Protein AF-A0A958KSX2-F1 (afdb_monomer)

Solvent-accessible surface area (backbone atoms only — not comparable to full-atom values): 27398 Å² total; per-residue (Å²): 114,68,71,55,50,57,51,48,58,58,48,71,73,70,65,85,85,73,87,81,80,70,49,74,67,56,55,52,52,51,51,52,51,49,57,51,48,59,61,68,69,36,89,88,52,84,81,83,78,77,59,66,65,56,51,52,52,54,47,52,68,61,68,64,75,39,77,63,56,55,52,52,49,53,49,49,56,55,38,72,76,62,80,49,87,79,49,77,65,56,57,46,53,53,52,53,49,53,53,49,55,50,51,51,58,49,58,69,61,65,79,75,74,74,98,64,83,74,94,63,55,74,68,55,48,48,53,51,49,54,54,46,50,56,50,56,50,60,38,59,78,67,74,56,57,86,73,60,83,80,71,70,91,67,61,70,68,54,51,59,55,45,52,56,47,47,56,50,49,49,46,47,52,21,60,77,69,74,48,81,67,60,67,65,58,57,50,49,51,51,50,51,54,52,51,52,37,71,78,32,82,80,62,71,59,49,51,102,81,69,53,63,58,95,49,64,63,59,54,52,49,53,51,47,54,44,52,52,50,49,48,48,49,46,48,50,49,48,41,66,76,31,72,88,70,74,71,80,69,62,54,43,75,35,92,40,70,70,53,48,53,56,57,53,66,77,28,79,28,27,34,39,49,45,28,20,41,88,91,40,19,44,55,48,57,68,67,42,49,57,55,47,51,53,51,50,54,53,49,28,70,79,46,34,75,69,26,35,35,41,30,36,61,78,66,73,74,43,94,92,54,41,22,47,37,53,56,53,50,52,40,32,77,74,53,36,47,31,36,42,32,36,43,43,66,42,54,81,74,75,48,74,56,67,74,34,48,29,34,34,64,35,74,66,34,68,44,76,33,60,45,99,84,69,44,74,37,66,54,98,90,37,78,38,65,40,78,41,77,46,24,67,56,96,88,36,61,30,31,28,35,38,54,71,72,16,57,88,19,58,64,51,103,74,40,48,51,58,33,36,44,34,39,25,9,38,67,50,41,34,53,45,51,53,50,38,49,77,69,69,44,48,64,38,39,37,66,27,44,27,59,47,34,91,81,38,40,60,30,22,56,24,43,72,54,44,70,74,73,47,61,69,93,33,54,49,65,84,91,121

Foldseek 3Di:
DVVVVVVVVVVVVPPPDDDDPQDPVNVVVVVVVVVVVVVQPPPVDPDPPDDVVVVVVVVVVVVVPPPPVVLVVVLVVVCVPPVDDDDPVVSVVVVVVVVVVVVVVVVVVVPPDDPDDDDDDPVRVVVVVVVVVVVVVLCVVVVDDPVVVPDDDPPPVVVVSVVVVVVVVVQVCCVVVVNDPDLVVLVVVLVVLVVVCVVPVPDFDAPPVRHTDPDVVVVNVVSVCCNVVVVVVCCVVVCVVCVVQPDPLDAAEDADLVSVLVVLVQAPAEEEEAEFAQVWAFQDVPVLLVVLVVVVVVCCVVGNQQRYEYEYFGDADDPVGHIVNVNLLSCLVSRHAYEYEWAPVVVVVVHHDSSHNYYYHDHWDKDFDADPVRDFDDDPNDGDIDTDRWADDPNATDGSLCNCVPCQQQPDPDHSHQEYEYQQHEPRSQRSVVSCVVSVRHYAYEQTATSCCVPAHGRGVNVVVCVVRPDPVRYHDDPD

Radius of gyration: 31.44 Å; Cα contacts (8 Å, |Δi|>4): 515; chains: 1; bounding box: 78×58×82 Å

Secondary structure (DSSP, 8-state):
-HHHHHHHHHHHTT--S------HHHHHHHHHHHHHHHHHSSTTS----SHHHHHHHHHHHHHT--HHHHHHHHHHHHHHHH-SPPPHHHHHHHHHHHHHHHHHHHHHHHS---S------HHHHHHHHHHHHHHHHHHHHTT--TTGGGS---HHHHHHHHHHHHHHHHHHHHHHTT----HHHHHHHHHHHHHHHHH-TT---B-TTSPBPS-HHHHHHHHHHHHHHHHHHHHHHHHHHHTTTS-----EE--SHHHHHHHHTTSSEEEEEEE--TTT-BS-HHHHHHHHHHHHHHHHHHH-TTSEEEEE--PPP-TTS-SHHHHHHHHHHTT--EEEEEEGGGGGGT-S-TT-SEEEEEPPEEEEPB-TTSSBPEETTEE-EEEE-SSEETTEE-TTHHHHTSHHHHSSSS-SEEEEEEES--HHHHHHHHHHHHTT--EEEE---BS-HHHH-TT-TTHHHHHHHS-GGGEE----

Nearest PDB structures (foldseek):
  3h2f-assembly2_B-3  TM=3.497E-01  e=3.474E-02  Bacillus anthracis str. A2012
  2v5j-assembly1_B  TM=4.797E-01  e=3.788E+00  Escherichia coli C
  4b5w-assembly1_C  TM=4.788E-01  e=4.029E+00  Escherichia coli ATCC 8739
  3vpl-assembly1_A  TM=2.085E-01  e=8.452E+00  Vibrio sp.

pLDDT: mean 70.2, std 25.64, range [28.31, 98.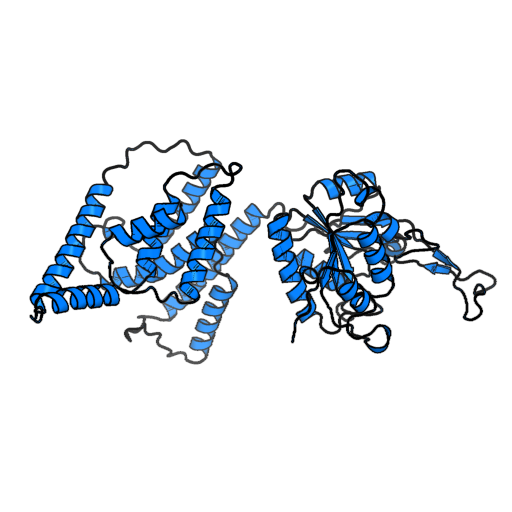75]

Mean predicted aligned error: 18.92 Å

Structure (mmCIF, N/CA/C/O backbone):
data_AF-A0A958KSX2-F1
#
_entry.id   AF-A0A958KSX2-F1
#
loop_
_atom_site.group_PDB
_atom_site.id
_atom_site.type_symbol
_atom_site.label_atom_id
_atom_site.label_alt_id
_atom_site.label_comp_id
_atom_site.label_asym_id
_atom_site.label_entity_id
_atom_site.label_seq_id
_atom_site.pdbx_PDB_ins_code
_atom_site.Cartn_x
_atom_site.Cartn_y
_atom_site.Cartn_z
_atom_site.occupancy
_atom_site.B_iso_or_equiv
_atom_site.auth_seq_id
_atom_site.auth_comp_id
_atom_site.auth_asym_id
_atom_site.auth_atom_id
_atom_site.pdbx_PDB_model_num
ATOM 1 N N . MET A 1 1 ? -8.494 -20.426 44.537 1.00 33.00 1 MET A N 1
ATOM 2 C CA . MET A 1 1 ? -9.118 -19.925 45.788 1.00 33.00 1 MET A CA 1
ATOM 3 C C . MET A 1 1 ? -10.339 -19.026 45.555 1.00 33.00 1 MET A C 1
ATOM 5 O O . MET A 1 1 ? -11.316 -19.191 46.263 1.00 33.00 1 MET A O 1
ATOM 9 N N . ARG A 1 2 ? -10.346 -18.115 44.566 1.00 33.50 2 ARG A N 1
ATOM 10 C CA . ARG A 1 2 ? -11.498 -17.214 44.317 1.00 33.50 2 ARG A CA 1
ATOM 11 C C . ARG A 1 2 ? -12.635 -17.828 43.478 1.00 33.50 2 ARG A C 1
ATOM 13 O O . ARG A 1 2 ? -13.792 -17.590 43.786 1.00 33.50 2 ARG A O 1
ATOM 20 N N . VAL A 1 3 ? -12.324 -18.733 42.545 1.00 36.81 3 VAL A N 1
A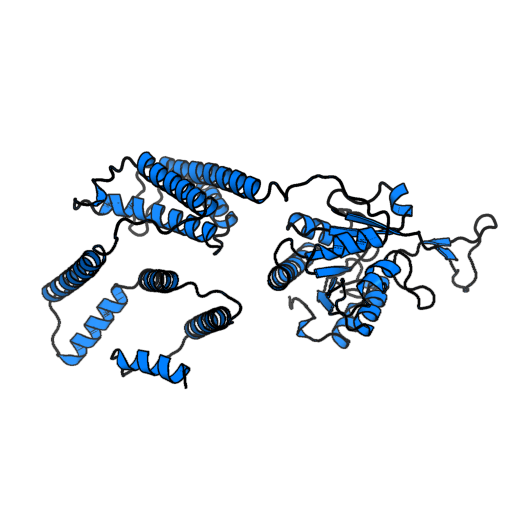TOM 21 C CA . VAL A 1 3 ? -13.323 -19.603 41.877 1.00 36.81 3 VAL A CA 1
ATOM 22 C C . VAL A 1 3 ? -14.044 -20.509 42.889 1.00 36.81 3 VAL A C 1
ATOM 24 O O . VAL A 1 3 ? -15.247 -20.716 42.801 1.00 36.81 3 VAL A O 1
ATOM 27 N N . LEU A 1 4 ? -13.332 -20.953 43.931 1.00 35.56 4 LEU A N 1
ATOM 28 C CA . LEU A 1 4 ? -13.916 -21.693 45.055 1.00 35.56 4 LEU A CA 1
ATOM 29 C C . LEU A 1 4 ? -14.889 -20.839 45.883 1.00 35.56 4 LEU A C 1
ATOM 31 O O . LEU A 1 4 ? -15.863 -21.384 46.373 1.00 35.56 4 LEU A O 1
ATOM 35 N N . LEU A 1 5 ? -14.683 -19.521 45.991 1.00 35.00 5 LEU A N 1
ATOM 36 C CA . LEU A 1 5 ? -15.590 -18.592 46.686 1.00 35.00 5 LEU A CA 1
ATOM 37 C C . LEU A 1 5 ? -16.877 -18.316 45.893 1.00 35.00 5 LEU A C 1
ATOM 39 O O . LEU A 1 5 ? -17.943 -18.200 46.492 1.00 35.00 5 LEU A O 1
ATOM 43 N N . ALA A 1 6 ? -16.795 -18.268 44.560 1.00 38.12 6 ALA A N 1
ATOM 44 C CA . ALA A 1 6 ? -17.971 -18.173 43.693 1.00 38.12 6 ALA A CA 1
ATOM 45 C C . ALA A 1 6 ? -18.813 -19.460 43.747 1.00 38.12 6 ALA A C 1
ATOM 47 O O . ALA A 1 6 ? -20.031 -19.396 43.887 1.00 38.12 6 ALA A O 1
ATOM 48 N N . ILE A 1 7 ? -18.157 -20.627 43.748 1.00 40.25 7 ILE A N 1
ATOM 49 C CA . ILE A 1 7 ? -18.816 -21.922 43.971 1.00 40.25 7 ILE A CA 1
ATOM 50 C C . ILE A 1 7 ? -19.418 -21.982 45.388 1.00 40.25 7 ILE A C 1
ATOM 52 O O . ILE A 1 7 ? -20.549 -22.427 45.550 1.00 40.25 7 ILE A O 1
ATOM 56 N N . PHE A 1 8 ? -18.731 -21.459 46.409 1.00 33.53 8 PHE A N 1
ATOM 57 C CA . PHE A 1 8 ? -19.230 -21.434 47.791 1.00 33.53 8 PHE A CA 1
ATOM 58 C C . PHE A 1 8 ? -20.494 -20.570 47.961 1.00 33.53 8 PHE A C 1
ATOM 60 O O . PHE A 1 8 ? -21.403 -20.958 48.692 1.00 33.53 8 PHE A O 1
ATOM 67 N N . PHE A 1 9 ? -20.599 -19.439 47.253 1.00 36.25 9 PHE A N 1
ATOM 68 C CA . PHE A 1 9 ? -21.800 -18.590 47.265 1.00 36.25 9 PHE A CA 1
ATOM 69 C C . PHE A 1 9 ? -22.995 -19.224 46.538 1.00 36.25 9 PHE A C 1
ATOM 71 O O . PHE A 1 9 ? -24.134 -19.038 46.961 1.00 36.25 9 PHE A O 1
ATOM 78 N N . VAL A 1 10 ? -22.740 -20.002 45.481 1.00 38.66 10 VAL A N 1
ATOM 79 C CA . VAL A 1 10 ? -23.771 -20.775 44.763 1.00 38.66 10 VAL A CA 1
ATOM 80 C C . VAL A 1 10 ? -24.239 -21.988 45.578 1.00 38.66 10 VAL A C 1
ATOM 82 O O . VAL A 1 10 ? -25.388 -22.399 45.468 1.00 38.66 10 VAL A O 1
ATOM 85 N N . VAL A 1 11 ? -23.384 -22.537 46.445 1.00 35.38 11 VAL A N 1
ATOM 86 C CA . VAL A 1 11 ? -23.732 -23.660 47.332 1.00 35.38 11 VAL A CA 1
ATOM 87 C C . VAL A 1 11 ? -24.450 -23.191 48.611 1.00 35.38 11 VAL A C 1
ATOM 89 O O . VAL A 1 11 ? -25.345 -23.883 49.092 1.00 35.38 11 VAL A O 1
ATOM 92 N N . GLN A 1 12 ? -24.147 -21.999 49.145 1.00 31.95 12 GLN A N 1
ATOM 93 C CA . GLN A 1 12 ? -24.846 -21.452 50.324 1.00 31.95 12 GLN A CA 1
ATOM 94 C C . GLN A 1 12 ? -26.280 -20.961 50.059 1.00 31.95 12 GLN A C 1
ATOM 96 O O . GLN A 1 12 ? -27.035 -20.785 51.013 1.00 31.95 12 GLN A O 1
ATOM 101 N N . SER A 1 13 ? -26.699 -20.793 48.802 1.00 36.03 13 SER A N 1
ATOM 102 C CA . SER A 1 13 ? -28.086 -20.453 48.446 1.00 36.03 13 SER A CA 1
ATOM 103 C C . SER A 1 13 ? -29.049 -21.654 48.432 1.00 36.03 13 SER A C 1
ATOM 105 O O . SER A 1 13 ? -30.186 -21.524 47.983 1.00 36.03 13 SER A O 1
ATOM 107 N N . GLY A 1 14 ? -28.638 -22.810 48.970 1.00 29.00 14 GLY A N 1
ATOM 108 C CA . GLY A 1 14 ? -29.528 -23.946 49.242 1.00 29.00 14 GLY A CA 1
ATOM 109 C C . GLY A 1 14 ? -29.750 -24.910 48.073 1.00 29.00 14 GLY A C 1
ATOM 110 O O . GLY A 1 14 ? -30.603 -25.787 48.168 1.00 29.00 14 GLY A O 1
ATOM 111 N N . ALA A 1 15 ? -28.977 -24.809 46.991 1.00 39.81 15 ALA A N 1
ATOM 112 C CA . ALA A 1 15 ? -29.022 -25.755 45.877 1.00 39.81 15 ALA A CA 1
ATOM 113 C C . ALA A 1 15 ? -27.969 -26.864 46.056 1.00 39.81 15 ALA A C 1
ATOM 115 O O . ALA A 1 15 ? -26.952 -26.904 45.369 1.00 39.81 15 ALA A O 1
ATOM 116 N N . ALA A 1 16 ? -28.207 -27.777 46.997 1.00 33.91 16 ALA A N 1
ATOM 117 C CA . ALA A 1 16 ? -27.406 -28.988 47.162 1.00 33.91 16 ALA A CA 1
ATOM 118 C C . ALA A 1 16 ? -28.189 -30.213 46.667 1.00 33.91 16 ALA A C 1
ATOM 120 O O . ALA A 1 16 ? -28.692 -30.999 47.460 1.00 33.91 16 ALA A O 1
ATOM 121 N N . SER A 1 17 ? -28.332 -30.347 45.346 1.00 32.03 17 SER A N 1
ATOM 122 C CA . SER A 1 17 ? -28.334 -31.638 44.629 1.00 32.03 17 SER A CA 1
ATOM 123 C C . SER A 1 17 ? -28.711 -31.447 43.158 1.00 32.03 17 SER A C 1
ATOM 125 O O . SER A 1 17 ? -29.870 -31.513 42.775 1.00 32.03 17 SER A O 1
ATOM 127 N N . ALA A 1 18 ? -27.709 -31.232 42.313 1.00 30.08 18 ALA A N 1
ATOM 128 C CA . ALA A 1 18 ? -27.670 -31.768 40.954 1.00 30.08 18 ALA A CA 1
ATOM 129 C C . ALA A 1 18 ? -26.306 -31.428 40.359 1.00 30.08 18 ALA A C 1
ATOM 131 O O . ALA A 1 18 ? -25.869 -30.278 40.395 1.00 30.08 18 ALA A O 1
ATOM 132 N N . ALA A 1 19 ? -25.628 -32.449 39.841 1.00 32.81 19 ALA A N 1
ATOM 133 C CA . ALA A 1 19 ? -24.447 -32.290 39.013 1.00 32.81 19 ALA A CA 1
ATOM 134 C C . ALA A 1 19 ? -24.755 -31.292 37.889 1.00 32.81 19 ALA A C 1
ATOM 136 O O . ALA A 1 19 ? -25.755 -31.428 37.185 1.00 32.81 19 ALA A O 1
ATOM 137 N N . VAL A 1 20 ? -23.922 -30.260 37.775 1.00 34.00 20 VAL A N 1
ATOM 138 C CA . VAL A 1 20 ? -24.106 -29.202 36.788 1.00 34.00 20 VAL A CA 1
ATOM 139 C C . VAL A 1 20 ? -23.748 -29.767 35.420 1.00 34.00 20 VAL A C 1
ATOM 141 O O . VAL A 1 20 ? -22.572 -29.933 35.099 1.00 34.00 20 VAL A O 1
ATOM 144 N N . ASP A 1 21 ? -24.768 -30.054 34.620 1.00 38.56 21 ASP A N 1
ATOM 145 C CA . ASP A 1 21 ? -24.613 -30.226 33.183 1.00 38.56 21 ASP A CA 1
ATOM 146 C C . ASP A 1 21 ? -24.446 -28.823 32.578 1.00 38.56 21 ASP A C 1
ATOM 148 O O . ASP A 1 21 ? -25.409 -28.103 32.297 1.00 38.56 21 ASP A O 1
ATOM 152 N N . LEU A 1 22 ? -23.195 -28.358 32.521 1.00 39.88 22 LEU A N 1
ATOM 153 C CA . LEU A 1 22 ? -22.850 -27.091 31.885 1.00 39.88 22 LEU A CA 1
ATOM 154 C C . LEU A 1 22 ? -22.945 -27.284 30.372 1.00 39.88 22 LEU A C 1
ATOM 156 O O . LEU A 1 22 ? -22.015 -27.780 29.736 1.00 39.88 22 LEU A O 1
ATOM 160 N N . SER A 1 23 ? -24.058 -26.847 29.784 1.00 49.97 23 SER A N 1
ATOM 161 C CA . SER A 1 23 ? -24.133 -26.655 28.338 1.00 49.97 23 SER A CA 1
ATOM 162 C C . SER A 1 23 ? -23.018 -25.707 27.869 1.00 49.97 23 SER A C 1
ATOM 164 O O . SER A 1 23 ? -22.536 -24.852 28.624 1.00 49.97 23 SER A O 1
ATOM 166 N N . LYS A 1 24 ? -22.602 -25.840 26.602 1.00 38.66 24 LYS A N 1
ATOM 167 C CA . LYS A 1 24 ? -21.601 -24.963 25.960 1.00 38.66 24 LYS A CA 1
ATOM 168 C C . LYS A 1 24 ? -21.903 -23.477 26.175 1.00 38.66 24 LYS A C 1
ATOM 170 O O . LYS A 1 24 ? -20.989 -22.674 26.340 1.00 38.66 24 LYS A O 1
ATOM 175 N N . GLU A 1 25 ? -23.178 -23.118 26.213 1.00 42.16 25 GLU A N 1
ATOM 176 C CA . GLU A 1 25 ? -23.664 -21.765 26.450 1.00 42.16 25 GLU A CA 1
ATOM 177 C C . GLU A 1 25 ? -23.379 -21.277 27.880 1.00 42.16 25 GLU A C 1
ATOM 179 O O . GLU A 1 25 ? -23.001 -20.121 28.054 1.00 42.16 25 GLU A O 1
ATOM 184 N N . GLY A 1 26 ? -23.473 -22.144 28.896 1.00 42.81 26 GLY A N 1
ATOM 185 C CA . GLY A 1 26 ? -23.134 -21.805 30.283 1.00 42.81 26 GLY A CA 1
ATOM 186 C C . GLY A 1 26 ? -21.643 -21.516 30.474 1.00 42.81 26 GLY A C 1
ATOM 187 O O . GLY A 1 26 ? -21.277 -20.537 31.125 1.00 42.81 26 GLY A O 1
ATOM 188 N N . LEU A 1 27 ? -20.778 -22.307 29.832 1.00 46.28 27 LEU A N 1
ATOM 189 C CA . LEU A 1 27 ? -19.330 -22.064 29.815 1.00 46.28 27 LEU A CA 1
ATOM 190 C C . LEU A 1 27 ? -18.982 -20.752 29.103 1.00 46.28 27 LEU A C 1
ATOM 192 O O . LEU A 1 27 ? -18.169 -19.978 29.599 1.00 46.28 27 LEU A O 1
ATOM 196 N N . ARG A 1 28 ? -19.671 -20.446 28.001 1.00 44.47 28 ARG A N 1
ATOM 197 C CA . ARG A 1 28 ? -19.453 -19.216 27.233 1.00 44.47 28 ARG A CA 1
ATOM 198 C C . ARG A 1 28 ? -19.874 -17.954 27.989 1.00 44.47 28 ARG A C 1
ATOM 200 O O . ARG A 1 28 ? -19.233 -16.916 27.858 1.00 44.47 28 ARG A O 1
ATOM 207 N N . VAL A 1 29 ? -20.924 -18.032 28.809 1.00 43.28 29 VAL A N 1
ATOM 208 C CA . VAL A 1 29 ? -21.321 -16.929 29.702 1.00 43.28 29 VAL A CA 1
ATOM 209 C C . VAL A 1 29 ? -20.278 -16.715 30.801 1.00 43.28 29 VAL A C 1
ATOM 211 O O . VAL A 1 29 ? -19.936 -15.571 31.092 1.00 43.28 29 VAL A O 1
ATOM 214 N N . LEU A 1 30 ? -19.726 -17.788 31.371 1.00 47.16 30 LEU A N 1
ATOM 215 C CA . LEU A 1 30 ? -18.666 -17.691 32.378 1.00 47.16 30 LEU A CA 1
ATOM 216 C C . LEU A 1 30 ? -17.360 -17.121 31.798 1.00 47.16 30 LEU A C 1
ATOM 218 O O . LEU A 1 30 ? -16.738 -16.283 32.444 1.00 47.16 30 LEU A O 1
ATOM 222 N N . GLU A 1 31 ? -16.989 -17.487 30.567 1.00 49.72 31 GLU A N 1
ATOM 223 C CA . GLU A 1 31 ? -15.840 -16.905 29.852 1.00 49.72 31 GLU A CA 1
ATOM 224 C C . GLU A 1 31 ? -16.018 -15.405 29.579 1.00 49.72 31 GLU A C 1
ATOM 226 O O . GLU A 1 31 ? -15.090 -14.618 29.770 1.00 49.72 31 GLU A O 1
ATOM 231 N N . LEU A 1 32 ? -17.219 -14.979 29.174 1.00 46.16 32 LEU A N 1
ATOM 232 C CA . LEU A 1 32 ? -17.518 -13.563 28.938 1.00 46.16 32 LEU A CA 1
ATOM 233 C C . LEU A 1 32 ? -17.494 -12.741 30.233 1.00 46.16 32 LEU A C 1
ATOM 235 O O . LEU A 1 32 ? -17.051 -11.591 30.217 1.00 46.16 32 LEU A O 1
ATOM 239 N N . LEU A 1 33 ? -17.936 -13.327 31.349 1.00 47.12 33 LEU A N 1
ATOM 240 C CA . LEU A 1 33 ? -17.871 -12.697 32.668 1.00 47.12 33 LEU A CA 1
ATOM 241 C C . LEU A 1 33 ? -16.428 -12.591 33.180 1.00 47.12 33 LEU A C 1
ATOM 243 O O . LEU A 1 33 ? -16.073 -11.555 33.742 1.00 47.12 33 LEU A O 1
ATOM 247 N N . ASP A 1 34 ? -15.585 -13.600 32.943 1.00 50.44 34 ASP A N 1
ATOM 248 C CA . ASP A 1 34 ? -14.167 -13.560 33.321 1.00 50.44 34 ASP A CA 1
ATOM 249 C C . ASP A 1 34 ? -13.385 -12.527 32.490 1.00 50.44 34 ASP A C 1
ATOM 251 O O . ASP A 1 34 ? -12.647 -11.713 33.043 1.00 50.44 34 ASP A O 1
ATOM 255 N N . LEU A 1 35 ? -13.629 -12.459 31.175 1.00 48.72 35 LEU A N 1
ATOM 256 C CA . LEU A 1 35 ? -13.024 -11.457 30.284 1.00 48.72 35 LEU A CA 1
ATOM 257 C C . LEU A 1 35 ? -13.429 -10.023 30.644 1.00 48.72 35 LEU A C 1
ATOM 259 O O . LEU A 1 35 ? -12.601 -9.111 30.609 1.00 48.72 35 LEU A O 1
ATOM 263 N N . GLN A 1 36 ? -14.696 -9.810 31.003 1.00 47.34 36 GLN A N 1
ATOM 264 C CA . GLN A 1 36 ? -15.169 -8.522 31.508 1.00 47.34 36 GLN A CA 1
ATOM 265 C C . GLN A 1 36 ? -14.491 -8.186 32.841 1.00 47.34 36 GLN A C 1
ATOM 267 O O . GLN A 1 36 ? -13.945 -7.094 32.990 1.00 47.34 36 GLN A O 1
ATOM 272 N N . TRP A 1 37 ? -14.437 -9.129 33.783 1.00 47.22 37 TRP A N 1
ATOM 273 C CA . TRP A 1 37 ? -13.828 -8.905 35.094 1.00 47.22 37 TRP A CA 1
ATOM 274 C C . TRP A 1 37 ? -12.328 -8.591 35.016 1.00 47.22 37 TRP A C 1
ATOM 276 O O . TRP A 1 37 ? -11.871 -7.658 35.680 1.00 47.22 37 TRP A O 1
ATOM 286 N N . GLN A 1 38 ? -11.563 -9.291 34.171 1.00 50.75 38 GLN A N 1
ATOM 287 C CA . GLN A 1 38 ? -10.138 -9.009 33.932 1.00 50.75 38 GLN A CA 1
ATOM 288 C C . GLN A 1 38 ? -9.908 -7.587 33.400 1.00 50.75 38 GLN A C 1
ATOM 290 O O . GLN A 1 38 ? -8.917 -6.944 33.741 1.00 50.75 38 GLN A O 1
ATOM 295 N N . ARG A 1 39 ? -10.859 -7.060 32.621 1.00 49.09 39 ARG A N 1
ATOM 296 C CA . ARG A 1 39 ? -10.820 -5.694 32.087 1.00 49.09 39 ARG A CA 1
ATOM 297 C C . ARG A 1 39 ? -11.062 -4.629 33.161 1.00 49.09 39 ARG A C 1
ATOM 299 O O . ARG A 1 39 ? -10.447 -3.572 33.107 1.00 49.09 39 ARG A O 1
ATOM 306 N N . TYR A 1 40 ? -11.917 -4.918 34.143 1.00 45.50 40 TYR A N 1
ATOM 307 C CA . TYR A 1 40 ? -12.258 -3.997 35.240 1.00 45.50 40 TYR A CA 1
ATOM 308 C C . TYR A 1 40 ? -11.333 -4.089 36.458 1.00 45.50 40 TYR A C 1
ATOM 310 O O . TYR A 1 40 ? -11.352 -3.206 37.309 1.00 45.50 40 TYR A O 1
ATOM 318 N N . SER A 1 41 ? -10.529 -5.147 36.557 1.00 42.56 41 SER A N 1
ATOM 319 C CA . SER A 1 41 ? -9.523 -5.307 37.615 1.00 42.56 41 SER A CA 1
ATOM 320 C C . SER A 1 41 ? -8.134 -4.788 37.216 1.00 42.56 41 SER A C 1
ATOM 322 O O . SER A 1 41 ? -7.199 -4.856 38.015 1.00 42.56 41 SER A O 1
ATOM 324 N N . ASP A 1 42 ? -8.009 -4.210 36.017 1.00 44.06 42 ASP A N 1
ATOM 325 C CA . ASP A 1 42 ? -6.838 -3.448 35.594 1.00 44.06 42 ASP A CA 1
ATOM 326 C C . ASP A 1 42 ? -6.833 -2.071 36.299 1.00 44.06 42 ASP A C 1
ATOM 328 O O . ASP A 1 42 ? -7.733 -1.259 36.067 1.00 44.06 42 ASP A O 1
ATOM 332 N N . PRO A 1 43 ? -5.822 -1.771 37.141 1.00 40.47 43 PRO A N 1
ATOM 333 C CA . PRO A 1 43 ? -5.756 -0.542 37.940 1.00 40.47 43 PRO A CA 1
ATOM 334 C C . PRO A 1 43 ? -5.663 0.750 37.110 1.00 40.47 43 PRO A C 1
ATOM 336 O O . PRO A 1 43 ? -5.656 1.842 37.675 1.00 40.47 43 PRO A O 1
ATOM 339 N N . ARG A 1 44 ? -5.580 0.652 35.777 1.00 46.22 44 ARG A N 1
ATOM 340 C CA . ARG A 1 44 ? -5.604 1.792 34.851 1.00 46.22 44 ARG A CA 1
ATOM 341 C C . ARG A 1 44 ? -7.013 2.310 34.544 1.00 46.22 44 ARG A C 1
ATOM 343 O O . ARG A 1 44 ? -7.119 3.375 33.938 1.00 46.22 44 ARG A O 1
ATOM 350 N N . TYR A 1 45 ? -8.071 1.604 34.947 1.00 42.38 45 TYR A N 1
ATOM 351 C CA . TYR A 1 45 ? -9.453 2.057 34.776 1.00 42.38 45 TYR A CA 1
ATOM 352 C C . TYR A 1 45 ? -10.030 2.569 36.107 1.00 42.38 45 TYR A C 1
ATOM 354 O O . TYR A 1 45 ? -9.983 1.848 37.104 1.00 42.38 45 TYR A O 1
ATOM 362 N N . PRO A 1 46 ? -10.572 3.802 36.165 1.00 39.09 46 PRO A N 1
ATOM 363 C CA . PRO A 1 46 ? -11.227 4.299 37.369 1.00 39.09 46 PRO A CA 1
ATOM 364 C C . PRO A 1 46 ? -12.481 3.470 37.673 1.00 39.09 46 PRO A C 1
ATOM 366 O O . PRO A 1 46 ? -13.279 3.167 36.786 1.00 39.09 46 PRO A O 1
ATOM 369 N N . VAL A 1 47 ? -12.629 3.093 38.943 1.00 38.75 47 VAL A N 1
ATOM 370 C CA . VAL A 1 47 ? -13.729 2.280 39.471 1.00 38.75 47 VAL A CA 1
ATOM 371 C C . VAL A 1 47 ? -15.061 3.003 39.243 1.00 38.75 47 VAL A C 1
ATOM 373 O O . VAL A 1 47 ? -15.346 4.006 39.892 1.00 38.75 47 VAL A O 1
ATOM 376 N N . LEU A 1 48 ? -15.896 2.484 38.340 1.00 36.44 48 LEU A N 1
ATOM 377 C CA . LEU A 1 48 ? -17.317 2.829 38.282 1.00 36.44 48 LEU A CA 1
ATOM 378 C C . LEU A 1 48 ? -18.019 2.099 39.435 1.00 36.44 48 LEU A C 1
ATOM 380 O O . LEU A 1 48 ? -18.307 0.904 39.366 1.00 36.44 48 LEU A O 1
ATOM 384 N N . GLU A 1 49 ? -18.232 2.799 40.548 1.00 39.53 49 GLU A N 1
ATOM 385 C CA . GLU A 1 49 ? -18.888 2.228 41.721 1.00 39.53 49 GLU A CA 1
ATOM 386 C C . GLU A 1 49 ? -20.388 1.952 41.475 1.00 39.53 49 GLU A C 1
ATOM 388 O O . GLU A 1 49 ? -21.206 2.838 41.233 1.00 39.53 49 GLU A O 1
ATOM 393 N N . GLY A 1 50 ? -20.771 0.682 41.626 1.00 36.41 50 GLY A N 1
ATOM 394 C CA . GLY A 1 50 ? -22.009 0.267 42.299 1.00 36.41 50 GLY A CA 1
ATOM 395 C C . GLY A 1 50 ? -23.342 0.296 41.537 1.00 36.41 50 GLY A C 1
ATOM 396 O O . GLY A 1 50 ? -24.233 -0.479 41.904 1.00 36.41 50 GLY A O 1
ATOM 397 N N . TYR A 1 51 ? -23.516 1.119 40.499 1.00 33.97 51 TYR A N 1
ATOM 398 C CA . TYR A 1 51 ? -24.809 1.238 39.795 1.00 33.97 51 TYR A CA 1
ATOM 399 C C . TYR A 1 51 ? -24.980 0.253 38.630 1.00 33.97 51 TYR A C 1
ATOM 401 O O . TYR A 1 51 ? -26.048 -0.347 38.477 1.00 33.97 51 TYR A O 1
ATOM 409 N N . GLU A 1 52 ? -23.923 0.009 37.857 1.00 41.88 52 GLU A N 1
ATOM 410 C CA . GLU A 1 52 ? -23.983 -0.813 36.637 1.00 41.88 52 GLU A CA 1
ATOM 411 C C . GLU A 1 52 ? -24.201 -2.302 36.945 1.00 41.88 52 GLU A C 1
ATOM 413 O O . GLU A 1 52 ? -24.976 -2.981 36.269 1.00 41.88 52 GLU A O 1
ATOM 418 N N . TYR A 1 53 ? -23.629 -2.788 38.053 1.00 37.47 53 TYR A N 1
ATOM 419 C CA . TYR A 1 53 ? -23.791 -4.174 38.501 1.00 37.47 53 TYR A CA 1
ATOM 420 C C . TYR A 1 53 ? -25.236 -4.521 38.873 1.00 37.47 53 TYR A C 1
ATOM 422 O O . TYR A 1 53 ? -25.707 -5.611 38.560 1.00 37.47 53 TYR A O 1
ATOM 430 N N . LYS A 1 54 ? -25.972 -3.605 39.515 1.00 38.56 54 LYS A N 1
ATOM 431 C CA . LYS A 1 54 ? -27.357 -3.864 39.947 1.00 38.56 54 LYS A CA 1
ATOM 432 C C . LYS A 1 54 ? -28.340 -3.805 38.780 1.00 38.56 54 LYS A C 1
ATOM 434 O O . LYS A 1 54 ? -29.318 -4.553 38.774 1.00 38.56 54 LYS A O 1
ATOM 439 N N . LEU A 1 55 ? -28.062 -2.962 37.784 1.00 38.22 55 LEU A N 1
ATOM 440 C CA . LEU A 1 55 ? -28.884 -2.841 36.583 1.00 38.22 55 LEU A CA 1
ATOM 441 C C . LEU A 1 55 ? -28.708 -4.060 35.667 1.00 38.22 55 LEU A C 1
ATOM 443 O O . LEU A 1 55 ? -29.700 -4.636 35.229 1.00 38.22 55 LEU A O 1
ATOM 447 N N . LEU A 1 56 ? -27.466 -4.513 35.455 1.00 37.34 56 LEU A N 1
ATOM 448 C CA . LEU A 1 56 ? -27.172 -5.696 34.643 1.00 37.34 56 LEU A CA 1
ATOM 449 C C . LEU A 1 56 ? -27.744 -6.974 35.278 1.00 37.34 56 LEU A C 1
ATOM 451 O O . LEU A 1 56 ? -28.350 -7.791 34.586 1.00 37.34 56 LEU A O 1
ATOM 455 N N . PHE A 1 57 ? -27.646 -7.110 36.606 1.00 39.78 57 PHE A N 1
ATOM 456 C CA . PHE A 1 57 ? -28.232 -8.238 37.337 1.00 39.78 57 PHE A CA 1
ATOM 457 C C . PHE A 1 57 ? -29.771 -8.210 37.310 1.00 39.78 57 PHE A C 1
ATOM 459 O O . PHE A 1 57 ? -30.412 -9.246 37.139 1.00 39.78 57 PHE A O 1
ATOM 466 N N . GLY A 1 58 ? -30.376 -7.020 37.406 1.00 39.16 58 GLY A N 1
ATOM 467 C CA . GLY A 1 58 ? -31.824 -6.835 37.276 1.00 39.16 58 GLY A CA 1
ATOM 468 C C . GLY A 1 58 ? -32.352 -7.137 35.870 1.00 39.16 58 GLY A C 1
ATOM 469 O O . GLY A 1 58 ? -33.431 -7.710 35.734 1.00 39.16 58 GLY A O 1
ATOM 470 N N . VAL A 1 59 ? -31.584 -6.811 34.825 1.00 36.53 59 VAL A N 1
ATOM 471 C CA . VAL A 1 59 ? -31.913 -7.131 33.426 1.00 36.53 59 VAL A CA 1
ATOM 472 C C . VAL A 1 59 ? -31.751 -8.628 33.157 1.00 36.53 59 VAL A C 1
ATOM 474 O O . VAL A 1 59 ? -32.643 -9.228 32.566 1.00 36.53 59 VAL A O 1
ATOM 477 N N . LEU A 1 60 ? -30.696 -9.272 33.663 1.00 36.94 60 LEU A N 1
ATOM 478 C CA . LEU A 1 60 ? -30.487 -10.719 33.512 1.00 36.94 60 LEU A CA 1
ATOM 479 C C . LEU A 1 60 ? -31.564 -11.554 34.226 1.00 36.94 60 LEU A C 1
ATOM 481 O O . LEU A 1 60 ? -32.016 -12.563 33.684 1.00 36.94 60 LEU A O 1
ATOM 485 N N . LEU A 1 61 ? -32.059 -11.096 35.380 1.00 40.00 61 LEU A N 1
ATOM 486 C CA . LEU A 1 61 ? -33.209 -11.708 36.060 1.00 40.00 61 LEU A CA 1
ATOM 487 C C . LEU A 1 61 ? -34.533 -11.526 35.300 1.00 40.00 61 LEU A C 1
ATOM 489 O O . LEU A 1 61 ? -35.462 -12.306 35.494 1.00 40.00 61 LEU A O 1
ATOM 493 N N . LYS A 1 62 ? -34.629 -10.517 34.426 1.00 37.50 62 LYS A N 1
ATOM 494 C CA . LYS A 1 62 ? -35.823 -10.234 33.615 1.00 37.50 62 LYS A CA 1
ATOM 495 C C . LYS A 1 62 ? -35.788 -10.943 32.255 1.00 37.50 62 LYS A C 1
ATOM 497 O O . LYS A 1 62 ? -36.829 -11.376 31.769 1.00 37.50 62 LYS A O 1
ATOM 502 N N . VAL A 1 63 ? -34.595 -11.099 31.675 1.00 34.41 63 VAL A N 1
ATOM 503 C CA . VAL A 1 63 ? -34.344 -11.774 30.388 1.00 34.41 63 VAL A CA 1
ATOM 504 C C . VAL A 1 63 ? -34.375 -13.302 30.522 1.00 34.41 63 VAL A C 1
ATOM 506 O O . VAL A 1 63 ? -34.700 -13.988 29.558 1.00 34.41 63 VAL A O 1
ATOM 509 N N . SER A 1 64 ? -34.152 -13.860 31.718 1.00 38.06 64 SER A N 1
ATOM 510 C CA . SER A 1 64 ? -34.248 -15.311 31.956 1.00 38.06 64 SER A CA 1
ATOM 511 C C . SER A 1 64 ? -35.674 -15.880 31.943 1.00 38.06 64 SER A C 1
ATOM 513 O O . SER A 1 64 ? -35.834 -17.090 32.094 1.00 38.06 64 SER A O 1
ATOM 515 N N . GLY A 1 65 ? -36.702 -15.046 31.727 1.00 35.38 65 GLY A N 1
ATOM 516 C CA . GLY A 1 65 ? -37.897 -15.418 30.963 1.00 35.38 65 GLY A CA 1
ATOM 517 C C . GLY A 1 65 ? -38.526 -16.789 31.239 1.00 35.38 65 GLY A C 1
ATOM 518 O O . GLY A 1 65 ? -39.006 -17.424 30.310 1.00 35.38 65 GLY A O 1
ATOM 519 N N . SER A 1 66 ? -38.555 -17.268 32.484 1.00 39.19 66 SER A N 1
ATOM 520 C CA . SER A 1 66 ? -39.345 -18.442 32.859 1.00 39.19 66 SER A CA 1
ATOM 521 C C . SER A 1 66 ? -39.785 -18.361 34.321 1.00 39.19 66 SER A C 1
ATOM 523 O O . SER A 1 66 ? -39.462 -19.184 35.171 1.00 39.19 66 SER A O 1
ATOM 525 N N . THR A 1 67 ? -40.661 -17.398 34.617 1.00 42.53 67 THR A N 1
ATOM 526 C CA . THR A 1 67 ? -41.525 -17.487 35.812 1.00 42.53 67 THR A CA 1
ATOM 527 C C . THR A 1 67 ? -42.271 -18.825 35.856 1.00 42.53 67 THR A C 1
ATOM 529 O O . THR A 1 67 ? -42.601 -19.310 36.929 1.00 42.53 67 THR A O 1
ATOM 532 N N . ARG A 1 68 ? -42.491 -19.457 34.696 1.00 41.94 68 ARG A N 1
ATOM 533 C CA . ARG A 1 68 ? -43.031 -20.810 34.570 1.00 41.94 68 ARG A CA 1
ATOM 534 C C . ARG A 1 68 ? -42.063 -21.897 35.056 1.00 41.94 68 ARG A C 1
ATOM 536 O O . ARG A 1 68 ? -42.490 -22.730 35.840 1.00 41.94 68 ARG A O 1
ATOM 543 N N . GLY A 1 69 ? -40.783 -21.833 34.682 1.00 47.38 69 GLY A N 1
ATOM 544 C CA . GLY A 1 69 ? -39.765 -22.801 35.110 1.00 47.38 69 GLY A CA 1
ATOM 545 C C . GLY A 1 69 ? -39.497 -22.731 36.612 1.00 47.38 69 GLY A C 1
ATOM 546 O O . GLY A 1 69 ? -39.443 -23.754 37.276 1.00 47.38 69 GLY A O 1
ATOM 547 N N . TRP A 1 70 ? -39.458 -21.523 37.179 1.00 40.34 70 TRP A N 1
ATOM 548 C CA . TRP A 1 70 ? -39.320 -21.336 38.627 1.00 40.34 70 TRP A CA 1
ATOM 549 C C . TRP A 1 70 ? -40.543 -21.806 39.418 1.00 40.34 70 TRP A C 1
ATOM 551 O O . TRP A 1 70 ? -40.395 -22.396 40.483 1.00 40.34 70 TRP A O 1
ATOM 561 N N . VAL A 1 71 ? -41.757 -21.577 38.909 1.00 47.34 71 VAL A N 1
ATOM 562 C CA . VAL A 1 71 ? -42.987 -22.066 39.551 1.00 47.34 71 VAL A CA 1
ATOM 563 C C . VAL A 1 71 ? -43.105 -23.586 39.424 1.00 47.34 71 VAL A C 1
ATOM 565 O O . VAL A 1 71 ? -43.512 -24.236 40.379 1.00 47.34 71 VAL A O 1
ATOM 568 N N . GLU A 1 72 ? -42.736 -24.169 38.284 1.00 49.47 72 GLU A N 1
ATOM 569 C CA . GLU A 1 72 ? -42.706 -25.624 38.084 1.00 49.47 72 GLU A CA 1
ATOM 570 C C . GLU A 1 72 ? -41.641 -26.289 38.970 1.00 49.47 72 GLU A C 1
ATOM 572 O O . GLU A 1 72 ? -41.925 -27.319 39.575 1.00 49.47 72 GLU A O 1
ATOM 577 N N . GLU A 1 73 ? -40.483 -25.655 39.161 1.00 47.84 73 GLU A N 1
ATOM 578 C CA . GLU A 1 73 ? -39.396 -26.157 40.006 1.00 47.84 73 GLU A CA 1
ATOM 579 C C . GLU A 1 73 ? -39.694 -26.026 41.507 1.00 47.84 73 GLU A C 1
ATOM 581 O O . GLU A 1 73 ? -39.504 -26.976 42.265 1.00 47.84 73 GLU A O 1
ATOM 586 N N . ILE A 1 74 ? -40.268 -24.900 41.946 1.00 46.78 74 ILE A N 1
ATOM 587 C CA . ILE A 1 74 ? -40.763 -24.742 43.322 1.00 46.78 74 ILE A CA 1
ATOM 588 C C . ILE A 1 74 ? -41.893 -25.746 43.594 1.00 46.78 74 ILE A C 1
ATOM 590 O O . ILE A 1 74 ? -41.915 -26.373 44.651 1.00 46.78 74 ILE A O 1
ATOM 594 N N . ASN A 1 75 ? -42.799 -25.967 42.635 1.00 49.19 75 ASN A N 1
ATOM 595 C CA . ASN A 1 75 ? -43.846 -26.981 42.766 1.00 49.19 75 ASN A CA 1
ATOM 596 C C . ASN A 1 75 ? -43.269 -28.405 42.793 1.00 49.19 75 ASN A C 1
A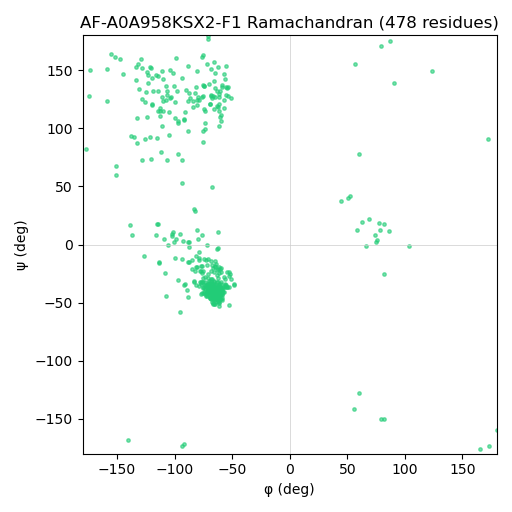TOM 598 O O . ASN A 1 75 ? -43.777 -29.233 43.545 1.00 49.19 75 ASN A O 1
ATOM 602 N N . ARG A 1 76 ? -42.208 -28.697 42.029 1.00 58.56 76 ARG A N 1
ATOM 603 C CA . ARG A 1 76 ? -41.494 -29.983 42.058 1.00 58.56 76 ARG A CA 1
ATOM 604 C C . ARG A 1 76 ? -40.877 -30.241 43.432 1.00 58.56 76 ARG A C 1
ATOM 606 O O . ARG A 1 76 ? -41.089 -31.314 43.989 1.00 58.56 76 ARG A O 1
ATOM 613 N N . ILE A 1 77 ? -40.200 -29.242 43.999 1.00 47.09 77 ILE A N 1
ATOM 614 C CA . ILE A 1 77 ? -39.560 -29.316 45.320 1.00 47.09 77 ILE A CA 1
ATOM 615 C C . ILE A 1 77 ? -40.610 -29.503 46.431 1.00 47.09 77 ILE A C 1
ATOM 617 O O . ILE A 1 77 ? -40.480 -30.407 47.249 1.00 47.09 77 ILE A O 1
ATOM 621 N N . TYR A 1 78 ? -41.710 -28.741 46.417 1.00 44.22 78 TYR A N 1
ATOM 622 C CA . TYR A 1 78 ? -42.775 -28.873 47.426 1.00 44.22 78 TYR A CA 1
ATOM 623 C C . TYR A 1 78 ? -43.606 -30.164 47.302 1.00 44.22 78 TYR A C 1
ATOM 625 O O . TYR A 1 78 ? -44.116 -30.672 48.306 1.00 44.22 78 TYR A O 1
ATOM 633 N N . SER A 1 79 ? -43.745 -30.715 46.092 1.00 49.28 79 SER A N 1
ATOM 634 C CA . SER A 1 79 ? -44.450 -31.988 45.863 1.00 49.28 79 SER A CA 1
ATOM 635 C C . SER A 1 79 ? -43.599 -33.200 46.255 1.00 49.28 79 SER A C 1
ATOM 637 O O . SER A 1 79 ? -44.149 -34.201 46.711 1.00 49.28 79 SER A O 1
ATOM 639 N N . ALA A 1 80 ? -42.272 -33.104 46.107 1.00 45.69 80 ALA A N 1
ATOM 640 C CA . ALA A 1 80 ? -41.330 -34.162 46.467 1.00 45.69 80 ALA A CA 1
ATOM 641 C C . ALA A 1 80 ? -41.210 -34.365 47.989 1.00 45.69 80 ALA A C 1
ATOM 643 O O . ALA A 1 80 ? -41.027 -35.496 48.426 1.00 45.69 80 ALA A O 1
ATOM 644 N N . ASP A 1 81 ? -41.382 -33.303 48.783 1.00 40.56 81 ASP A N 1
ATOM 645 C CA . ASP A 1 81 ? -41.179 -33.348 50.241 1.00 40.56 81 ASP A CA 1
ATOM 646 C C . ASP A 1 81 ? -42.453 -33.632 51.063 1.00 40.56 81 ASP A C 1
ATOM 648 O O . ASP A 1 81 ? -42.372 -33.919 52.255 1.00 40.56 81 ASP A O 1
ATOM 652 N N . SER A 1 82 ? -43.653 -33.558 50.468 1.00 46.91 82 SER A N 1
ATOM 653 C CA . SER A 1 82 ? -44.913 -33.604 51.239 1.00 46.91 82 SER A CA 1
ATOM 654 C C . SER A 1 82 ? -45.937 -34.655 50.803 1.00 46.91 82 SER A C 1
ATOM 656 O O . SER A 1 82 ? -46.935 -34.853 51.500 1.00 46.91 82 SER A O 1
ATOM 658 N N . GLY A 1 83 ? -45.737 -35.326 49.661 1.00 42.06 83 GLY A N 1
ATOM 659 C CA . GLY A 1 83 ? -46.665 -36.343 49.144 1.00 42.06 83 GLY A CA 1
ATOM 660 C C . GLY A 1 83 ? -48.098 -35.844 48.892 1.00 42.06 83 GLY A C 1
ATOM 661 O O . GLY A 1 83 ? -49.003 -36.655 48.697 1.00 42.06 83 GLY A O 1
ATOM 662 N N . ARG A 1 84 ? -48.340 -34.526 48.910 1.00 49.78 84 ARG A N 1
ATOM 663 C CA . ARG A 1 84 ? -49.662 -33.918 48.722 1.00 49.78 84 ARG A CA 1
ATOM 664 C C . ARG A 1 84 ? -49.670 -33.017 47.496 1.00 49.78 84 ARG A C 1
ATOM 666 O O . ARG A 1 84 ? -48.823 -32.146 47.332 1.00 49.78 84 ARG A O 1
ATOM 673 N N . THR A 1 85 ? -50.686 -33.188 46.659 1.00 49.12 85 THR A N 1
ATOM 674 C CA . THR A 1 85 ? -50.995 -32.269 45.562 1.00 49.12 85 THR A CA 1
ATOM 675 C C . THR A 1 85 ? -51.416 -30.910 46.121 1.00 49.12 85 THR A C 1
ATOM 677 O O . THR A 1 85 ? -52.440 -30.808 46.797 1.00 49.12 85 THR A O 1
ATOM 680 N N . VAL A 1 86 ? -50.636 -29.867 45.831 1.00 54.56 86 VAL A N 1
ATOM 681 C CA . VAL A 1 86 ? -50.932 -28.478 46.218 1.00 54.56 86 VAL A CA 1
ATOM 682 C C . VAL A 1 86 ? -52.155 -27.976 45.447 1.00 54.56 86 VAL A C 1
ATOM 684 O O . VAL A 1 86 ? -52.199 -28.065 44.215 1.00 54.56 86 VAL A O 1
ATOM 687 N N . SER A 1 87 ? -53.150 -27.440 46.160 1.00 71.38 87 SER A N 1
ATOM 688 C CA . SER A 1 87 ? -54.386 -26.951 45.545 1.00 71.38 87 SER A CA 1
ATOM 689 C C . SER A 1 87 ? -54.135 -25.696 44.697 1.00 71.38 87 SER A C 1
ATOM 691 O O . SER A 1 87 ? -53.256 -24.885 44.991 1.00 71.38 87 SER A O 1
ATOM 693 N N . ASP A 1 88 ? -54.935 -25.477 43.651 1.00 59.94 88 ASP A N 1
ATOM 694 C CA . ASP A 1 88 ? -54.816 -24.273 42.808 1.00 59.94 88 ASP A CA 1
ATOM 695 C C . ASP A 1 88 ? -55.107 -22.966 43.564 1.00 59.94 88 ASP A C 1
ATOM 697 O O . ASP A 1 88 ? -54.742 -21.881 43.103 1.00 59.94 88 ASP A O 1
ATOM 701 N N . ARG A 1 89 ? -55.746 -23.062 44.735 1.00 64.94 89 ARG A N 1
ATOM 702 C CA . ARG A 1 89 ? -55.947 -21.942 45.657 1.00 64.94 89 ARG A CA 1
ATOM 703 C C . ARG A 1 89 ? -54.636 -21.553 46.341 1.00 64.94 89 ARG A C 1
ATOM 705 O O . ARG A 1 89 ? -54.302 -20.372 46.366 1.00 64.94 89 ARG A O 1
ATOM 712 N N . ASP A 1 90 ? -53.871 -22.534 46.808 1.00 58.09 90 ASP A N 1
ATOM 713 C CA . ASP A 1 90 ? -52.589 -22.304 47.484 1.00 58.09 90 ASP A CA 1
ATOM 714 C C . ASP A 1 90 ? -51.519 -21.810 46.500 1.00 58.09 90 ASP A C 1
ATOM 716 O O . ASP A 1 90 ? -50.734 -20.918 46.825 1.00 58.09 90 ASP A O 1
ATOM 720 N N . LYS A 1 91 ? -51.561 -22.285 45.245 1.00 55.75 91 LYS A N 1
ATOM 721 C CA . LYS A 1 91 ? -50.714 -21.763 44.155 1.00 55.75 91 LYS A CA 1
ATOM 722 C C . LYS A 1 91 ? -50.962 -20.276 43.885 1.00 55.75 91 LYS A C 1
ATOM 724 O O . LYS A 1 91 ? -50.012 -19.529 43.648 1.00 55.75 91 LYS A O 1
ATOM 729 N N . ARG A 1 92 ? -52.225 -19.830 43.918 1.00 58.53 92 ARG A N 1
ATOM 730 C CA . ARG A 1 92 ? -52.574 -18.405 43.759 1.00 58.53 92 ARG A CA 1
ATOM 731 C C . ARG A 1 92 ? -52.123 -17.582 44.959 1.00 58.53 92 ARG A C 1
ATOM 733 O O . ARG A 1 92 ? -51.446 -16.581 44.762 1.00 58.53 92 ARG A O 1
ATOM 740 N N . ALA A 1 93 ? -52.387 -18.058 46.175 1.00 58.22 93 ALA A N 1
ATOM 741 C CA . ALA A 1 93 ? -51.963 -17.379 47.398 1.00 58.22 93 ALA A CA 1
ATOM 742 C C . ALA A 1 93 ? -50.434 -17.192 47.472 1.00 58.22 93 ALA A C 1
ATOM 744 O O . ALA A 1 93 ? -49.960 -16.120 47.847 1.00 58.22 93 ALA A O 1
ATOM 745 N N . GLY A 1 94 ? -49.652 -18.193 47.051 1.00 58.94 94 GLY A N 1
ATOM 746 C CA . GLY A 1 94 ? -48.192 -18.082 46.965 1.00 58.94 94 GLY A CA 1
ATOM 747 C C . GLY A 1 94 ? -47.730 -17.041 45.940 1.00 58.94 94 GLY A C 1
ATOM 748 O O . GLY A 1 94 ? -46.830 -16.250 46.222 1.00 58.94 94 GLY A O 1
ATOM 749 N N . ARG A 1 95 ? -48.380 -16.987 44.772 1.00 51.41 95 ARG A N 1
ATOM 750 C CA . ARG A 1 95 ? -48.084 -15.996 43.726 1.00 51.41 95 ARG A CA 1
ATOM 751 C C . ARG A 1 95 ? -48.389 -14.569 44.183 1.00 51.41 95 ARG A C 1
ATOM 753 O O . ARG A 1 95 ? -47.580 -13.671 43.959 1.00 51.41 95 ARG A O 1
ATOM 760 N N . ASP A 1 96 ? -49.526 -14.378 44.843 1.00 56.34 96 ASP A N 1
ATOM 761 C CA . ASP A 1 96 ? -49.959 -13.073 45.343 1.00 56.34 96 ASP A CA 1
ATOM 762 C C . ASP A 1 96 ? -49.047 -12.583 46.473 1.00 56.34 96 ASP A C 1
ATOM 764 O O . ASP A 1 96 ? -48.672 -11.411 46.498 1.00 56.34 96 ASP A O 1
ATOM 768 N N . LYS A 1 97 ? -48.586 -13.494 47.340 1.00 54.69 97 LYS A N 1
ATOM 769 C CA . LYS A 1 97 ? -47.607 -13.184 48.387 1.00 54.69 97 LYS A CA 1
ATOM 770 C C . LYS A 1 97 ? -46.249 -12.770 47.814 1.00 54.69 97 LYS A C 1
ATOM 772 O O . LYS A 1 97 ? -45.715 -11.752 48.229 1.00 54.69 97 LYS A O 1
ATOM 777 N N . ILE A 1 98 ? -45.724 -13.488 46.816 1.00 49.16 98 ILE A N 1
ATOM 778 C CA . ILE A 1 98 ? -44.457 -13.123 46.153 1.00 49.16 98 ILE A CA 1
ATOM 779 C C . ILE A 1 98 ? -44.561 -11.740 45.500 1.00 49.16 98 ILE A C 1
ATOM 781 O O . ILE A 1 98 ? -43.652 -10.924 45.634 1.00 49.16 98 ILE A O 1
ATOM 785 N N . ASN A 1 99 ? -45.672 -11.452 44.819 1.00 47.72 99 ASN A N 1
ATOM 786 C CA . ASN A 1 99 ? -45.890 -10.148 44.192 1.00 47.72 99 ASN A CA 1
ATOM 787 C C . ASN A 1 99 ? -46.028 -9.021 45.229 1.00 47.72 99 ASN A C 1
ATOM 789 O O . ASN A 1 99 ? -45.505 -7.929 45.007 1.00 47.72 99 ASN A O 1
ATOM 793 N N . SER A 1 100 ? -46.688 -9.288 46.360 1.00 54.78 100 SER A N 1
ATOM 794 C CA . SER A 1 100 ? -46.796 -8.358 47.490 1.00 54.78 100 SER A CA 1
ATOM 795 C C . SER A 1 100 ? -45.432 -8.075 48.121 1.00 54.78 100 SER A C 1
ATOM 797 O O . SER A 1 100 ? -45.054 -6.915 48.268 1.00 54.78 100 SER A O 1
ATOM 799 N N . ASP A 1 101 ? -44.659 -9.119 48.427 1.00 46.62 101 ASP A N 1
ATOM 800 C CA . ASP A 1 101 ? -43.337 -9.008 49.052 1.00 46.62 101 ASP A CA 1
ATOM 801 C C . ASP A 1 101 ? -42.349 -8.277 48.123 1.00 46.62 101 ASP A C 1
ATOM 803 O O . ASP A 1 101 ? -41.565 -7.436 48.569 1.00 46.62 101 ASP A O 1
ATOM 807 N N . LEU A 1 102 ? -42.430 -8.524 46.809 1.00 42.66 102 LEU A N 1
ATOM 808 C CA . LEU A 1 102 ? -41.638 -7.816 45.801 1.00 42.66 102 LEU A CA 1
ATOM 809 C C . LEU A 1 102 ? -42.059 -6.343 45.678 1.00 42.66 102 LEU A C 1
ATOM 811 O O . LEU A 1 102 ? -41.201 -5.462 45.609 1.00 42.66 102 LEU A O 1
ATOM 815 N N . GLY A 1 103 ? -43.365 -6.062 45.691 1.00 46.03 103 GLY A N 1
ATOM 816 C CA . GLY A 1 103 ? -43.903 -4.702 45.691 1.00 46.03 103 GLY A CA 1
ATOM 817 C C . GLY A 1 103 ? -43.461 -3.904 46.919 1.00 46.03 103 GLY A C 1
ATOM 818 O O . GLY A 1 103 ? -43.026 -2.761 46.787 1.00 46.03 103 GLY A O 1
ATOM 819 N N . GLN A 1 104 ? -43.477 -4.531 48.096 1.00 41.97 104 GLN A N 1
ATOM 820 C CA . GLN A 1 104 ? -43.080 -3.914 49.360 1.00 41.97 104 GLN A CA 1
ATOM 821 C C . GLN A 1 104 ? -41.556 -3.733 49.476 1.00 41.97 104 GLN A C 1
ATOM 823 O O . GLN A 1 104 ? -41.077 -2.717 49.981 1.00 41.97 104 GLN A O 1
ATOM 828 N N . ALA A 1 105 ? -40.762 -4.667 48.942 1.00 39.72 105 ALA A N 1
ATOM 829 C CA . ALA A 1 105 ? -39.308 -4.525 48.853 1.00 39.72 105 ALA A CA 1
ATOM 830 C C . ALA A 1 105 ? -38.882 -3.393 47.900 1.00 39.72 105 ALA A C 1
ATOM 832 O O . ALA A 1 105 ? -37.864 -2.736 48.134 1.00 39.72 105 ALA A O 1
ATOM 833 N N . LEU A 1 106 ? -39.659 -3.151 46.840 1.00 39.44 106 LEU A N 1
ATOM 834 C CA . LEU A 1 106 ? -39.443 -2.042 45.913 1.00 39.44 106 LEU A CA 1
ATOM 835 C C . LEU A 1 106 ? -39.916 -0.710 46.510 1.00 39.44 106 LEU A C 1
ATOM 837 O O . LEU A 1 106 ? -39.169 0.263 46.441 1.00 39.44 106 LEU A O 1
ATOM 841 N N . SER A 1 107 ? -41.076 -0.659 47.176 1.00 38.75 107 SER A N 1
ATOM 842 C CA . SER A 1 107 ? -41.560 0.567 47.832 1.00 38.75 107 SER A CA 1
ATOM 843 C C . SER A 1 107 ? -40.632 1.029 48.957 1.00 38.75 107 SER A C 1
ATOM 845 O O . SER A 1 107 ? -40.349 2.218 49.074 1.00 38.75 107 SER A O 1
ATOM 847 N N . ASN A 1 108 ? -40.080 0.091 49.733 1.00 36.66 108 ASN A N 1
ATOM 848 C CA . ASN A 1 108 ? -39.175 0.396 50.844 1.00 36.66 108 ASN A CA 1
ATOM 849 C C . ASN A 1 108 ? -37.768 0.822 50.390 1.00 36.66 108 ASN A C 1
ATOM 851 O O . ASN A 1 108 ? -37.004 1.348 51.194 1.00 36.66 108 ASN A O 1
ATOM 855 N N . LYS A 1 109 ? -37.415 0.631 49.110 1.00 34.09 109 LYS A N 1
ATOM 856 C CA . LYS A 1 109 ? -36.146 1.103 48.527 1.00 34.09 109 LYS A CA 1
ATOM 857 C C . LYS A 1 109 ? -36.269 2.401 47.730 1.00 34.09 109 LYS A C 1
ATOM 859 O O . LYS A 1 109 ? -35.247 3.000 47.416 1.00 34.09 109 LYS A O 1
ATOM 864 N N . VAL A 1 110 ? -37.487 2.858 47.433 1.00 30.83 110 VAL A N 1
ATOM 865 C CA . VAL A 1 110 ? -37.734 4.132 46.732 1.00 30.83 110 VAL A CA 1
ATOM 866 C C . VAL A 1 110 ? -37.616 5.344 47.675 1.00 30.83 110 VAL A C 1
ATOM 868 O O . VAL A 1 110 ? -37.436 6.466 47.213 1.00 30.83 110 VAL A O 1
ATOM 871 N N . VAL A 1 111 ? -37.585 5.139 48.996 1.00 28.73 111 VAL A N 1
ATOM 872 C CA . VAL A 1 111 ? -37.406 6.209 49.998 1.00 28.73 111 VAL A CA 1
ATOM 873 C C . VAL A 1 111 ? -35.927 6.378 50.385 1.00 28.73 111 VAL A C 1
ATOM 875 O O . VAL A 1 111 ? -35.573 6.328 51.553 1.00 28.73 111 VAL A O 1
ATOM 878 N N . LEU A 1 112 ? -35.036 6.546 49.406 1.00 28.31 112 LEU A N 1
ATOM 879 C CA . LEU A 1 112 ? -33.669 7.062 49.603 1.00 28.31 112 LEU A CA 1
ATOM 880 C C . LEU A 1 112 ? -33.212 7.797 48.331 1.00 28.31 112 LEU A C 1
ATOM 882 O O . LEU A 1 112 ? -32.230 7.430 47.694 1.00 28.31 112 LEU A O 1
ATOM 886 N N . PHE A 1 113 ? -33.934 8.846 47.946 1.00 30.12 113 PHE A N 1
ATOM 887 C CA . PHE A 1 113 ? -33.435 9.840 46.995 1.00 30.12 113 PHE A CA 1
ATOM 888 C C . PHE A 1 113 ? -33.559 11.214 47.649 1.00 30.12 113 PHE A C 1
ATOM 890 O O . PHE A 1 113 ? -34.605 11.850 47.599 1.00 30.12 113 PHE A O 1
ATOM 897 N N . SER A 1 114 ? -32.502 11.636 48.346 1.00 31.86 114 SER A N 1
ATOM 898 C CA . SER A 1 114 ? -32.395 12.997 48.871 1.00 31.86 114 SER A CA 1
ATOM 899 C C . SER A 1 114 ? -32.082 13.974 47.736 1.00 31.86 114 SER A C 1
ATOM 901 O O . SER A 1 114 ? -31.207 13.709 46.912 1.00 31.86 114 SER A O 1
ATOM 903 N N . GLU A 1 115 ? -32.764 15.115 47.750 1.00 34.84 115 GLU A N 1
ATOM 904 C CA . GLU A 1 115 ? -32.823 16.192 46.752 1.00 34.84 115 GLU A CA 1
ATOM 905 C C . GLU A 1 115 ? -31.524 17.002 46.551 1.00 34.84 115 GLU A C 1
ATOM 907 O O . GLU A 1 115 ? -31.543 18.233 46.540 1.00 34.84 115 GLU A O 1
ATOM 912 N N . LYS A 1 116 ? -30.368 16.360 46.364 1.00 31.97 116 LYS A N 1
ATOM 913 C CA . LYS A 1 116 ? -29.176 17.080 45.888 1.00 31.97 116 LYS A CA 1
ATOM 914 C C . LYS A 1 116 ? -28.630 16.432 44.622 1.00 31.97 116 LYS A C 1
ATOM 916 O O . LYS A 1 116 ? -28.095 15.328 44.712 1.00 31.97 116 LYS A O 1
ATOM 921 N N . PRO A 1 117 ? -28.755 17.083 43.448 1.00 40.22 117 PRO A N 1
ATOM 922 C CA . PRO A 1 117 ? -28.071 16.603 42.260 1.00 40.22 117 PRO A CA 1
ATOM 923 C C . PRO A 1 117 ? -26.564 16.617 42.534 1.00 40.22 117 PRO A C 1
ATOM 925 O O . PRO A 1 117 ? -26.030 17.593 43.065 1.00 40.22 117 PRO A O 1
ATOM 928 N N . MET A 1 118 ? -25.887 15.512 42.209 1.00 43.81 118 MET A N 1
ATOM 929 C CA . MET A 1 118 ? -24.426 15.499 42.157 1.00 43.81 118 MET A CA 1
ATO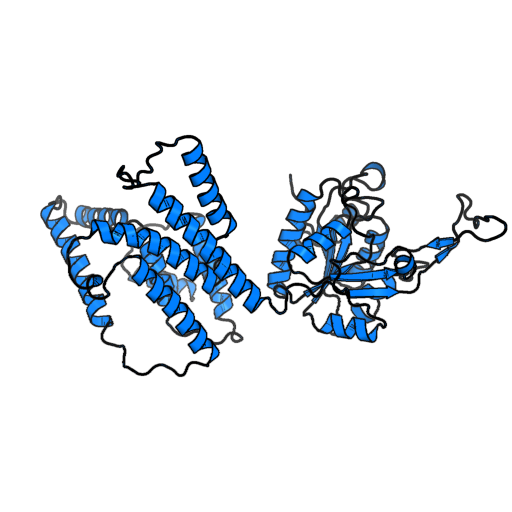M 930 C C . MET A 1 118 ? -23.950 16.580 41.175 1.00 43.81 118 MET A C 1
ATOM 932 O O . MET A 1 118 ? -24.655 16.845 40.197 1.00 43.81 118 MET A O 1
ATOM 936 N N . PRO A 1 119 ? -22.788 17.212 41.418 1.00 51.66 119 PRO A N 1
ATOM 937 C CA . PRO A 1 119 ? -22.230 18.165 40.471 1.00 51.66 119 PRO A CA 1
ATOM 938 C C . PRO A 1 119 ? -21.986 17.446 39.140 1.00 51.66 119 PRO A C 1
ATOM 940 O O . PRO A 1 119 ? -21.152 16.549 39.061 1.00 51.66 119 PRO A O 1
ATOM 943 N N . MET A 1 120 ? -22.759 17.817 38.122 1.00 69.31 120 MET A N 1
ATOM 944 C CA . MET A 1 120 ? -22.557 17.390 36.741 1.00 69.31 120 MET A CA 1
ATOM 945 C C . MET A 1 120 ? -21.705 18.442 36.042 1.00 69.31 120 MET A C 1
ATOM 947 O O . MET A 1 120 ? -21.863 19.638 36.297 1.00 69.31 120 MET A O 1
ATOM 951 N N . THR A 1 121 ? -20.820 18.014 35.150 1.00 71.38 121 THR A N 1
ATOM 952 C CA . THR A 1 121 ? -20.210 18.933 34.183 1.00 71.38 121 THR A CA 1
ATOM 953 C C . THR A 1 121 ? -21.278 19.461 33.220 1.00 71.38 121 THR A C 1
ATOM 955 O O . THR A 1 121 ? -22.298 18.804 32.998 1.00 71.38 121 THR A O 1
ATOM 958 N N . ASP A 1 122 ? -21.047 20.618 32.597 1.00 61.09 122 ASP A N 1
ATOM 959 C CA . ASP A 1 122 ? -22.007 21.211 31.651 1.00 61.09 122 ASP A CA 1
ATOM 960 C C . ASP A 1 122 ? -22.363 20.252 30.498 1.00 61.09 122 ASP A C 1
ATOM 962 O O . ASP A 1 122 ? -23.511 20.187 30.063 1.00 61.09 122 ASP A O 1
ATOM 966 N N . ALA A 1 123 ? -21.405 19.426 30.063 1.00 52.03 123 ALA A N 1
ATOM 967 C CA . ALA A 1 123 ? -21.615 18.411 29.030 1.00 52.03 123 ALA A CA 1
ATOM 968 C C . ALA A 1 123 ? -22.502 17.240 29.498 1.00 52.03 123 ALA A C 1
ATOM 970 O O . ALA A 1 123 ? -23.277 16.691 28.715 1.00 52.03 123 ALA A O 1
ATOM 971 N N . GLU A 1 124 ? -22.398 16.833 30.764 1.00 49.19 124 GLU A N 1
ATOM 972 C CA . GLU A 1 124 ? -23.253 15.792 31.350 1.00 49.19 124 GLU A CA 1
ATOM 973 C C . GLU A 1 124 ? -24.666 16.318 31.608 1.00 49.19 124 GLU A C 1
ATOM 975 O O . GLU A 1 124 ? -25.642 15.613 31.347 1.00 49.19 124 GLU A O 1
ATOM 980 N N . LEU A 1 125 ? -24.779 17.574 32.049 1.00 56.81 125 LEU A N 1
ATOM 981 C CA . LEU A 1 125 ? -26.056 18.254 32.233 1.00 56.81 125 LEU A CA 1
ATOM 982 C C . LEU A 1 125 ? -26.798 18.413 30.900 1.00 56.81 125 LEU A C 1
ATOM 984 O O . LEU A 1 125 ? -27.999 18.150 30.841 1.00 56.81 125 LEU A O 1
ATOM 988 N N . GLN A 1 126 ? -26.082 18.762 29.829 1.00 59.41 126 GLN A N 1
ATOM 989 C CA . GLN A 1 126 ? -26.646 18.853 28.485 1.00 59.41 126 GLN A CA 1
ATOM 990 C C . GLN A 1 126 ? -27.170 17.491 27.998 1.00 59.41 126 GLN A C 1
ATOM 992 O O . GLN A 1 126 ? -28.327 17.388 27.599 1.00 59.41 126 GLN A O 1
ATOM 997 N N . LYS A 1 127 ? -26.382 16.414 28.125 1.00 48.28 127 LYS A N 1
ATOM 998 C CA . LYS A 1 127 ? -26.829 15.055 27.758 1.00 48.28 127 LYS A CA 1
ATOM 999 C C . LYS A 1 127 ? -28.032 14.584 28.577 1.00 48.28 127 LYS A C 1
ATOM 1001 O O . LYS A 1 127 ? -28.911 13.897 28.058 1.00 48.28 127 LYS A O 1
ATOM 1006 N N . TYR A 1 128 ? -28.080 14.939 29.860 1.00 52.44 128 TYR A N 1
ATOM 1007 C CA . TYR A 1 128 ? -29.220 14.644 30.723 1.00 52.44 128 TYR A CA 1
ATOM 1008 C C . TYR A 1 128 ? -30.485 15.394 30.275 1.00 52.44 128 TYR A C 1
ATOM 1010 O O . TYR A 1 128 ? -31.569 14.810 30.259 1.00 52.44 128 TYR A O 1
ATOM 1018 N N . GLN A 1 129 ? -30.355 16.665 29.887 1.00 55.12 129 GLN A N 1
ATOM 1019 C CA . GLN A 1 129 ? -31.459 17.473 29.363 1.00 55.12 129 GLN A CA 1
ATOM 1020 C C . GLN A 1 129 ? -31.972 16.929 28.023 1.00 55.12 129 GLN A C 1
ATOM 1022 O O . GLN A 1 129 ? -33.174 16.715 27.892 1.00 55.12 129 GLN A O 1
ATOM 1027 N N . GLU A 1 130 ? -31.078 16.580 27.095 1.00 51.44 130 GLU A N 1
ATOM 1028 C CA . GLU A 1 130 ? -31.428 15.958 25.808 1.00 51.44 130 GLU A CA 1
ATOM 1029 C C . GLU A 1 130 ? -32.177 14.626 26.007 1.00 51.44 130 GLU A C 1
ATOM 1031 O O . GLU A 1 130 ? -33.239 14.395 25.425 1.00 51.44 130 GLU A O 1
ATOM 1036 N N . ALA A 1 131 ? -31.688 13.762 26.905 1.00 46.78 131 ALA A N 1
ATOM 1037 C CA . ALA A 1 131 ? -32.360 12.506 27.235 1.00 46.78 131 ALA A CA 1
ATOM 1038 C C . ALA A 1 131 ? -33.742 12.732 27.872 1.00 46.78 131 ALA A C 1
ATOM 1040 O O . ALA A 1 131 ? -34.689 11.994 27.590 1.00 46.78 131 ALA A O 1
ATOM 1041 N N . ARG A 1 132 ? -33.876 13.760 28.719 1.00 50.91 132 ARG A N 1
ATOM 1042 C CA . ARG A 1 132 ? -35.139 14.131 29.364 1.00 50.91 132 ARG A CA 1
ATOM 1043 C C . ARG A 1 132 ? -36.160 14.664 28.362 1.00 50.91 132 ARG A C 1
ATOM 1045 O O . ARG A 1 132 ? -37.328 14.304 28.471 1.00 50.91 132 ARG A O 1
ATOM 1052 N N . GLU A 1 133 ? -35.742 15.452 27.378 1.00 51.44 133 GLU A N 1
ATOM 1053 C CA . GLU A 1 133 ? -36.618 15.962 26.316 1.00 51.44 133 GLU A CA 1
ATOM 1054 C C . GLU A 1 133 ? -37.159 14.838 25.427 1.00 51.44 133 GLU A C 1
ATOM 1056 O O . GLU A 1 133 ? -38.358 14.799 25.142 1.00 51.44 133 GLU A O 1
ATOM 1061 N N . VAL A 1 134 ? -36.315 13.866 25.063 1.00 46.50 134 VAL A N 1
ATOM 1062 C CA . VAL A 1 134 ? -36.747 12.650 24.350 1.00 46.50 134 VAL A CA 1
ATOM 1063 C C . VAL A 1 134 ? -37.767 11.868 25.184 1.00 46.50 134 VAL A C 1
ATOM 1065 O O . VAL A 1 134 ? -38.773 11.382 24.657 1.00 46.50 134 VAL A O 1
ATOM 1068 N N . PHE A 1 135 ? -37.542 11.782 26.496 1.00 46.00 135 PHE A N 1
ATOM 1069 C CA . PHE A 1 135 ? -38.435 11.096 27.423 1.00 46.00 135 PHE A CA 1
ATOM 1070 C C . PHE A 1 135 ? -39.789 11.811 27.558 1.00 46.00 135 PHE A C 1
ATOM 1072 O O . PHE A 1 135 ? -40.835 11.180 27.407 1.00 46.00 135 PHE A O 1
ATOM 1079 N N . ASP A 1 136 ? -39.794 13.126 27.782 1.00 50.53 136 ASP A N 1
ATOM 1080 C CA . ASP A 1 136 ? -41.012 13.933 27.915 1.00 50.53 136 ASP A CA 1
ATOM 1081 C C . ASP A 1 136 ? -41.806 13.983 26.586 1.00 50.53 136 ASP A C 1
ATOM 1083 O O . ASP A 1 136 ? -43.039 13.916 26.601 1.00 50.53 136 ASP A O 1
ATOM 1087 N N . PHE A 1 137 ? -41.128 13.983 25.430 1.00 49.22 137 PHE A N 1
ATOM 1088 C CA . PHE A 1 137 ? -41.753 13.866 24.106 1.00 49.22 137 PHE A CA 1
ATOM 1089 C C . PHE A 1 137 ? -42.421 12.498 23.882 1.00 49.22 137 PHE A C 1
ATOM 1091 O O . PHE A 1 137 ? -43.545 12.415 23.384 1.00 49.22 137 PHE A O 1
ATOM 1098 N N . ALA A 1 138 ? -41.776 11.405 24.298 1.00 45.31 138 ALA A N 1
ATOM 1099 C CA . ALA A 1 138 ? -42.361 10.067 24.196 1.00 45.31 138 ALA A CA 1
ATOM 1100 C C . ALA A 1 138 ? -43.634 9.915 25.054 1.00 45.31 138 ALA A C 1
ATOM 1102 O O . ALA A 1 138 ? -44.566 9.199 24.672 1.00 45.31 138 ALA A O 1
ATOM 1103 N N . PHE A 1 139 ? -43.704 10.609 26.193 1.00 47.44 139 PHE A N 1
ATOM 1104 C CA . PHE A 1 139 ? -44.907 10.657 27.026 1.00 47.44 139 PHE A CA 1
ATOM 1105 C C . PHE A 1 139 ? -46.021 11.518 26.412 1.00 47.44 139 PHE A C 1
ATOM 1107 O O . PHE A 1 139 ? -47.191 11.132 26.496 1.00 47.44 139 PHE A O 1
ATOM 1114 N N . SER A 1 140 ? -45.685 12.635 25.753 1.00 46.84 140 SER A N 1
ATOM 1115 C CA . SER A 1 140 ? -46.677 13.545 25.164 1.00 46.84 140 SER A CA 1
ATOM 1116 C C . SER A 1 140 ? -47.401 12.953 23.947 1.00 46.84 140 SER A C 1
ATOM 1118 O O . SER A 1 140 ? -48.621 13.080 23.860 1.00 46.84 140 SER A O 1
ATOM 1120 N N . ILE A 1 141 ? -46.705 12.215 23.069 1.00 41.94 141 ILE A N 1
ATOM 1121 C CA . ILE A 1 141 ? -47.321 11.545 21.901 1.00 41.94 141 ILE A CA 1
ATOM 1122 C C . ILE A 1 141 ? -48.364 10.501 22.321 1.00 41.94 141 ILE A C 1
ATOM 1124 O O . ILE A 1 141 ? -49.350 10.263 21.627 1.00 41.94 141 ILE A O 1
ATOM 1128 N N . ASN A 1 142 ? -48.167 9.857 23.470 1.00 40.72 142 ASN A N 1
ATOM 1129 C CA . ASN A 1 142 ? -48.989 8.722 23.877 1.00 40.72 142 ASN A CA 1
ATOM 1130 C C . ASN A 1 142 ? -50.265 9.105 24.643 1.00 40.72 142 ASN A C 1
ATOM 1132 O O . ASN A 1 142 ? -51.038 8.203 24.991 1.00 40.72 142 ASN A O 1
ATOM 1136 N N . GLY A 1 143 ? -50.487 10.402 24.903 1.00 38.19 143 GLY A N 1
ATOM 1137 C CA . GLY A 1 143 ? -51.635 10.910 25.663 1.00 38.19 143 GLY A CA 1
ATOM 1138 C C . GLY A 1 143 ? -51.671 10.431 27.119 1.00 38.19 143 GLY A C 1
ATOM 1139 O O . GLY A 1 143 ? -52.732 10.423 27.741 1.00 38.19 143 GLY A O 1
ATOM 1140 N N . ILE A 1 144 ? -50.533 9.981 27.662 1.00 41.31 144 ILE A N 1
ATOM 1141 C CA . ILE A 1 144 ? -50.441 9.431 29.017 1.00 41.31 144 ILE A CA 1
ATOM 1142 C C . ILE A 1 144 ? -50.096 10.574 29.968 1.00 41.31 144 ILE A C 1
ATOM 1144 O O . ILE A 1 144 ? -48.966 11.057 30.009 1.00 41.31 144 ILE A O 1
ATOM 1148 N N . SER A 1 145 ? -51.078 11.000 30.759 1.00 42.84 145 SER A N 1
ATOM 1149 C CA . SER A 1 145 ? -50.846 11.875 31.908 1.00 42.84 145 SER A CA 1
ATOM 1150 C C . SER A 1 145 ? -49.871 11.198 32.883 1.00 42.84 145 SER A C 1
ATOM 1152 O O . SER A 1 145 ? -50.035 10.019 33.209 1.00 42.84 145 SER A O 1
ATOM 1154 N N . LYS A 1 146 ? -48.878 11.946 33.396 1.00 40.47 146 LYS A N 1
ATOM 1155 C CA . LYS A 1 146 ? -47.912 11.458 34.407 1.00 40.47 146 LYS A CA 1
ATOM 1156 C C . LYS A 1 146 ? -48.604 10.844 35.641 1.00 40.47 146 LYS A C 1
ATOM 1158 O O . LYS A 1 146 ? -48.033 9.969 36.283 1.00 40.47 146 LYS A O 1
ATOM 1163 N N . ASN A 1 147 ? -49.855 11.225 35.917 1.00 39.62 147 ASN A N 1
ATOM 1164 C CA . ASN A 1 147 ? -50.630 10.739 37.060 1.00 39.62 147 ASN A CA 1
ATOM 1165 C C . ASN A 1 147 ? -51.355 9.400 36.811 1.00 39.62 147 ASN A C 1
ATOM 1167 O O . ASN A 1 147 ? -51.802 8.771 37.764 1.00 39.62 147 ASN A O 1
ATOM 1171 N N . THR A 1 148 ? -51.464 8.926 35.566 1.00 41.06 148 THR A N 1
ATOM 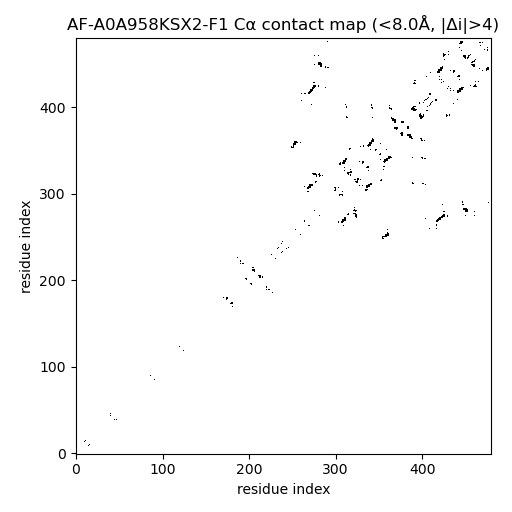1172 C CA . THR A 1 148 ? -52.207 7.692 35.231 1.00 41.06 148 THR A CA 1
ATOM 1173 C C . THR A 1 148 ? -51.403 6.414 35.511 1.00 41.06 148 THR A C 1
ATOM 1175 O O . THR A 1 148 ? -51.979 5.344 35.678 1.00 41.06 148 THR A O 1
ATOM 1178 N N . VAL A 1 149 ? -50.074 6.507 35.623 1.00 39.00 149 VAL A N 1
ATOM 1179 C CA . VAL A 1 149 ? -49.185 5.347 35.846 1.00 39.00 149 VAL A CA 1
ATOM 1180 C C . VAL A 1 149 ? -49.208 4.855 37.304 1.00 39.00 149 VAL A C 1
ATOM 1182 O O . VAL A 1 149 ? -48.863 3.706 37.565 1.00 39.00 149 VAL A O 1
ATOM 1185 N N . TYR A 1 150 ? -49.677 5.675 38.250 1.00 34.16 150 TYR A N 1
ATOM 1186 C CA . TYR A 1 150 ? -49.630 5.359 39.684 1.00 34.16 150 TYR A CA 1
ATOM 1187 C C . TYR A 1 150 ? -50.942 4.841 40.292 1.00 34.16 150 TYR A C 1
ATOM 1189 O O . TYR A 1 150 ? -50.976 4.539 41.482 1.00 34.16 150 TYR A O 1
ATOM 1197 N N . GLY A 1 151 ? -52.007 4.659 39.507 1.00 33.28 151 GLY A N 1
ATOM 1198 C CA . GLY A 1 151 ? -53.241 4.098 40.053 1.00 33.28 151 GLY A CA 1
ATOM 1199 C C . GLY A 1 151 ? -54.346 3.877 39.033 1.00 33.28 151 GLY A C 1
ATOM 1200 O O . GLY A 1 151 ? -55.242 4.704 38.933 1.00 33.28 151 GLY A O 1
ATOM 1201 N N . ASN A 1 152 ? -54.307 2.763 38.294 1.00 30.94 152 ASN A N 1
ATOM 1202 C CA . ASN A 1 152 ? -55.518 2.008 37.942 1.00 30.94 152 ASN A CA 1
ATOM 1203 C C . ASN A 1 152 ? -55.217 0.677 37.233 1.00 30.94 152 ASN A C 1
ATOM 1205 O O . ASN A 1 152 ? -54.236 0.527 36.508 1.00 30.94 152 ASN A O 1
ATOM 1209 N N . THR A 1 153 ? -56.110 -0.287 37.446 1.00 35.16 153 THR A N 1
ATOM 1210 C CA . THR A 1 153 ? -56.042 -1.718 37.104 1.00 35.16 153 THR A CA 1
ATOM 1211 C C . THR A 1 153 ? -56.438 -2.072 35.660 1.00 35.16 153 THR A C 1
ATOM 1213 O O . THR A 1 153 ? -56.874 -3.191 35.402 1.00 35.16 153 THR A O 1
ATOM 1216 N N . GLU A 1 154 ? -56.230 -1.194 34.674 1.00 39.38 154 GLU A N 1
ATOM 1217 C CA . GLU A 1 154 ? -56.370 -1.560 33.249 1.00 39.38 154 GLU A CA 1
ATOM 1218 C C . GLU A 1 154 ? -55.014 -1.907 32.622 1.00 39.38 154 GLU A C 1
ATOM 1220 O O . GLU A 1 154 ? -54.365 -1.146 31.906 1.00 39.38 154 GLU A O 1
ATOM 1225 N N . ILE A 1 155 ? -54.574 -3.123 32.934 1.00 39.41 155 ILE A N 1
ATOM 1226 C CA . ILE A 1 155 ? -53.208 -3.603 32.708 1.00 39.41 155 ILE A CA 1
ATOM 1227 C C . ILE A 1 155 ? -52.941 -3.965 31.229 1.00 39.41 155 ILE A C 1
ATOM 1229 O O . ILE A 1 155 ? -51.804 -3.893 30.771 1.00 39.41 155 ILE A O 1
ATOM 1233 N N . ALA A 1 156 ? -53.955 -4.276 30.418 1.00 33.66 156 ALA A N 1
ATOM 1234 C CA . ALA A 1 156 ? -53.729 -4.786 29.059 1.00 33.66 156 ALA A CA 1
ATOM 1235 C C . ALA A 1 156 ? -53.294 -3.713 28.036 1.00 33.66 156 ALA A C 1
ATOM 1237 O O . ALA A 1 156 ? -52.442 -3.982 27.188 1.00 33.66 156 ALA A O 1
ATOM 1238 N N . GLY A 1 157 ? -53.834 -2.491 28.112 1.00 36.34 157 GLY A N 1
ATOM 1239 C CA . GLY A 1 157 ? -53.487 -1.404 27.182 1.00 36.34 157 GLY A CA 1
ATOM 1240 C C . GLY A 1 157 ? -52.114 -0.788 27.465 1.00 36.34 157 GLY A C 1
ATOM 1241 O O . GLY A 1 157 ? -51.358 -0.475 26.542 1.00 36.34 157 GLY A O 1
ATOM 1242 N N . VAL A 1 158 ? -51.763 -0.689 28.749 1.00 38.50 158 VAL A N 1
ATOM 1243 C CA . VAL A 1 158 ? -50.479 -0.159 29.223 1.00 38.50 158 VAL A CA 1
ATOM 1244 C C . VAL A 1 158 ? -49.340 -1.135 28.906 1.00 38.50 158 VAL A C 1
ATOM 1246 O O . VAL A 1 158 ? -48.297 -0.705 28.422 1.00 38.50 158 VAL A O 1
ATOM 1249 N N . TYR A 1 159 ? -49.555 -2.451 29.039 1.00 35.84 159 TYR A N 1
ATOM 1250 C CA . TYR A 1 159 ? -48.552 -3.462 28.668 1.00 35.84 159 TYR A CA 1
ATOM 1251 C C . TYR A 1 159 ? -48.237 -3.497 27.160 1.00 35.84 159 TYR A C 1
ATOM 1253 O O . TYR A 1 159 ? -47.081 -3.698 26.786 1.00 35.84 159 TYR A O 1
ATOM 1261 N N . ARG A 1 160 ? -49.222 -3.251 26.278 1.00 42.19 160 ARG A N 1
ATOM 1262 C CA . ARG A 1 160 ? -49.003 -3.203 24.814 1.00 42.19 160 ARG A CA 1
ATOM 1263 C C . ARG A 1 160 ? -48.116 -2.031 24.398 1.00 42.19 160 ARG A C 1
ATOM 1265 O O . ARG A 1 160 ? -47.217 -2.206 23.581 1.00 42.19 160 ARG A O 1
ATOM 1272 N N . LYS A 1 161 ? -48.338 -0.856 24.993 1.00 41.91 161 LYS A N 1
ATOM 1273 C CA . LYS A 1 161 ? -47.503 0.333 24.764 1.00 41.91 161 LYS A CA 1
ATOM 1274 C C . LYS A 1 161 ? -46.130 0.193 25.428 1.00 41.91 161 LYS A C 1
ATOM 1276 O O . LYS A 1 161 ? -45.134 0.595 24.837 1.00 41.91 161 LYS A O 1
ATOM 1281 N N . LEU A 1 162 ? -46.057 -0.461 26.592 1.00 40.72 162 LEU A N 1
ATOM 1282 C CA . LEU A 1 162 ? -44.802 -0.730 27.296 1.00 40.72 162 LEU A CA 1
ATOM 1283 C C . LEU A 1 162 ? -43.882 -1.716 26.569 1.00 40.72 162 LEU A C 1
ATOM 1285 O O . LEU A 1 162 ? -42.680 -1.566 26.710 1.00 40.72 162 LEU A O 1
ATOM 1289 N N . ASN A 1 163 ? -44.380 -2.680 25.787 1.00 45.50 163 ASN A N 1
ATOM 1290 C CA . ASN A 1 163 ? -43.512 -3.600 25.031 1.00 45.50 163 ASN A CA 1
ATOM 1291 C C . ASN A 1 163 ? -42.808 -2.917 23.850 1.00 45.50 163 ASN A C 1
ATOM 1293 O O . ASN A 1 163 ? -41.617 -3.135 23.639 1.00 45.50 163 ASN A O 1
ATOM 1297 N N . LEU A 1 164 ? -43.518 -2.055 23.112 1.00 47.12 164 LEU A N 1
ATOM 1298 C CA . LEU A 1 164 ? -42.895 -1.227 22.077 1.00 47.12 164 LEU A CA 1
ATOM 1299 C C . LEU A 1 164 ? -41.934 -0.219 22.721 1.00 47.12 164 LEU A C 1
ATOM 1301 O O . LEU A 1 164 ? -40.805 -0.071 22.276 1.00 47.12 164 LEU A O 1
ATOM 1305 N N . TYR A 1 165 ? -42.341 0.392 23.835 1.00 44.31 165 TYR A N 1
ATOM 1306 C CA . TYR A 1 165 ? -41.480 1.260 24.635 1.00 44.31 165 TYR A CA 1
ATOM 1307 C C . TYR A 1 165 ? -40.242 0.523 25.165 1.00 44.31 165 TYR A C 1
ATOM 1309 O O . TYR A 1 165 ? -39.161 1.090 25.161 1.00 44.31 165 TYR A O 1
ATOM 1317 N N . HIS A 1 166 ? -40.359 -0.748 25.560 1.00 46.66 166 HIS A N 1
ATOM 1318 C CA . HIS A 1 166 ? -39.234 -1.559 26.019 1.00 46.66 166 HIS A CA 1
ATOM 1319 C C . HIS A 1 166 ? -38.250 -1.811 24.883 1.00 46.66 166 HIS A C 1
ATOM 1321 O O . HIS A 1 166 ? -37.071 -1.576 25.077 1.00 46.66 166 HIS A O 1
ATOM 1327 N N . LEU A 1 167 ? -38.727 -2.180 23.691 1.00 50.25 167 LEU A N 1
ATOM 1328 C CA . LEU A 1 167 ? -37.881 -2.368 22.509 1.00 50.25 167 LEU A CA 1
ATOM 1329 C C . LEU A 1 167 ? -37.200 -1.067 22.061 1.00 50.25 167 LEU A C 1
ATOM 1331 O O . LEU A 1 167 ? -36.038 -1.087 21.664 1.00 50.25 167 LEU A O 1
ATOM 1335 N N . LEU A 1 168 ? -37.898 0.067 22.153 1.00 50.22 168 LEU A N 1
ATOM 1336 C CA . LEU A 1 168 ? -37.382 1.379 21.753 1.00 50.22 168 LEU A CA 1
ATOM 1337 C C . LEU A 1 168 ? -36.404 1.961 22.783 1.00 50.22 168 LEU A C 1
ATOM 1339 O O . LEU A 1 168 ? -35.357 2.477 22.405 1.00 50.22 168 LEU A O 1
ATOM 1343 N N . VAL A 1 169 ? -36.700 1.829 24.080 1.00 47.53 169 VAL A N 1
ATOM 1344 C CA . VAL A 1 169 ? -35.790 2.200 25.174 1.00 47.53 169 VAL A CA 1
ATOM 1345 C C . VAL A 1 169 ? -34.597 1.257 25.213 1.00 47.53 169 VAL A C 1
ATOM 1347 O O . VAL A 1 169 ? -33.483 1.712 25.419 1.00 47.53 169 VAL A O 1
ATOM 1350 N N . GLU A 1 170 ? -34.781 -0.037 24.968 1.00 47.22 170 GLU A N 1
ATOM 1351 C CA . GLU A 1 170 ? -33.682 -0.992 24.867 1.00 47.22 170 GLU A CA 1
ATOM 1352 C C . GLU A 1 170 ? -32.792 -0.669 23.667 1.00 47.22 170 GLU A C 1
ATOM 1354 O O . GLU A 1 170 ? -31.581 -0.640 23.838 1.00 47.22 170 GLU A O 1
ATOM 1359 N N . ALA A 1 171 ? -33.352 -0.349 22.494 1.00 48.22 171 ALA A N 1
ATOM 1360 C CA . ALA A 1 171 ? -32.587 0.086 21.324 1.00 48.22 171 ALA A CA 1
ATOM 1361 C C . ALA A 1 171 ? -31.849 1.416 21.558 1.00 48.22 171 ALA A C 1
ATOM 1363 O O . ALA A 1 171 ? -30.680 1.531 21.193 1.00 48.22 171 ALA A O 1
ATOM 1364 N N . TYR A 1 172 ? -32.493 2.388 22.212 1.00 45.84 172 TYR A N 1
ATOM 1365 C CA . TYR A 1 172 ? -31.889 3.673 22.572 1.00 45.84 172 TYR A CA 1
ATOM 1366 C C . TYR A 1 172 ? -30.774 3.506 23.611 1.00 45.84 172 TYR A C 1
ATOM 1368 O O . TYR A 1 172 ? -29.654 3.935 23.373 1.00 45.84 172 TYR A O 1
ATOM 1376 N N . MET A 1 173 ? -31.023 2.794 24.714 1.00 42.03 173 MET A N 1
ATOM 1377 C CA . MET A 1 173 ? -30.009 2.495 25.733 1.00 42.03 173 MET A CA 1
ATOM 1378 C C . MET A 1 173 ? -28.842 1.699 25.130 1.00 42.03 173 MET A C 1
ATOM 1380 O O . MET A 1 173 ? -27.682 1.960 25.419 1.00 42.03 173 MET A O 1
ATOM 1384 N N . ARG A 1 174 ? -29.112 0.760 24.224 1.00 44.03 174 ARG A N 1
ATOM 1385 C CA . ARG A 1 174 ? -28.077 0.013 23.500 1.00 44.03 174 ARG A CA 1
ATOM 1386 C C . ARG A 1 174 ? -27.237 0.904 22.576 1.00 44.03 174 ARG A C 1
ATOM 1388 O O . ARG A 1 174 ? -26.017 0.753 22.544 1.00 44.03 174 ARG A O 1
ATOM 1395 N N . ALA A 1 175 ? -27.852 1.879 21.908 1.00 40.78 175 ALA A N 1
ATOM 1396 C CA . ALA A 1 175 ? -27.158 2.875 21.091 1.00 40.78 175 ALA A CA 1
ATOM 1397 C C . ALA A 1 175 ? -26.352 3.890 21.929 1.00 40.78 175 ALA A C 1
ATOM 1399 O O . ALA A 1 175 ? -25.210 4.188 21.589 1.00 40.78 175 ALA A O 1
ATOM 1400 N N . SER A 1 176 ? -26.901 4.378 23.045 1.00 39.97 176 SER A N 1
ATOM 1401 C CA . SER A 1 176 ? -26.262 5.373 23.920 1.00 39.97 176 SER A CA 1
ATOM 1402 C C . SER A 1 176 ? -25.156 4.795 24.811 1.00 39.97 176 SER A C 1
ATOM 1404 O O . SER A 1 176 ? -24.256 5.531 25.206 1.00 39.97 176 SER A O 1
ATOM 1406 N N . TYR A 1 177 ? -25.195 3.489 25.106 1.00 37.84 177 TYR A N 1
ATOM 1407 C CA . TYR A 1 177 ? -24.229 2.801 25.977 1.00 37.84 177 TYR A CA 1
ATOM 1408 C C . TYR A 1 177 ? -23.359 1.757 25.243 1.00 37.84 177 TYR A C 1
ATOM 1410 O O . TYR A 1 177 ? -22.726 0.916 25.877 1.00 37.84 177 TYR A O 1
ATOM 1418 N N . GLY A 1 178 ? -23.280 1.815 23.907 1.00 32.53 178 GLY A N 1
ATOM 1419 C CA . GLY A 1 178 ? -22.259 1.097 23.127 1.00 32.53 178 GLY A CA 1
ATOM 1420 C C . GLY A 1 178 ? -22.479 -0.409 22.918 1.00 32.53 178 GLY A C 1
ATOM 1421 O O . GLY A 1 178 ? -21.539 -1.115 22.551 1.00 32.53 178 GLY A O 1
ATOM 1422 N N . VAL A 1 179 ? -23.699 -0.922 23.101 1.00 34.50 179 VAL A N 1
ATOM 1423 C CA . VAL A 1 179 ? -24.064 -2.305 22.746 1.00 34.50 179 VAL A CA 1
ATOM 1424 C C . VAL A 1 179 ? -24.907 -2.260 21.475 1.00 34.50 179 VAL A C 1
ATOM 1426 O O . VAL A 1 179 ? -26.107 -2.062 21.536 1.00 34.50 179 VAL A O 1
ATOM 1429 N N . PHE A 1 180 ? -24.300 -2.416 20.300 1.00 39.41 180 PHE A N 1
ATOM 1430 C CA . PHE A 1 180 ? -24.972 -2.195 19.012 1.00 39.41 180 PHE A CA 1
ATOM 1431 C C . PHE A 1 180 ? -26.234 -3.059 18.803 1.00 39.41 180 PHE A C 1
ATOM 1433 O O . PHE A 1 180 ? -26.154 -4.280 18.667 1.00 39.41 180 PHE A O 1
ATOM 1440 N N . VAL A 1 181 ? -27.400 -2.419 18.656 1.00 41.16 181 VAL A N 1
ATOM 1441 C CA . VAL A 1 181 ? -28.461 -2.939 17.779 1.00 41.16 181 VAL A CA 1
ATOM 1442 C C . VAL A 1 181 ? -28.123 -2.444 16.381 1.00 41.16 181 VAL A C 1
ATOM 1444 O O . VAL A 1 181 ? -28.039 -1.239 16.166 1.00 41.16 181 VAL A O 1
ATOM 1447 N N . ASN A 1 182 ? -27.885 -3.362 15.445 1.00 47.47 182 ASN A N 1
ATOM 1448 C CA . ASN A 1 182 ? -27.562 -3.013 14.066 1.00 47.47 182 ASN A CA 1
ATOM 1449 C C . ASN A 1 182 ? -28.744 -2.234 13.439 1.00 47.47 182 ASN A C 1
ATOM 1451 O O . ASN A 1 182 ? -29.812 -2.831 13.265 1.00 47.47 182 ASN A O 1
ATOM 1455 N N . PRO A 1 183 ? -28.586 -0.946 13.073 1.00 49.22 183 PRO A N 1
ATOM 1456 C CA . PRO A 1 183 ? -29.645 -0.148 12.448 1.00 49.22 183 PRO A CA 1
ATOM 1457 C C . PRO A 1 183 ? -30.183 -0.782 11.159 1.00 49.22 183 PRO A C 1
ATOM 1459 O O . PRO A 1 183 ? -31.363 -0.642 10.840 1.00 49.22 183 PRO A O 1
ATOM 1462 N N . ILE A 1 184 ? -29.347 -1.567 10.468 1.00 47.56 184 ILE A N 1
ATOM 1463 C CA . ILE A 1 184 ? -29.716 -2.340 9.278 1.00 47.56 184 ILE A CA 1
ATOM 1464 C C . ILE A 1 184 ? -30.791 -3.379 9.615 1.00 47.56 184 ILE A C 1
ATOM 1466 O O . ILE A 1 184 ? -31.702 -3.588 8.823 1.00 47.56 184 ILE A O 1
ATOM 1470 N N . ASN A 1 185 ? -30.760 -3.992 10.801 1.00 51.06 185 ASN A N 1
ATOM 1471 C CA . ASN A 1 185 ? -31.765 -4.984 11.195 1.00 51.06 185 ASN A CA 1
ATOM 1472 C C . ASN A 1 185 ? -33.130 -4.340 11.456 1.00 51.06 185 ASN A C 1
ATOM 1474 O O . ASN A 1 185 ? -34.153 -4.914 11.089 1.00 51.06 185 ASN A O 1
ATOM 1478 N N . LEU A 1 186 ? -33.151 -3.140 12.043 1.00 52.69 186 LEU A N 1
ATOM 1479 C CA . LEU A 1 186 ? -34.388 -2.394 12.273 1.00 52.69 186 LEU A CA 1
ATOM 1480 C C . LEU A 1 186 ? -34.975 -1.873 10.951 1.00 52.69 186 LEU A C 1
ATOM 1482 O O . LEU A 1 186 ? -36.179 -1.977 10.718 1.00 52.69 186 LEU A O 1
ATOM 1486 N N . PHE A 1 187 ? -34.114 -1.389 10.052 1.00 55.56 187 PHE A N 1
ATOM 1487 C CA . PHE A 1 187 ? -34.502 -0.966 8.708 1.00 55.56 187 PHE A CA 1
ATOM 1488 C C . PHE A 1 187 ? -35.021 -2.139 7.864 1.00 55.56 187 PHE A C 1
ATOM 1490 O O . PHE A 1 187 ? -36.069 -2.029 7.232 1.00 55.56 187 PHE A O 1
ATOM 1497 N N . ASN A 1 188 ? -34.347 -3.292 7.908 1.00 55.53 188 ASN A N 1
ATOM 1498 C CA . ASN A 1 188 ? -34.777 -4.509 7.218 1.00 55.53 188 ASN A CA 1
ATOM 1499 C C . ASN A 1 188 ? -36.092 -5.053 7.785 1.00 55.53 188 ASN A C 1
ATOM 1501 O O . ASN A 1 188 ? -36.944 -5.499 7.023 1.00 55.53 188 ASN A O 1
ATOM 1505 N N . PHE A 1 189 ? -36.298 -4.975 9.102 1.00 64.56 189 PHE A N 1
ATOM 1506 C CA . PHE A 1 189 ? -37.571 -5.327 9.727 1.00 64.56 189 PHE A CA 1
ATOM 1507 C C . PHE A 1 189 ? -38.715 -4.431 9.227 1.00 64.56 189 PHE A C 1
ATOM 1509 O O . PHE A 1 189 ? -39.755 -4.943 8.814 1.00 64.56 189 PHE A O 1
ATOM 1516 N N . TYR A 1 190 ? -38.505 -3.110 9.180 1.00 68.00 190 TYR A N 1
ATOM 1517 C CA . TYR A 1 190 ? -39.480 -2.162 8.630 1.00 68.00 190 TYR A CA 1
ATOM 1518 C C . TYR A 1 190 ? -39.752 -2.403 7.136 1.00 68.00 190 TYR A C 1
ATOM 1520 O O . TYR A 1 190 ? -40.910 -2.446 6.716 1.00 68.00 190 TYR A O 1
ATOM 1528 N N . LYS A 1 191 ? -38.700 -2.615 6.337 1.00 64.44 191 LYS A N 1
ATOM 1529 C CA . LYS A 1 191 ? -38.802 -2.924 4.906 1.00 64.44 191 LYS A CA 1
ATOM 1530 C C . LYS A 1 191 ? -39.621 -4.196 4.667 1.00 64.44 191 LYS A C 1
ATOM 1532 O O . LYS A 1 191 ? -40.573 -4.156 3.893 1.00 64.44 191 LYS A O 1
ATOM 1537 N N . ASN A 1 192 ? -39.326 -5.270 5.400 1.00 65.00 192 ASN A N 1
ATOM 1538 C CA . ASN A 1 192 ? -40.061 -6.533 5.309 1.00 65.00 192 ASN A CA 1
ATOM 1539 C C . ASN A 1 192 ? -41.539 -6.367 5.692 1.00 65.00 192 ASN A C 1
ATOM 1541 O O . ASN A 1 192 ? -42.412 -6.899 5.014 1.00 65.00 192 ASN A O 1
ATOM 1545 N N . LEU A 1 193 ? -41.842 -5.594 6.738 1.00 65.69 193 LEU A N 1
ATOM 1546 C CA . LEU A 1 193 ? -43.220 -5.283 7.135 1.00 65.69 193 LEU A CA 1
ATOM 1547 C C . LEU A 1 193 ? -43.983 -4.511 6.049 1.00 65.69 193 LEU A C 1
ATOM 1549 O O . LEU A 1 193 ? -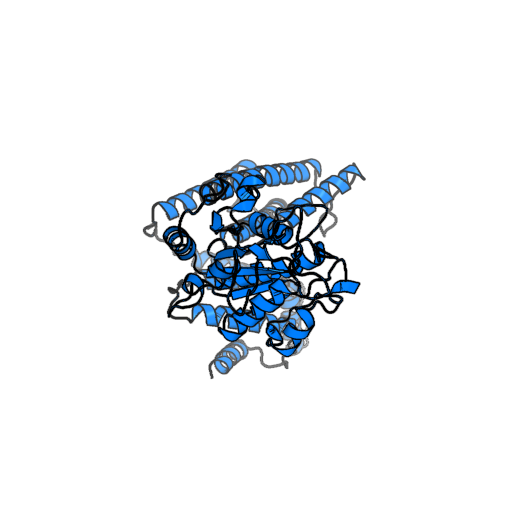45.149 -4.807 5.775 1.00 65.69 193 LEU A O 1
ATOM 1553 N N . LYS A 1 194 ? -43.325 -3.539 5.409 1.00 70.62 194 LYS A N 1
ATOM 1554 C CA . LYS A 1 194 ? -43.898 -2.752 4.312 1.00 70.62 194 LYS A CA 1
ATOM 1555 C C . LYS A 1 194 ? -44.160 -3.615 3.075 1.00 70.62 194 LYS A C 1
ATOM 1557 O O . LYS A 1 194 ? -45.231 -3.517 2.483 1.00 70.62 194 LYS A O 1
ATOM 1562 N N . GLU A 1 195 ? -43.218 -4.485 2.717 1.00 68.50 195 GLU A N 1
ATOM 1563 C CA . GLU A 1 195 ? -43.342 -5.414 1.587 1.00 68.50 195 GLU A CA 1
ATOM 1564 C C . GLU A 1 195 ? -44.452 -6.449 1.819 1.00 68.50 195 GLU A C 1
ATOM 1566 O O . GLU A 1 195 ? -45.291 -6.657 0.943 1.00 68.50 195 GLU A O 1
ATOM 1571 N N . GLN A 1 196 ? -44.539 -7.027 3.019 1.00 66.25 196 GLN A N 1
ATOM 1572 C CA . GLN A 1 196 ? -45.595 -7.983 3.366 1.00 66.25 196 GLN A CA 1
ATOM 1573 C C . GLN A 1 196 ? -46.997 -7.361 3.310 1.00 66.25 196 GLN A C 1
ATOM 1575 O O . GLN A 1 196 ? -47.934 -8.001 2.830 1.00 66.25 196 GLN A O 1
ATOM 1580 N N . LYS A 1 197 ? -47.154 -6.104 3.742 1.00 65.88 197 LYS A N 1
ATOM 1581 C CA . LYS A 1 197 ? -48.432 -5.385 3.641 1.00 65.88 197 LYS A CA 1
ATOM 1582 C C . LYS A 1 197 ? -48.758 -4.947 2.207 1.00 65.88 197 LYS A C 1
ATOM 1584 O O . LYS A 1 197 ? -49.922 -4.960 1.823 1.00 65.88 197 LYS A O 1
ATOM 1589 N N . ALA A 1 198 ? -47.757 -4.621 1.388 1.00 70.38 198 ALA A N 1
ATOM 1590 C CA . ALA A 1 198 ? -47.972 -4.364 -0.037 1.00 70.38 198 ALA A CA 1
ATOM 1591 C C . ALA A 1 198 ? -48.450 -5.625 -0.784 1.00 70.38 198 ALA A C 1
ATOM 1593 O O . ALA A 1 198 ? -49.316 -5.534 -1.651 1.00 70.38 198 ALA A O 1
ATOM 1594 N N . MET A 1 199 ? -47.924 -6.800 -0.421 1.00 69.44 199 MET A N 1
ATOM 1595 C CA . MET A 1 199 ? -48.330 -8.089 -0.999 1.00 69.44 199 MET A CA 1
ATOM 1596 C C . MET A 1 199 ? -49.690 -8.580 -0.488 1.00 69.44 199 MET A C 1
ATOM 1598 O O . MET A 1 199 ? -50.397 -9.286 -1.205 1.00 69.44 199 MET A O 1
ATOM 1602 N N . ASN A 1 200 ? -50.074 -8.213 0.735 1.00 74.88 200 ASN A N 1
ATOM 1603 C CA . ASN A 1 200 ? -51.378 -8.532 1.299 1.00 74.88 200 ASN A CA 1
ATOM 1604 C C . ASN A 1 200 ? -51.950 -7.310 2.043 1.00 74.88 200 ASN A C 1
ATOM 1606 O O . ASN A 1 200 ? -51.686 -7.133 3.235 1.00 74.88 200 ASN A O 1
ATOM 1610 N N . PRO A 1 201 ? -52.770 -6.479 1.371 1.00 74.06 201 PRO A N 1
ATOM 1611 C CA . PRO A 1 201 ? -53.348 -5.270 1.965 1.00 74.06 201 PRO A CA 1
ATOM 1612 C C . PRO A 1 201 ? -54.213 -5.539 3.205 1.00 74.06 201 PRO A C 1
ATOM 1614 O O . PRO A 1 201 ? -54.353 -4.668 4.061 1.00 74.06 201 PRO A O 1
ATOM 1617 N N . ASN A 1 202 ? -54.748 -6.760 3.323 1.00 73.44 202 ASN A N 1
ATOM 1618 C CA . ASN A 1 202 ? -55.571 -7.218 4.443 1.00 73.44 202 ASN A CA 1
ATOM 1619 C C . ASN A 1 202 ? -54.760 -7.963 5.517 1.00 73.44 202 ASN A C 1
ATOM 1621 O O . ASN A 1 202 ? -55.351 -8.577 6.408 1.00 73.44 202 ASN A O 1
ATOM 1625 N N . LEU A 1 203 ? -53.422 -7.963 5.432 1.00 68.25 203 LEU A N 1
ATOM 1626 C CA . LEU A 1 203 ? -52.554 -8.615 6.407 1.00 68.25 203 LEU A CA 1
ATOM 1627 C C . LEU A 1 203 ? -52.804 -8.008 7.787 1.00 68.25 203 LEU A C 1
ATOM 1629 O O . LEU A 1 203 ? -52.383 -6.885 8.067 1.00 68.25 203 LEU A O 1
ATOM 1633 N N . ASN A 1 204 ? -53.486 -8.768 8.642 1.00 63.06 204 ASN A N 1
ATOM 1634 C CA . ASN A 1 204 ? -53.675 -8.429 10.037 1.00 63.06 204 ASN A CA 1
ATOM 1635 C C . ASN A 1 204 ? -52.558 -9.052 10.861 1.00 63.06 204 ASN A C 1
ATOM 1637 O O . ASN A 1 204 ? -52.517 -10.267 11.047 1.00 63.06 204 ASN A O 1
ATOM 1641 N N . LEU A 1 205 ? -51.640 -8.214 11.342 1.00 58.97 205 LEU A N 1
ATOM 1642 C CA . LEU A 1 205 ? -50.630 -8.654 12.289 1.00 58.97 205 LEU A CA 1
ATOM 1643 C C . LEU A 1 205 ? -51.365 -9.021 13.586 1.00 58.97 205 LEU A C 1
ATOM 1645 O O . LEU A 1 205 ? -52.189 -8.252 14.090 1.00 58.97 205 LEU A O 1
ATOM 1649 N N . ALA A 1 206 ? -51.111 -10.221 14.086 1.00 52.31 206 ALA A N 1
ATOM 1650 C CA . ALA A 1 206 ? -51.583 -10.672 15.383 1.00 52.31 206 ALA A CA 1
ATOM 1651 C C . ALA A 1 206 ? -50.368 -10.880 16.283 1.00 52.31 206 ALA A C 1
ATOM 1653 O O . ALA A 1 206 ? -49.295 -11.264 15.809 1.00 52.31 206 ALA A O 1
ATOM 1654 N N . ASP A 1 207 ? -50.510 -10.597 17.572 1.00 47.91 207 ASP A N 1
ATOM 1655 C CA . ASP A 1 207 ? -49.465 -10.939 18.530 1.00 47.91 207 ASP A CA 1
ATOM 1656 C C . ASP A 1 207 ? -49.378 -12.464 18.752 1.00 47.91 207 ASP A C 1
ATOM 1658 O O . ASP A 1 207 ? -50.142 -13.254 18.192 1.00 47.91 207 ASP A O 1
ATOM 1662 N N . SER A 1 208 ? -48.449 -12.903 19.605 1.00 37.38 208 SER A N 1
ATOM 1663 C CA . SER A 1 208 ? -48.272 -14.323 19.950 1.00 37.38 208 SER A CA 1
ATOM 1664 C C . SER A 1 208 ? -49.482 -14.963 20.649 1.00 37.38 208 SER A C 1
ATOM 1666 O O . SER A 1 208 ? -49.456 -16.160 20.934 1.00 37.38 208 SER A O 1
ATOM 1668 N N . LYS A 1 209 ? -50.538 -14.189 20.927 1.00 37.81 209 LYS A N 1
ATOM 1669 C CA . LYS A 1 209 ? -51.810 -14.642 21.495 1.00 37.81 209 LYS A CA 1
ATOM 1670 C C . LYS A 1 209 ? -52.960 -14.596 20.484 1.00 37.81 209 LYS A C 1
ATOM 1672 O O . LYS A 1 209 ? -54.086 -14.911 20.857 1.00 37.81 209 LYS A O 1
ATOM 1677 N N . GLY A 1 210 ? -52.692 -14.254 19.222 1.00 41.00 210 GLY A N 1
ATOM 1678 C CA . GLY A 1 210 ? -53.701 -14.206 18.164 1.00 41.00 210 GLY A CA 1
ATOM 1679 C C . GLY A 1 210 ? -54.579 -12.952 18.196 1.00 41.00 210 GLY A C 1
ATOM 1680 O O . GLY A 1 210 ? -55.592 -12.914 17.500 1.00 41.00 210 GLY A O 1
ATOM 1681 N N . GLU A 1 211 ? -54.223 -11.924 18.975 1.00 47.91 211 GLU A N 1
ATOM 1682 C CA . GLU A 1 211 ? -54.983 -10.674 19.015 1.00 47.91 211 GLU A CA 1
ATOM 1683 C C . GLU A 1 211 ? -54.494 -9.697 17.939 1.00 47.91 211 GLU A C 1
ATOM 1685 O O . GLU A 1 211 ? -53.318 -9.334 17.885 1.00 47.91 211 GLU A O 1
ATOM 1690 N N . PHE A 1 212 ? -55.416 -9.252 17.083 1.00 49.75 212 PHE A N 1
ATOM 1691 C CA . PHE A 1 212 ? -55.121 -8.373 15.952 1.00 49.75 212 PHE A CA 1
ATOM 1692 C C . PHE A 1 212 ? -54.842 -6.923 16.384 1.00 49.75 212 PHE A C 1
ATOM 1694 O O . PHE A 1 212 ? -55.574 -6.341 17.196 1.00 49.75 212 PHE A O 1
ATOM 1701 N N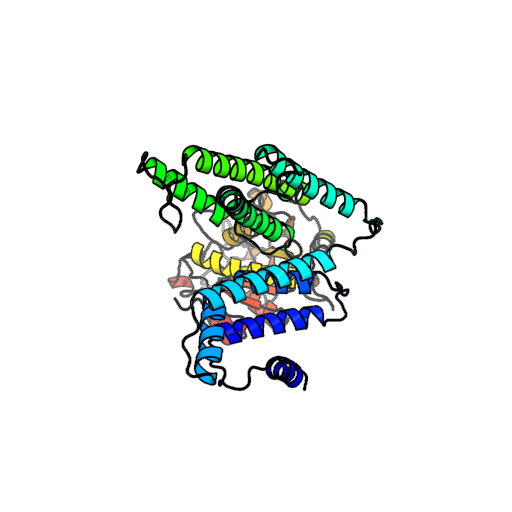 . PHE A 1 213 ? -53.809 -6.300 15.806 1.00 51.81 213 PHE A N 1
ATOM 1702 C CA . PHE A 1 213 ? -53.553 -4.866 15.977 1.00 51.81 213 PHE A CA 1
ATOM 1703 C C . PHE A 1 213 ? -54.703 -4.050 15.359 1.00 51.81 213 PHE A C 1
ATOM 1705 O O . PHE A 1 213 ? -55.057 -4.236 14.199 1.00 51.81 213 PHE A O 1
ATOM 1712 N N . ARG A 1 214 ? -55.295 -3.126 16.134 1.00 49.38 214 ARG A N 1
ATOM 1713 C CA . ARG A 1 214 ? -56.514 -2.385 15.737 1.00 49.38 214 ARG A CA 1
ATOM 1714 C C . ARG A 1 214 ? -56.344 -1.456 14.524 1.00 49.38 214 ARG A C 1
ATOM 1716 O O . ARG A 1 214 ? -57.352 -1.072 13.945 1.00 49.38 214 ARG A O 1
ATOM 1723 N N . SER A 1 215 ? -55.119 -1.142 14.100 1.00 59.94 215 SER A N 1
ATOM 1724 C CA . SER A 1 215 ? -54.834 -0.774 12.707 1.00 59.94 215 SER A CA 1
ATOM 1725 C C . SER A 1 215 ? -53.348 -0.975 12.394 1.00 59.94 215 SER A C 1
ATOM 1727 O O . SER A 1 215 ? -52.465 -0.411 13.041 1.00 59.94 215 SER A O 1
ATOM 1729 N N . ASN A 1 216 ? -53.046 -1.784 11.377 1.00 60.28 216 ASN A N 1
ATOM 1730 C CA . ASN A 1 216 ? -51.661 -1.982 10.930 1.00 60.28 216 ASN A CA 1
ATOM 1731 C C . ASN A 1 216 ? -51.077 -0.709 10.297 1.00 60.28 216 ASN A C 1
ATOM 1733 O O . ASN A 1 216 ? -49.863 -0.601 10.158 1.00 60.28 216 ASN A O 1
ATOM 1737 N N . ASP A 1 217 ? -51.926 0.246 9.906 1.00 66.44 217 ASP A N 1
ATOM 1738 C CA . ASP A 1 217 ? -51.498 1.552 9.394 1.00 66.44 217 ASP A CA 1
ATOM 1739 C C . ASP A 1 217 ? -50.898 2.422 10.495 1.00 66.44 217 ASP A C 1
ATOM 1741 O O . ASP A 1 217 ? -49.846 3.012 10.278 1.00 66.44 217 ASP A O 1
ATOM 1745 N N . ALA A 1 218 ? -51.471 2.419 11.704 1.00 62.84 218 ALA A N 1
ATOM 1746 C CA . ALA A 1 218 ? -50.884 3.145 12.828 1.00 62.84 218 ALA A CA 1
ATOM 1747 C C . ALA A 1 218 ? -49.523 2.557 13.226 1.00 62.84 218 ALA A C 1
ATOM 1749 O O . ALA A 1 218 ? -48.590 3.307 13.489 1.00 62.84 218 ALA A O 1
ATOM 1750 N N . LEU A 1 219 ? -49.376 1.225 13.211 1.00 61.81 219 LEU A N 1
ATOM 1751 C CA . LEU A 1 219 ? -48.102 0.566 13.516 1.00 61.81 219 LEU A CA 1
ATOM 1752 C C . LEU A 1 219 ? -47.020 0.902 12.474 1.00 61.81 219 LEU A C 1
ATOM 1754 O O . LEU A 1 219 ? -45.895 1.234 12.841 1.00 61.81 219 LEU A O 1
ATOM 1758 N N . LEU A 1 220 ? -47.361 0.840 11.181 1.00 66.69 220 LEU A N 1
ATOM 1759 C CA . LEU A 1 220 ? -46.446 1.200 10.095 1.00 66.69 220 LEU A CA 1
ATOM 1760 C C . LEU A 1 220 ? -46.086 2.683 10.115 1.00 66.69 220 LEU A C 1
ATOM 1762 O O . LEU A 1 220 ? -44.932 3.019 9.867 1.00 66.69 220 LEU A O 1
ATOM 1766 N N . GLN A 1 221 ? -47.044 3.552 10.432 1.00 72.12 221 GLN A N 1
ATOM 1767 C CA . GLN A 1 221 ? -46.807 4.982 10.550 1.00 72.12 221 GLN A CA 1
ATOM 1768 C C . GLN A 1 221 ? -45.911 5.304 11.749 1.00 72.12 221 GLN A C 1
ATOM 1770 O O . GLN A 1 221 ? -44.921 6.003 11.581 1.00 72.12 221 GLN A O 1
ATOM 1775 N N . THR A 1 222 ? -46.149 4.700 12.918 1.00 65.94 222 THR A N 1
ATOM 1776 C CA . THR A 1 222 ? -45.254 4.844 14.078 1.00 65.94 222 THR A CA 1
ATOM 1777 C C . THR A 1 222 ? -43.851 4.299 13.791 1.00 65.94 222 THR A C 1
ATOM 1779 O O . THR A 1 222 ? -42.865 4.918 14.179 1.00 65.94 222 THR A O 1
ATOM 1782 N N . ALA A 1 223 ? -43.729 3.166 13.092 1.00 64.62 223 ALA A N 1
ATOM 1783 C CA . ALA A 1 223 ? -42.427 2.625 12.705 1.00 64.62 223 ALA A CA 1
ATOM 1784 C C . ALA A 1 223 ? -41.710 3.522 11.681 1.00 64.62 223 ALA A C 1
ATOM 1786 O O . ALA A 1 223 ? -40.499 3.700 11.772 1.00 64.62 223 ALA A O 1
ATOM 1787 N N . HIS A 1 224 ? -42.448 4.116 10.741 1.00 73.56 224 HIS A N 1
ATOM 1788 C CA . HIS A 1 224 ? -41.917 5.058 9.759 1.00 73.56 224 HIS A CA 1
ATOM 1789 C C . HIS A 1 224 ? -41.439 6.355 10.416 1.00 73.56 224 HIS A C 1
ATOM 1791 O O . HIS A 1 224 ? -40.288 6.730 10.230 1.00 73.56 224 HIS A O 1
ATOM 1797 N N . GLU A 1 225 ? -42.277 6.979 11.246 1.00 71.00 225 GLU A N 1
ATOM 1798 C CA . GLU A 1 225 ? -41.940 8.185 12.009 1.00 71.00 225 GLU A CA 1
ATOM 1799 C C . GLU A 1 225 ? -40.757 7.935 12.950 1.00 71.00 225 GLU A C 1
ATOM 1801 O O . GLU A 1 225 ? -39.887 8.793 13.092 1.00 71.00 225 GLU A O 1
ATOM 1806 N N . PHE A 1 226 ? -40.669 6.743 13.552 1.00 69.12 226 PHE A N 1
ATOM 1807 C CA . PHE A 1 226 ? -39.503 6.352 14.336 1.00 69.12 226 PHE A CA 1
ATOM 1808 C C . PHE A 1 226 ? -38.251 6.212 13.467 1.00 69.12 226 PHE A C 1
ATOM 1810 O O . PHE A 1 226 ? -37.219 6.746 13.841 1.00 69.12 226 PHE A O 1
ATOM 1817 N N . VAL A 1 227 ? -38.309 5.536 12.315 1.00 63.25 227 VAL A N 1
ATOM 1818 C CA . VAL A 1 227 ? -37.148 5.391 11.416 1.00 63.25 227 VAL A CA 1
ATOM 1819 C C . VAL A 1 227 ? -36.704 6.741 10.851 1.00 63.25 227 VAL A C 1
ATOM 1821 O O . VAL A 1 227 ? -35.504 6.989 10.796 1.00 63.25 227 VAL A O 1
ATOM 1824 N N . GLU A 1 228 ? -37.628 7.630 10.483 1.00 67.19 228 GLU A N 1
ATOM 1825 C CA . GLU A 1 228 ? -37.293 8.974 10.005 1.00 67.19 228 GLU A CA 1
ATOM 1826 C C . GLU A 1 228 ? -36.706 9.841 11.112 1.00 67.19 228 GLU A C 1
ATOM 1828 O O . GLU A 1 228 ? -35.666 10.456 10.906 1.00 67.19 228 GLU A O 1
ATOM 1833 N N . LYS A 1 229 ? -37.315 9.860 12.303 1.00 62.53 229 LYS A N 1
ATOM 1834 C CA . LYS A 1 229 ? -36.855 10.708 13.408 1.00 62.53 229 LYS A CA 1
ATOM 1835 C C . LYS A 1 229 ? -35.614 10.150 14.103 1.00 62.53 229 LYS A C 1
ATOM 1837 O O . LYS A 1 229 ? -34.754 10.911 14.522 1.00 62.53 229 LYS A O 1
ATOM 1842 N N . PHE A 1 230 ? -35.479 8.829 14.207 1.00 62.84 230 PHE A N 1
ATOM 1843 C CA . PHE A 1 230 ? -34.245 8.176 14.651 1.00 62.84 230 PHE A CA 1
ATOM 1844 C C . PHE A 1 230 ? -33.160 8.322 13.588 1.00 62.84 230 PHE A C 1
ATOM 1846 O O . PHE A 1 230 ? -32.019 8.586 13.930 1.00 62.84 230 PHE A O 1
ATOM 1853 N N . GLY A 1 231 ? -33.508 8.225 12.303 1.00 62.06 231 GLY A N 1
ATOM 1854 C CA . GLY A 1 231 ? -32.615 8.541 11.194 1.00 62.06 231 GLY A CA 1
ATOM 1855 C C . GLY A 1 231 ? -32.149 9.994 11.228 1.00 62.06 231 GLY A C 1
ATOM 1856 O O . GLY A 1 231 ? -30.960 10.232 11.060 1.00 62.06 231 GLY A O 1
ATOM 1857 N N . SER A 1 232 ? -33.033 10.951 11.528 1.00 58.38 232 SER A N 1
ATOM 1858 C CA . SER A 1 232 ? -32.698 12.372 11.630 1.00 58.38 232 SER A CA 1
ATOM 1859 C C . SER A 1 232 ? -31.881 12.675 12.883 1.00 58.38 232 SER A C 1
ATOM 1861 O O . SER A 1 232 ? -30.870 13.346 12.761 1.00 58.38 232 SER A O 1
ATOM 1863 N N . LEU A 1 233 ? -32.234 12.123 14.050 1.00 52.78 233 LEU A N 1
ATOM 1864 C CA . LEU A 1 233 ? -31.496 12.281 15.312 1.00 52.78 233 LEU A CA 1
ATOM 1865 C C . LEU A 1 233 ? -30.144 11.577 15.285 1.00 52.78 233 LEU A C 1
ATOM 1867 O O . LEU A 1 233 ? -29.162 12.119 15.780 1.00 52.78 233 LEU A O 1
ATOM 1871 N N . MET A 1 234 ? -30.068 10.387 14.688 1.00 56.31 234 MET A N 1
ATOM 1872 C CA . MET A 1 234 ? -28.790 9.751 14.414 1.00 56.31 234 MET A CA 1
ATOM 1873 C C . MET A 1 234 ? -28.047 10.571 13.382 1.00 56.31 234 MET A C 1
ATOM 1875 O O . MET A 1 234 ? -26.887 10.807 13.615 1.00 56.31 234 MET A O 1
ATOM 1879 N N . SER A 1 235 ? -28.659 11.092 12.316 1.00 53.00 235 SER A N 1
ATOM 1880 C CA . SER A 1 235 ? -27.937 11.962 11.386 1.00 53.00 235 SER A CA 1
ATOM 1881 C C . SER A 1 235 ? -27.449 13.229 12.074 1.00 53.00 235 SER A C 1
ATOM 1883 O O . SER A 1 235 ? -26.311 13.574 11.874 1.00 53.00 235 SER A O 1
ATOM 1885 N N . GLU A 1 236 ? -28.211 13.875 12.952 1.00 44.28 236 GLU A N 1
ATOM 1886 C CA . GLU A 1 236 ? -27.828 15.124 13.611 1.00 44.28 236 GLU A CA 1
ATOM 1887 C C . GLU A 1 236 ? -26.854 14.902 14.764 1.00 44.28 236 GLU A C 1
ATOM 1889 O O . GLU A 1 236 ? -25.956 15.709 14.935 1.00 44.28 236 GLU A O 1
ATOM 1894 N N . SER A 1 237 ? -26.960 13.810 15.525 1.00 46.84 237 SER A N 1
ATOM 1895 C CA . SER A 1 237 ? -26.019 13.460 16.599 1.00 46.84 237 SER A CA 1
ATOM 1896 C C . SER A 1 237 ? -24.758 12.784 16.049 1.00 46.84 237 SER A C 1
ATOM 1898 O O . SER A 1 237 ? -23.654 13.047 16.524 1.00 46.84 237 SER A O 1
ATOM 1900 N N . TYR A 1 238 ? -24.876 11.980 14.988 1.00 43.38 238 TYR A N 1
ATOM 1901 C CA . TYR A 1 238 ? -23.754 11.467 14.196 1.00 43.38 238 TYR A CA 1
ATOM 1902 C C . TYR A 1 238 ? -23.072 12.620 13.470 1.00 43.38 238 TYR A C 1
ATOM 1904 O O . TYR A 1 238 ? -21.872 12.751 13.616 1.00 43.38 238 TYR A O 1
ATOM 1912 N N . LEU A 1 239 ? -23.793 13.530 12.810 1.00 37.81 239 LEU A N 1
ATOM 1913 C CA . LEU A 1 239 ? -23.219 14.743 12.223 1.00 37.81 239 LEU A CA 1
ATOM 1914 C C . LEU A 1 239 ? -22.675 15.668 13.312 1.00 37.81 239 LEU A C 1
ATOM 1916 O O . LEU A 1 239 ? -21.582 16.151 13.144 1.00 37.81 239 LEU A O 1
ATOM 1920 N N . ALA A 1 240 ? -23.301 15.878 14.468 1.00 41.19 240 ALA A N 1
ATOM 1921 C CA . ALA A 1 240 ? -22.747 16.751 15.514 1.00 41.19 240 ALA A CA 1
ATOM 1922 C C . ALA A 1 240 ? -21.499 16.157 16.195 1.00 41.19 240 ALA A C 1
ATOM 1924 O O . ALA A 1 240 ? -20.558 16.893 16.488 1.00 41.19 240 ALA A O 1
ATOM 1925 N N . SER A 1 241 ? -21.438 14.835 16.391 1.00 43.69 241 SER A N 1
ATOM 1926 C CA . SER A 1 241 ? -20.246 14.130 16.898 1.00 43.69 241 SER A CA 1
ATOM 1927 C C . SER A 1 241 ? -19.190 13.842 15.818 1.00 43.69 241 SER A C 1
ATOM 1929 O O . SER A 1 241 ? -18.022 13.647 16.147 1.00 43.69 241 SER A O 1
ATOM 1931 N N . HIS A 1 242 ? -19.573 13.871 14.536 1.00 43.66 242 HIS A N 1
ATOM 1932 C CA . HIS A 1 242 ? -18.715 13.677 13.358 1.00 43.66 242 HIS A CA 1
ATOM 1933 C C . HIS A 1 242 ? -18.616 14.936 12.479 1.00 43.66 242 HIS A C 1
ATOM 1935 O O . HIS A 1 242 ? -18.114 14.867 11.360 1.00 43.66 242 HIS A O 1
ATOM 1941 N N . ASN A 1 243 ? -18.967 16.117 12.992 1.00 35.88 243 ASN A N 1
ATOM 1942 C CA . ASN A 1 243 ? -18.757 17.409 12.319 1.00 35.88 243 ASN A CA 1
ATOM 1943 C C . ASN A 1 243 ? -17.282 17.844 12.412 1.00 35.88 243 ASN A C 1
ATOM 1945 O O . ASN A 1 243 ? -16.918 18.936 11.988 1.00 35.88 243 ASN A O 1
ATOM 1949 N N . GLY A 1 244 ? -16.412 16.954 12.908 1.00 38.03 244 GLY A N 1
ATOM 1950 C CA . GLY A 1 244 ? -14.973 16.950 12.639 1.00 38.03 244 GLY A CA 1
ATOM 1951 C C . GLY A 1 244 ? -14.494 15.846 11.677 1.00 38.03 244 GLY A C 1
ATOM 1952 O O . GLY A 1 244 ? -13.295 15.769 11.424 1.00 38.03 244 GLY A O 1
ATOM 1953 N N . LEU A 1 245 ? -15.378 14.980 11.163 1.00 43.62 245 LEU A N 1
ATOM 1954 C CA . LEU A 1 245 ? -15.030 13.715 10.493 1.00 43.62 245 LEU A CA 1
ATOM 1955 C C . LEU A 1 245 ? -15.811 13.388 9.202 1.00 43.62 245 LEU A C 1
ATOM 1957 O O . LEU A 1 245 ? -15.575 12.329 8.626 1.00 43.62 245 LEU A O 1
ATOM 1961 N N . VAL A 1 246 ? -16.630 14.302 8.665 1.00 39.66 246 VAL A N 1
ATOM 1962 C CA . VAL A 1 246 ? -17.135 14.213 7.278 1.00 39.66 246 VAL A CA 1
ATOM 1963 C C . VAL A 1 246 ? -16.606 15.374 6.423 1.00 39.66 246 VAL A C 1
ATOM 1965 O O . VAL A 1 246 ? -17.163 16.462 6.342 1.00 39.66 246 VAL A O 1
ATOM 1968 N N . THR A 1 247 ? -15.463 15.073 5.800 1.00 44.19 247 THR A N 1
ATOM 1969 C CA . THR A 1 247 ? -15.025 15.459 4.446 1.00 44.19 247 THR A CA 1
ATOM 1970 C C . THR A 1 247 ? -14.890 16.944 4.096 1.00 44.19 247 THR A C 1
ATOM 1972 O O . THR A 1 247 ? -15.592 17.475 3.238 1.00 44.19 247 THR A O 1
ATOM 1975 N N . SER A 1 248 ? -13.798 17.557 4.555 1.00 42.81 248 SER A N 1
ATOM 1976 C CA . SER A 1 248 ? -13.001 18.327 3.592 1.00 42.81 248 SER A CA 1
ATOM 1977 C C . SER A 1 248 ? -12.504 17.334 2.532 1.00 42.81 248 SER A C 1
ATOM 1979 O O . SER A 1 248 ? -11.563 16.585 2.785 1.00 42.81 248 SER A O 1
ATOM 1981 N N . THR A 1 249 ? -13.146 17.309 1.362 1.00 60.50 249 THR A N 1
ATOM 1982 C CA . THR A 1 249 ? -12.827 16.487 0.169 1.00 60.50 249 THR A CA 1
ATOM 1983 C C . THR A 1 249 ? -11.457 16.776 -0.455 1.00 60.50 249 THR A C 1
ATOM 1985 O O . THR A 1 249 ? -11.172 16.360 -1.576 1.00 60.50 249 THR A O 1
ATOM 1988 N N . THR A 1 250 ? -10.616 17.539 0.231 1.00 87.88 250 THR A N 1
ATOM 1989 C CA . THR A 1 250 ? -9.323 17.973 -0.273 1.00 87.88 250 THR A CA 1
ATOM 1990 C C . THR A 1 250 ? -8.243 17.076 0.305 1.00 87.88 250 THR A C 1
ATOM 1992 O O . THR A 1 250 ? -7.922 17.159 1.491 1.00 87.88 250 THR A O 1
ATOM 1995 N N . THR A 1 251 ? -7.663 16.236 -0.549 1.00 96.00 251 THR A N 1
ATOM 1996 C CA . THR A 1 251 ? -6.421 15.526 -0.248 1.00 96.00 251 THR A CA 1
ATOM 1997 C C . THR A 1 251 ? -5.335 16.526 0.141 1.00 96.00 251 THR A C 1
ATOM 1999 O O . THR A 1 251 ? -5.057 17.478 -0.590 1.00 96.00 251 THR A O 1
ATOM 2002 N N . ILE A 1 252 ? -4.684 16.302 1.281 1.00 97.44 252 ILE A N 1
ATOM 2003 C CA . ILE A 1 252 ? -3.592 17.154 1.754 1.00 97.44 252 ILE A CA 1
ATOM 2004 C C . ILE A 1 252 ? -2.265 16.606 1.222 1.00 97.44 252 ILE A C 1
ATOM 2006 O O . ILE A 1 252 ? -1.821 15.523 1.614 1.00 97.44 252 ILE A O 1
ATOM 2010 N N . GLU A 1 253 ? -1.599 17.370 0.354 1.00 97.75 253 GLU A N 1
ATOM 2011 C CA . GLU A 1 253 ? -0.246 17.042 -0.097 1.00 97.75 253 GLU A CA 1
ATOM 2012 C C . GLU A 1 253 ? 0.798 17.357 0.986 1.00 97.75 253 GLU A C 1
ATOM 2014 O O . GLU A 1 253 ? 0.893 18.469 1.505 1.00 97.75 253 GLU A O 1
ATOM 2019 N N . LEU A 1 254 ? 1.627 16.363 1.295 1.00 98.00 254 LEU A N 1
ATOM 2020 C CA . LEU A 1 254 ? 2.737 16.443 2.233 1.00 98.00 254 LEU A CA 1
ATOM 2021 C C . LEU A 1 254 ? 4.030 16.693 1.448 1.00 98.00 254 LEU A C 1
ATOM 2023 O O . LEU A 1 254 ? 4.579 15.801 0.794 1.00 98.00 254 LEU A O 1
ATOM 2027 N N . SER A 1 255 ? 4.551 17.915 1.524 1.00 96.81 255 SER A N 1
ATOM 2028 C CA . SER A 1 255 ? 5.695 18.369 0.725 1.00 96.81 255 SER A CA 1
ATOM 2029 C C . SER A 1 255 ? 7.050 17.889 1.254 1.00 96.81 255 SER A C 1
ATOM 2031 O O . SER A 1 255 ? 8.054 17.963 0.544 1.00 96.81 255 SER A O 1
ATOM 2033 N N . SER A 1 256 ? 7.103 17.338 2.472 1.00 96.00 256 SER A N 1
ATOM 2034 C CA . SER A 1 256 ? 8.350 16.876 3.091 1.00 96.00 256 SER A CA 1
ATOM 2035 C C . SER A 1 256 ? 8.171 15.667 4.007 1.00 96.00 256 SER A C 1
ATOM 2037 O O . SER A 1 256 ? 7.103 15.432 4.575 1.00 96.00 256 SER A O 1
ATOM 2039 N N . ASN A 1 257 ? 9.275 14.956 4.255 1.00 94.38 257 ASN A N 1
ATOM 2040 C CA . ASN A 1 257 ? 9.324 13.888 5.253 1.00 94.38 257 ASN A CA 1
ATOM 2041 C C . ASN A 1 257 ? 8.975 14.413 6.656 1.00 94.38 257 ASN A C 1
ATOM 2043 O O . ASN A 1 257 ? 8.313 13.720 7.423 1.00 94.38 257 ASN A O 1
ATOM 2047 N N . ARG A 1 258 ? 9.335 15.656 7.004 1.00 95.00 258 ARG A N 1
ATOM 2048 C CA . ARG A 1 258 ? 8.956 16.249 8.298 1.00 95.00 258 ARG A CA 1
ATOM 2049 C C . ARG A 1 258 ? 7.435 16.317 8.465 1.00 95.00 258 ARG A C 1
ATOM 2051 O O . ARG A 1 258 ? 6.936 15.908 9.511 1.00 95.00 258 ARG A O 1
ATOM 2058 N N . GLN A 1 259 ? 6.713 16.787 7.447 1.00 96.94 259 GLN A N 1
ATOM 2059 C CA . GLN A 1 259 ? 5.245 16.823 7.458 1.00 96.94 259 GLN A CA 1
ATOM 2060 C C . GLN A 1 259 ? 4.644 15.416 7.494 1.00 96.94 259 GLN A C 1
ATOM 2062 O O . GLN A 1 259 ? 3.757 15.166 8.304 1.00 96.94 259 GLN A O 1
ATOM 2067 N N . LEU A 1 260 ? 5.186 14.483 6.703 1.00 96.69 260 LEU A N 1
ATOM 2068 C CA . LEU A 1 260 ? 4.803 13.069 6.732 1.00 96.69 260 LEU A CA 1
ATOM 2069 C C . LEU A 1 260 ? 4.877 12.479 8.145 1.00 96.69 260 LEU A C 1
ATOM 2071 O O . LEU A 1 260 ? 3.897 11.934 8.645 1.00 96.69 260 LEU A O 1
ATOM 2075 N N . SER A 1 261 ? 6.012 12.648 8.827 1.00 95.25 261 SER A N 1
ATOM 2076 C CA . SER A 1 261 ? 6.165 12.199 10.213 1.00 95.25 261 SER A CA 1
ATOM 2077 C C . SER A 1 261 ? 5.229 12.914 11.178 1.00 95.25 261 SER A C 1
ATOM 2079 O O . SER A 1 261 ? 4.745 12.282 12.111 1.00 95.25 261 SER A O 1
ATOM 2081 N N . ALA A 1 262 ? 5.014 14.217 11.002 1.00 96.25 262 ALA A N 1
ATOM 2082 C CA . ALA A 1 262 ? 4.136 14.985 11.875 1.00 96.25 262 ALA A CA 1
ATOM 2083 C C . ALA A 1 262 ? 2.684 14.500 11.772 1.00 96.25 262 ALA A C 1
ATOM 2085 O O . ALA A 1 262 ? 2.039 14.336 12.801 1.00 96.25 262 ALA A O 1
ATOM 2086 N N . ILE A 1 263 ? 2.197 14.217 10.558 1.00 97.62 263 ILE A N 1
ATOM 2087 C CA . ILE A 1 263 ? 0.866 13.638 10.334 1.00 97.62 263 ILE A CA 1
ATOM 2088 C C . ILE A 1 263 ? 0.788 12.221 10.897 1.00 97.62 263 ILE A C 1
ATOM 2090 O O . ILE A 1 263 ? -0.093 11.951 11.705 1.00 97.62 263 ILE A O 1
ATOM 2094 N N . ALA A 1 264 ? 1.738 11.345 10.559 1.00 97.06 264 ALA A N 1
ATOM 2095 C CA . ALA A 1 264 ? 1.765 9.969 11.056 1.00 97.06 264 ALA A CA 1
ATOM 2096 C C . ALA A 1 264 ? 1.728 9.886 12.595 1.00 97.06 264 ALA A C 1
ATOM 2098 O O . ALA A 1 264 ? 1.060 9.024 13.153 1.00 97.06 264 ALA A O 1
ATOM 2099 N N . ARG A 1 265 ? 2.395 10.816 13.294 1.00 96.19 265 ARG A N 1
ATOM 2100 C CA . ARG A 1 265 ? 2.428 10.886 14.769 1.00 96.19 265 ARG A CA 1
ATOM 2101 C C . ARG A 1 265 ? 1.120 11.324 15.424 1.00 96.19 265 ARG A C 1
ATOM 2103 O O . ARG A 1 265 ? 1.015 11.198 16.639 1.00 96.19 265 ARG A O 1
ATOM 2110 N N . LYS A 1 266 ? 0.153 11.848 14.666 1.00 97.31 266 LYS A N 1
ATOM 2111 C CA . LYS A 1 266 ? -1.188 12.146 15.196 1.00 97.31 266 LYS A CA 1
ATOM 2112 C C . LYS A 1 266 ? -1.995 10.876 15.467 1.00 97.31 266 LYS A C 1
ATOM 2114 O O . LYS A 1 266 ? -2.969 10.929 16.207 1.00 97.31 266 LYS A O 1
ATOM 2119 N N . TYR A 1 267 ? -1.581 9.759 14.878 1.00 97.44 267 TYR A N 1
ATOM 2120 C CA . TYR A 1 267 ? -2.233 8.466 14.998 1.00 97.44 267 TYR A CA 1
ATOM 2121 C C . TYR A 1 267 ? -1.453 7.560 15.950 1.00 97.44 267 TYR A C 1
ATOM 2123 O O . TYR A 1 267 ? -0.228 7.649 16.057 1.00 97.44 267 TYR A O 1
ATOM 2131 N N . LYS A 1 268 ? -2.159 6.654 16.633 1.00 96.69 268 LYS A N 1
ATOM 2132 C CA . LYS A 1 268 ? -1.541 5.654 17.516 1.00 96.69 268 LYS A CA 1
ATOM 2133 C C . LYS A 1 268 ? -0.727 4.622 16.740 1.00 96.69 268 LYS A C 1
ATOM 2135 O O . LYS A 1 268 ? 0.255 4.095 17.262 1.00 96.69 268 LYS A O 1
ATOM 2140 N N . ALA A 1 269 ? -1.127 4.352 15.501 1.00 97.69 269 ALA A N 1
ATOM 2141 C CA . ALA A 1 269 ? -0.455 3.421 14.612 1.00 97.69 269 ALA A CA 1
ATOM 2142 C C . ALA A 1 269 ? -0.509 3.896 13.161 1.00 97.69 269 ALA A C 1
ATOM 2144 O O . ALA A 1 269 ? -1.506 4.471 12.723 1.00 97.69 269 ALA A O 1
ATOM 2145 N N . VAL A 1 270 ? 0.550 3.595 12.411 1.00 98.38 270 VAL A N 1
ATOM 2146 C CA . VAL A 1 270 ? 0.496 3.528 10.951 1.00 98.38 270 VAL A CA 1
ATOM 2147 C C . VAL A 1 270 ? 0.545 2.062 10.543 1.00 98.38 270 VAL A C 1
ATOM 2149 O O . VAL A 1 270 ? 1.395 1.316 11.037 1.00 98.38 270 VAL A O 1
ATOM 2152 N N . VAL A 1 271 ? -0.359 1.657 9.656 1.00 98.69 271 VAL A N 1
ATOM 2153 C CA . VAL A 1 271 ? -0.483 0.282 9.161 1.00 98.69 271 VAL A CA 1
ATOM 2154 C C . VAL A 1 271 ? -0.285 0.291 7.652 1.00 98.69 271 VAL A C 1
ATOM 2156 O O . VAL A 1 271 ? -1.017 0.974 6.936 1.00 98.69 271 VAL A O 1
ATOM 2159 N N . LEU A 1 272 ? 0.727 -0.430 7.170 1.00 98.75 272 LEU A N 1
ATOM 2160 C CA . LEU A 1 272 ? 1.026 -0.540 5.743 1.00 98.75 272 LEU A CA 1
ATOM 2161 C C . LEU A 1 272 ? 0.164 -1.631 5.117 1.00 98.75 272 LEU A C 1
ATOM 2163 O O . LEU A 1 272 ? 0.243 -2.782 5.536 1.00 98.75 272 LEU A O 1
ATOM 2167 N N . PHE A 1 273 ? -0.603 -1.276 4.094 1.00 98.69 273 PHE A N 1
ATOM 2168 C CA . PHE A 1 273 ? -1.369 -2.213 3.287 1.00 98.69 273 PHE A CA 1
ATOM 2169 C C . PHE A 1 273 ? -0.612 -2.511 1.997 1.00 98.69 273 PHE A C 1
ATOM 2171 O O . PHE A 1 273 ? -0.286 -1.603 1.232 1.00 98.69 273 PHE A O 1
ATOM 2178 N N . LEU A 1 274 ? -0.338 -3.794 1.775 1.00 98.38 274 LEU A N 1
ATOM 2179 C CA . LEU A 1 274 ? 0.243 -4.336 0.551 1.00 98.38 274 LEU A CA 1
ATOM 2180 C C . LEU A 1 274 ? -0.721 -5.367 -0.033 1.00 98.38 274 LEU A C 1
ATOM 2182 O O . LEU A 1 274 ? -1.457 -6.021 0.705 1.00 98.38 274 LEU A O 1
ATOM 2186 N N . GLY A 1 275 ? -0.694 -5.572 -1.345 1.00 96.94 275 GLY A N 1
ATOM 2187 C CA . GLY A 1 275 ? -1.505 -6.619 -1.954 1.00 96.94 275 GLY A CA 1
ATOM 2188 C C . GLY A 1 275 ? -1.353 -6.713 -3.460 1.00 96.94 275 GLY A C 1
ATOM 2189 O O . GLY A 1 275 ? -0.346 -6.283 -4.028 1.00 96.94 275 GLY A O 1
ATOM 2190 N N . HIS A 1 276 ? -2.339 -7.329 -4.111 1.00 97.00 276 HIS A N 1
ATOM 2191 C CA . HIS A 1 276 ? -2.381 -7.411 -5.570 1.00 97.00 276 HIS A CA 1
ATOM 2192 C C . HIS A 1 276 ? -2.460 -6.006 -6.179 1.00 97.00 276 HIS A C 1
ATOM 2194 O O . HIS A 1 276 ? -3.323 -5.215 -5.810 1.00 97.00 276 HIS A O 1
ATOM 2200 N N . GLY A 1 277 ? -1.551 -5.705 -7.109 1.00 95.19 277 GLY A N 1
ATOM 2201 C CA . GLY A 1 277 ? -1.595 -4.489 -7.931 1.00 95.19 277 GLY A CA 1
ATOM 2202 C C . GLY A 1 277 ? -2.302 -4.721 -9.269 1.00 95.19 277 GLY A C 1
ATOM 2203 O O . GLY A 1 277 ? -2.786 -5.827 -9.540 1.00 95.19 277 GLY A O 1
ATOM 2204 N N . SER A 1 278 ? -2.271 -3.718 -10.152 1.00 93.25 278 SER A N 1
ATOM 2205 C CA . SER A 1 278 ? -2.957 -3.724 -11.458 1.00 93.25 278 SER A CA 1
ATOM 2206 C C . SER A 1 278 ? -2.672 -4.930 -12.362 1.00 93.25 278 SER A C 1
ATOM 2208 O O . SER A 1 278 ? -3.515 -5.296 -13.185 1.00 93.25 278 SER A O 1
ATOM 2210 N N . LYS A 1 279 ? -1.504 -5.572 -12.223 1.00 92.75 279 LYS A N 1
ATOM 2211 C CA . LYS A 1 279 ? -1.126 -6.767 -13.000 1.00 92.75 279 LYS A CA 1
ATOM 2212 C C . LYS A 1 279 ? -1.687 -8.082 -12.460 1.00 92.75 2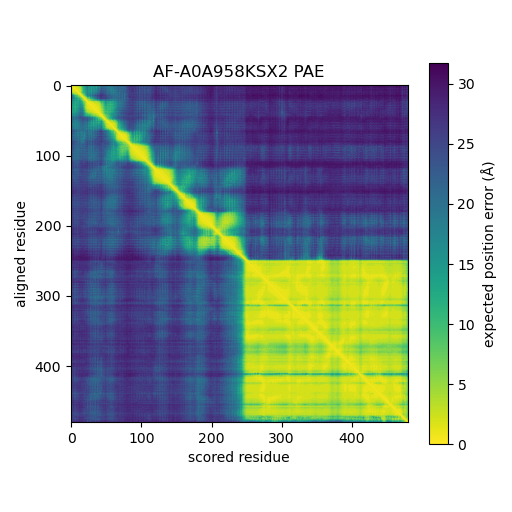79 LYS A C 1
ATOM 2214 O O . LYS A 1 279 ? -1.732 -9.045 -13.214 1.00 92.75 279 LYS A O 1
ATOM 2219 N N . SER A 1 280 ? -2.048 -8.159 -11.180 1.00 93.75 280 SER A N 1
ATOM 2220 C CA . SER A 1 280 ? -2.515 -9.409 -10.559 1.00 93.75 280 SER A CA 1
ATOM 2221 C C . SER A 1 280 ? -4.013 -9.371 -10.286 1.00 93.75 280 SER A C 1
ATOM 2223 O O . SER A 1 280 ? -4.705 -10.300 -10.687 1.00 93.75 280 SER A O 1
ATOM 2225 N N . GLN A 1 281 ? -4.512 -8.255 -9.742 1.00 96.31 281 GLN A N 1
ATOM 2226 C CA . GLN A 1 281 ? -5.923 -8.029 -9.410 1.00 96.31 281 GLN A CA 1
ATOM 2227 C C . GLN A 1 281 ? -6.524 -9.088 -8.461 1.00 96.31 281 GLN A C 1
ATOM 2229 O O . GLN A 1 281 ? -6.079 -10.230 -8.362 1.00 96.31 281 GLN A O 1
ATOM 2234 N N . PHE A 1 282 ? -7.571 -8.714 -7.741 1.00 97.44 282 PHE A N 1
ATOM 2235 C CA . PHE A 1 282 ? -8.358 -9.634 -6.932 1.00 97.44 282 PHE A CA 1
ATOM 2236 C C . PHE A 1 282 ? -9.332 -10.409 -7.828 1.00 97.44 282 PHE A C 1
ATOM 2238 O O . PHE A 1 282 ? -10.087 -9.820 -8.599 1.00 97.44 282 PHE A O 1
ATOM 2245 N N . GLY A 1 283 ? -9.311 -11.737 -7.733 1.00 97.25 283 GLY A N 1
ATOM 2246 C CA . GLY A 1 283 ? -10.265 -12.618 -8.411 1.00 97.25 283 GLY A CA 1
ATOM 2247 C C . GLY A 1 283 ? -11.641 -12.615 -7.739 1.00 97.25 283 GLY A C 1
ATOM 2248 O O . GLY A 1 283 ? -12.653 -12.705 -8.424 1.00 97.25 283 GLY A O 1
ATOM 2249 N N . ASP A 1 284 ? -11.668 -12.444 -6.415 1.00 97.12 284 ASP A N 1
ATOM 2250 C CA . ASP A 1 284 ? -12.881 -12.266 -5.612 1.00 97.12 284 ASP A CA 1
ATOM 2251 C C . ASP A 1 284 ? -12.670 -11.119 -4.615 1.00 97.12 284 ASP A C 1
ATOM 2253 O O . ASP A 1 284 ? -12.123 -11.287 -3.518 1.00 97.12 284 ASP A O 1
ATOM 2257 N N . ILE A 1 285 ? -13.053 -9.912 -5.034 1.00 97.12 285 ILE A N 1
ATOM 2258 C CA . ILE A 1 285 ? -12.923 -8.718 -4.197 1.00 97.12 285 ILE A CA 1
ATOM 2259 C C . ILE A 1 285 ? -13.888 -8.751 -3.007 1.00 97.12 285 ILE A C 1
ATOM 2261 O O . ILE A 1 285 ? -13.517 -8.287 -1.938 1.00 97.12 285 ILE A O 1
ATOM 2265 N N . ALA A 1 286 ? -15.083 -9.333 -3.144 1.00 97.06 286 ALA A N 1
ATOM 2266 C CA . ALA A 1 286 ? -16.074 -9.344 -2.070 1.00 97.06 286 ALA A CA 1
ATOM 2267 C C . ALA A 1 286 ? -15.571 -10.160 -0.873 1.00 97.06 286 ALA A C 1
ATOM 2269 O O . ALA A 1 286 ? -15.486 -9.632 0.235 1.00 97.06 286 ALA A O 1
ATOM 2270 N N . SER A 1 287 ? -15.120 -11.396 -1.119 1.00 96.56 287 SER A N 1
ATOM 2271 C CA . SER A 1 287 ? -14.523 -12.231 -0.071 1.00 96.56 287 SER A CA 1
ATOM 2272 C C . SER A 1 287 ? -13.270 -11.585 0.534 1.00 96.56 287 SER A C 1
ATOM 2274 O O . SER A 1 287 ? -13.061 -11.624 1.746 1.00 96.56 287 SER A O 1
ATOM 2276 N N . THR A 1 288 ? -12.461 -10.911 -0.292 1.00 97.38 288 THR A N 1
ATOM 2277 C CA . THR A 1 288 ? -11.286 -10.170 0.190 1.00 97.38 288 THR A CA 1
ATOM 2278 C C . THR A 1 288 ? -11.682 -9.053 1.163 1.00 97.38 288 THR A C 1
ATOM 2280 O O . THR A 1 288 ? -11.050 -8.900 2.209 1.00 97.38 288 THR A O 1
ATOM 2283 N N . LEU A 1 289 ? -12.727 -8.280 0.852 1.00 97.81 289 LEU A N 1
ATOM 2284 C CA . LEU A 1 289 ? -13.191 -7.182 1.703 1.00 97.81 289 LEU A CA 1
ATOM 2285 C C . LEU A 1 289 ? -13.789 -7.678 3.029 1.00 97.81 289 LEU A C 1
ATOM 2287 O O . LEU A 1 289 ? -13.565 -7.043 4.055 1.00 97.81 289 LEU A O 1
ATOM 2291 N N . GLU A 1 290 ? -14.451 -8.837 3.056 1.00 97.31 290 GLU A N 1
ATOM 2292 C CA . GLU A 1 290 ? -14.945 -9.439 4.307 1.00 97.31 290 GLU A CA 1
ATOM 2293 C C . GLU A 1 290 ? -13.808 -9.784 5.288 1.00 97.31 290 GLU A C 1
ATOM 2295 O O . GLU A 1 290 ? -13.913 -9.567 6.503 1.00 97.31 290 GLU A O 1
ATOM 2300 N N . GLU A 1 291 ? -12.694 -10.306 4.770 1.00 97.25 291 GLU A N 1
ATOM 2301 C CA . GLU A 1 291 ? -11.496 -10.585 5.566 1.00 97.25 291 GLU A CA 1
ATOM 2302 C C . GLU A 1 291 ? -10.808 -9.289 6.020 1.00 97.25 291 GLU A C 1
ATOM 2304 O O . GLU A 1 291 ? -10.391 -9.172 7.178 1.00 97.25 291 GLU A O 1
ATOM 2309 N N . VAL A 1 292 ? -10.759 -8.274 5.148 1.00 97.94 292 VAL A N 1
ATOM 2310 C CA . VAL A 1 292 ? -10.292 -6.929 5.515 1.00 97.94 292 VAL A CA 1
ATOM 2311 C C . VAL A 1 292 ? -11.146 -6.348 6.640 1.00 97.94 292 VAL A C 1
ATOM 2313 O O . VAL A 1 292 ? -10.586 -5.837 7.606 1.00 97.94 292 VAL A O 1
ATOM 2316 N N . ASP A 1 293 ? -12.471 -6.479 6.590 1.00 98.00 293 ASP A N 1
ATOM 2317 C CA . ASP A 1 293 ? -13.375 -5.990 7.635 1.00 98.00 293 ASP A CA 1
ATOM 2318 C C . ASP A 1 293 ? -13.110 -6.647 8.986 1.00 98.00 293 ASP A C 1
ATOM 2320 O O . ASP A 1 293 ? -13.161 -5.990 10.033 1.00 98.00 293 ASP A O 1
ATOM 2324 N N . ARG A 1 294 ? -12.803 -7.949 8.989 1.00 97.12 294 ARG A N 1
ATOM 2325 C CA . ARG A 1 294 ? -12.369 -8.635 10.210 1.00 97.12 294 ARG A CA 1
ATOM 2326 C C . ARG A 1 294 ? -11.097 -8.000 10.750 1.00 97.12 294 ARG A C 1
ATOM 2328 O O . ARG A 1 294 ? -11.058 -7.655 11.932 1.00 97.12 294 ARG A O 1
ATOM 2335 N N . LYS A 1 295 ? -10.113 -7.760 9.882 1.00 97.44 295 LYS A N 1
ATOM 2336 C CA . LYS A 1 295 ? -8.856 -7.144 10.300 1.00 97.44 295 LYS A CA 1
ATOM 2337 C C . LYS A 1 295 ? -9.036 -5.706 10.787 1.00 97.44 295 LYS A C 1
ATOM 2339 O O . LYS A 1 295 ? -8.430 -5.316 11.780 1.00 97.44 295 LYS A O 1
ATOM 2344 N N . VAL A 1 296 ? -9.902 -4.924 10.151 1.00 97.75 296 VAL A N 1
ATOM 2345 C CA . VAL A 1 296 ? -10.242 -3.558 10.575 1.00 97.75 296 VAL A CA 1
ATOM 2346 C C . VAL A 1 296 ? -10.855 -3.552 11.971 1.00 97.75 296 VAL A C 1
ATOM 2348 O O . VAL A 1 296 ? -10.492 -2.705 12.784 1.00 97.75 296 VAL A O 1
ATOM 2351 N N . ARG A 1 297 ? -11.740 -4.506 12.297 1.00 98.06 297 ARG A N 1
ATOM 2352 C CA . ARG A 1 297 ? -12.290 -4.630 13.658 1.00 98.06 297 ARG A CA 1
ATOM 2353 C C . ARG A 1 297 ? -11.201 -4.892 14.696 1.00 98.06 297 ARG A C 1
ATOM 2355 O O . ARG A 1 297 ? -11.226 -4.255 15.743 1.00 98.06 297 ARG A O 1
ATOM 2362 N N . GLU A 1 298 ? -10.240 -5.765 14.400 1.00 97.38 298 GLU A N 1
ATOM 2363 C CA . GLU A 1 298 ? -9.081 -6.010 15.274 1.00 97.38 298 GLU A CA 1
ATOM 2364 C C . GLU A 1 298 ? -8.238 -4.741 15.459 1.00 97.38 298 GLU A C 1
ATOM 2366 O O . GLU A 1 298 ? -7.997 -4.316 16.584 1.00 97.38 298 GLU A O 1
ATOM 2371 N N . LEU A 1 299 ? -7.874 -4.067 14.363 1.00 97.81 299 LEU A N 1
ATOM 2372 C CA . LEU A 1 299 ? -7.098 -2.822 14.407 1.00 97.81 299 LEU A CA 1
ATOM 2373 C C . LEU A 1 299 ? -7.828 -1.712 15.180 1.00 97.81 299 LEU A C 1
ATOM 2375 O O . LEU A 1 299 ? -7.205 -0.938 15.905 1.00 97.81 299 LEU A O 1
ATOM 2379 N N . ASN A 1 300 ? -9.155 -1.643 15.065 1.00 98.06 300 ASN A N 1
ATOM 2380 C CA . ASN A 1 300 ? -9.977 -0.708 15.828 1.00 98.06 300 ASN A CA 1
ATOM 2381 C C . ASN A 1 300 ? -10.015 -1.044 17.323 1.00 98.06 300 ASN A C 1
ATOM 2383 O O . ASN A 1 300 ? -10.110 -0.124 18.131 1.00 98.06 300 ASN A O 1
ATOM 2387 N N . ILE A 1 301 ? -9.928 -2.320 17.705 1.00 97.62 301 ILE A N 1
ATOM 2388 C CA . ILE A 1 301 ? -9.793 -2.726 19.110 1.00 97.62 301 ILE A CA 1
ATOM 2389 C C . ILE A 1 301 ? -8.410 -2.326 19.639 1.00 97.62 301 ILE A C 1
ATOM 2391 O O . ILE A 1 301 ? -8.322 -1.726 20.711 1.00 97.62 301 ILE A O 1
ATOM 2395 N N . ASP A 1 302 ? -7.354 -2.600 18.873 1.00 96.94 302 ASP A N 1
ATOM 2396 C CA . ASP A 1 302 ? -5.967 -2.388 19.298 1.00 96.94 302 ASP A CA 1
ATOM 2397 C C . ASP A 1 302 ? -5.583 -0.902 19.353 1.00 96.94 302 ASP A C 1
ATOM 2399 O O . ASP A 1 302 ? -4.906 -0.446 20.281 1.00 96.94 302 ASP A O 1
ATOM 2403 N N . TYR A 1 303 ? -6.019 -0.119 18.363 1.00 97.44 303 TYR A N 1
ATOM 2404 C CA . TYR A 1 303 ? -5.599 1.274 18.188 1.00 97.44 303 TYR A CA 1
ATOM 2405 C C . TYR A 1 303 ? -6.730 2.291 18.393 1.00 97.44 303 TYR A C 1
ATOM 2407 O O . TYR A 1 303 ? -6.458 3.465 18.658 1.00 97.44 303 TYR A O 1
ATOM 2415 N N . GLY A 1 304 ? -7.991 1.862 18.380 1.00 97.06 304 GLY A N 1
ATOM 2416 C CA . GLY A 1 304 ? -9.169 2.730 18.422 1.00 97.06 304 GLY A CA 1
ATOM 2417 C C . GLY A 1 304 ? -9.647 3.118 17.021 1.00 97.06 304 GLY A C 1
ATOM 2418 O O . GLY A 1 304 ? -8.842 3.448 16.149 1.00 97.06 304 GLY A O 1
ATOM 2419 N N . HIS A 1 305 ? -10.966 3.131 16.812 1.00 96.44 305 HIS A N 1
ATOM 2420 C CA . HIS A 1 305 ? -11.573 3.612 15.563 1.00 96.44 305 HIS A CA 1
ATOM 2421 C C . HIS A 1 305 ? -11.124 5.052 15.254 1.00 96.44 305 HIS A C 1
ATOM 2423 O O . HIS A 1 305 ? -10.990 5.867 16.170 1.00 96.44 305 HIS A O 1
ATOM 2429 N N . GLY A 1 306 ? -10.772 5.321 13.991 1.00 94.62 306 GLY A N 1
ATOM 2430 C CA . GLY A 1 306 ? -10.242 6.612 13.524 1.00 94.62 306 GLY A CA 1
ATOM 2431 C C . GLY A 1 306 ? -8.858 7.014 14.067 1.00 94.62 306 GLY A C 1
ATOM 2432 O O . GLY A 1 306 ? -8.332 8.060 13.693 1.00 94.62 306 GLY A O 1
ATOM 2433 N N . ASN A 1 307 ? -8.241 6.204 14.937 1.00 97.62 307 ASN A N 1
ATOM 2434 C CA . ASN A 1 307 ? -6.990 6.537 15.632 1.00 97.62 307 ASN A CA 1
ATOM 2435 C C . ASN A 1 307 ? -5.747 5.854 15.040 1.00 97.62 307 ASN A C 1
ATOM 2437 O O . ASN A 1 307 ? -4.652 5.970 15.596 1.00 97.62 307 ASN A O 1
ATOM 2441 N N . TRP A 1 308 ? -5.885 5.169 13.909 1.00 98.31 308 TRP A N 1
ATOM 2442 C CA . TRP A 1 308 ? -4.781 4.602 13.141 1.00 98.31 308 TRP A CA 1
ATOM 2443 C C . TRP A 1 308 ? -4.875 5.037 11.677 1.00 98.31 308 TRP A C 1
ATOM 2445 O O . TRP A 1 308 ? -5.957 5.335 11.180 1.00 98.31 308 TRP A O 1
ATOM 2455 N N . LEU A 1 309 ? -3.725 5.112 11.011 1.00 98.62 309 LEU A N 1
ATOM 2456 C CA . LEU A 1 309 ? -3.580 5.583 9.636 1.00 98.62 309 LEU A CA 1
ATOM 2457 C C . LEU A 1 309 ? -3.229 4.410 8.724 1.00 98.62 309 LEU A C 1
ATOM 2459 O O . LEU A 1 309 ? -2.207 3.753 8.939 1.00 98.62 309 LEU A O 1
ATOM 2463 N N . ALA A 1 310 ? -4.032 4.170 7.692 1.00 98.69 310 ALA A N 1
ATOM 2464 C CA . ALA A 1 310 ? -3.688 3.208 6.656 1.00 98.69 310 ALA A CA 1
ATOM 2465 C C . ALA A 1 310 ? -2.750 3.870 5.636 1.00 98.69 310 ALA A C 1
ATOM 2467 O O . ALA A 1 310 ? -3.033 4.967 5.154 1.00 98.69 310 ALA A O 1
ATOM 2468 N N . THR A 1 311 ? -1.634 3.225 5.301 1.00 98.62 311 THR A N 1
ATOM 2469 C CA . THR A 1 311 ? -0.690 3.710 4.284 1.00 98.62 311 THR A CA 1
ATOM 2470 C C . THR A 1 311 ? -0.488 2.677 3.187 1.00 98.62 311 THR A C 1
ATOM 2472 O O . THR A 1 311 ? -0.479 1.485 3.470 1.00 98.62 311 THR A O 1
ATOM 2475 N N . PHE A 1 312 ? -0.287 3.119 1.947 1.00 98.19 312 PHE A N 1
ATOM 2476 C CA . PHE A 1 312 ? 0.005 2.233 0.813 1.00 98.19 312 PHE A CA 1
ATOM 2477 C C . PHE A 1 312 ? 0.770 2.969 -0.297 1.00 98.19 312 PHE A C 1
ATOM 2479 O O . PHE A 1 312 ? 0.799 4.203 -0.330 1.00 98.19 312 PHE A O 1
ATOM 2486 N N . GLY A 1 313 ? 1.375 2.199 -1.201 1.00 95.50 313 GLY A N 1
ATOM 2487 C CA . GLY A 1 313 ? 1.746 2.639 -2.548 1.00 95.50 313 GLY A CA 1
ATOM 2488 C C . GLY A 1 313 ? 1.022 1.757 -3.565 1.00 95.50 313 GLY A C 1
ATOM 2489 O O . GLY A 1 313 ? 0.817 0.573 -3.299 1.00 95.50 313 GLY A O 1
ATOM 2490 N N . GLY A 1 314 ? 0.585 2.313 -4.694 1.00 88.38 314 GLY A N 1
ATOM 2491 C CA . GLY A 1 314 ? -0.189 1.545 -5.673 1.00 88.38 314 GLY A CA 1
ATOM 2492 C C . GLY A 1 314 ? -0.912 2.390 -6.715 1.00 88.38 314 GLY A C 1
ATOM 2493 O O . GLY A 1 314 ? -0.773 3.608 -6.747 1.00 88.38 314 GLY A O 1
ATOM 2494 N N . ASP A 1 315 ? -1.687 1.725 -7.560 1.00 88.75 315 ASP A N 1
ATOM 2495 C CA . ASP A 1 315 ? -2.446 2.358 -8.635 1.00 88.75 315 ASP A CA 1
ATOM 2496 C C . ASP A 1 315 ? -3.690 3.107 -8.111 1.00 88.75 315 ASP A C 1
ATOM 2498 O O . ASP A 1 315 ? -4.137 2.897 -6.977 1.00 88.75 315 ASP A O 1
ATOM 2502 N N . SER A 1 316 ? -4.241 3.998 -8.941 1.00 93.56 316 SER A N 1
ATOM 2503 C CA . SER A 1 316 ? -5.520 4.666 -8.669 1.00 93.56 316 SER A CA 1
ATOM 2504 C C . SER A 1 316 ? -6.693 3.696 -8.816 1.00 93.56 316 SER A C 1
ATOM 2506 O O . SER A 1 316 ? -6.623 2.717 -9.564 1.00 93.56 316 SER A O 1
ATOM 2508 N N . PHE A 1 317 ? -7.801 3.995 -8.144 1.00 96.44 317 PHE A N 1
ATOM 2509 C CA . PHE A 1 317 ? -9.009 3.177 -8.173 1.00 96.44 317 PHE A CA 1
ATOM 2510 C C . PHE A 1 317 ? -9.565 2.966 -9.586 1.00 96.44 317 PHE A C 1
ATOM 2512 O O . PHE A 1 317 ? -9.922 3.915 -10.285 1.00 96.44 317 PHE A O 1
ATOM 2519 N N . ASN A 1 318 ? -9.723 1.698 -9.980 1.00 96.31 318 ASN A N 1
ATOM 2520 C CA . ASN A 1 318 ? -10.403 1.321 -11.219 1.00 96.31 318 ASN A CA 1
ATOM 2521 C C . ASN A 1 318 ? -11.426 0.195 -10.983 1.00 96.31 318 ASN A C 1
ATOM 2523 O O . ASN A 1 318 ? -11.005 -0.950 -10.801 1.00 96.31 318 ASN A O 1
ATOM 2527 N N . PRO A 1 319 ? -12.745 0.466 -11.054 1.00 95.94 319 PRO A N 1
ATOM 2528 C CA . PRO A 1 319 ? -13.788 -0.501 -10.692 1.00 95.94 319 PRO A CA 1
ATOM 2529 C C . PRO A 1 319 ? -13.776 -1.795 -11.524 1.00 95.94 319 PRO A C 1
ATOM 2531 O O . PRO A 1 319 ? -14.297 -2.814 -11.085 1.00 95.94 319 PRO A O 1
ATOM 2534 N N . GLU A 1 320 ? -13.177 -1.785 -12.716 1.00 97.19 320 GLU A N 1
ATOM 2535 C CA . GLU A 1 320 ? -13.087 -2.959 -13.595 1.00 97.19 320 GLU A CA 1
ATOM 2536 C C . GLU A 1 320 ? -11.852 -3.833 -13.308 1.00 97.19 320 GLU A C 1
ATOM 2538 O O . GLU A 1 320 ? -11.748 -4.977 -13.770 1.00 97.19 320 GLU A O 1
ATOM 2543 N N . LYS A 1 321 ? -10.888 -3.285 -12.564 1.00 96.69 321 LYS A N 1
ATOM 2544 C CA . LYS A 1 321 ? -9.596 -3.900 -12.253 1.00 96.69 321 LYS A CA 1
ATOM 2545 C C . LYS A 1 321 ? -9.377 -3.851 -10.743 1.00 96.69 321 LYS A C 1
ATOM 2547 O O . LYS A 1 321 ? -8.566 -3.053 -10.278 1.00 96.69 321 LYS A O 1
ATOM 2552 N N . PRO A 1 322 ? -10.101 -4.681 -9.971 1.00 97.00 322 PRO A N 1
ATOM 2553 C CA . PRO A 1 322 ? -10.014 -4.645 -8.523 1.00 97.00 322 PRO A CA 1
ATOM 2554 C C . PRO A 1 322 ? -8.596 -4.991 -8.079 1.00 97.00 322 PRO A C 1
ATOM 2556 O O . PRO A 1 322 ? -8.103 -6.082 -8.341 1.00 97.00 322 PRO A O 1
ATOM 2559 N N . ASP A 1 323 ? -7.938 -4.061 -7.410 1.00 97.25 323 ASP A N 1
ATOM 2560 C CA . ASP A 1 323 ? -6.600 -4.206 -6.844 1.00 97.25 323 ASP A CA 1
ATOM 2561 C C . ASP A 1 323 ? -6.555 -3.518 -5.472 1.00 97.25 323 ASP A C 1
ATOM 2563 O O . ASP A 1 323 ? -7.602 -3.173 -4.915 1.00 97.25 323 ASP A O 1
ATOM 2567 N N . ILE A 1 324 ? -5.367 -3.335 -4.890 1.00 97.75 324 ILE A N 1
ATOM 2568 C CA . ILE A 1 324 ? -5.215 -2.742 -3.555 1.00 97.75 324 ILE A CA 1
ATOM 2569 C C . ILE A 1 324 ? -5.964 -1.405 -3.383 1.00 97.75 324 ILE A C 1
ATOM 2571 O O . ILE A 1 324 ? -6.449 -1.128 -2.288 1.00 97.75 324 ILE A O 1
ATOM 2575 N N . SER A 1 325 ? -6.153 -0.612 -4.445 1.00 97.50 325 SER A N 1
ATOM 2576 C CA . SER A 1 325 ? -6.956 0.621 -4.412 1.00 97.50 325 SER A CA 1
ATOM 2577 C C . SER A 1 325 ? -8.394 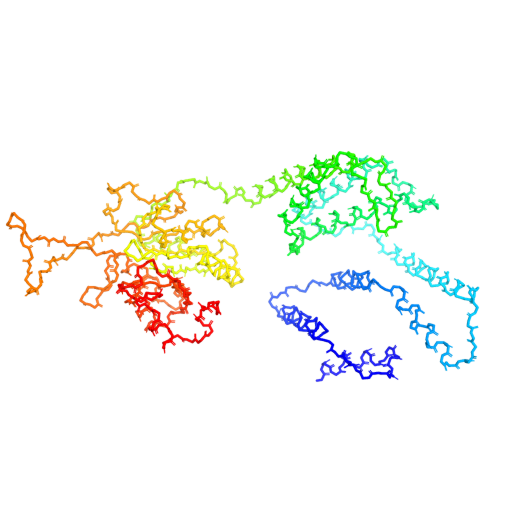0.394 -3.930 1.00 97.50 325 SER A C 1
ATOM 2579 O O . SER A 1 325 ? -8.934 1.231 -3.208 1.00 97.50 325 SER A O 1
ATOM 2581 N N . HIS A 1 326 ? -9.003 -0.753 -4.259 1.00 98.12 326 HIS A N 1
ATOM 2582 C CA . HIS A 1 326 ? -10.358 -1.106 -3.822 1.00 98.12 326 HIS A CA 1
ATOM 2583 C C . HIS A 1 326 ? -10.419 -1.276 -2.315 1.00 98.12 326 HIS A C 1
ATOM 2585 O O . HIS A 1 326 ? -11.335 -0.769 -1.671 1.00 98.12 326 HIS A O 1
ATOM 2591 N N . VAL A 1 327 ? -9.407 -1.941 -1.757 1.00 98.38 327 VAL A N 1
ATOM 2592 C CA . VAL A 1 327 ? -9.262 -2.083 -0.311 1.00 98.38 327 VAL A CA 1
ATOM 2593 C C . VAL A 1 327 ? -9.112 -0.702 0.319 1.00 98.38 327 VAL A C 1
ATOM 2595 O O . VAL A 1 327 ? -9.799 -0.397 1.284 1.00 98.38 327 VAL A O 1
ATOM 2598 N N . MET A 1 328 ? -8.279 0.172 -0.250 1.00 98.50 328 MET A N 1
ATOM 2599 C CA . MET A 1 328 ? -8.068 1.512 0.305 1.00 98.50 328 MET A CA 1
ATOM 2600 C C . MET A 1 328 ? -9.328 2.386 0.272 1.00 98.50 328 MET A C 1
ATOM 2602 O O . MET A 1 328 ? -9.590 3.103 1.238 1.00 98.50 328 MET A O 1
ATOM 2606 N N . LYS A 1 329 ? -10.122 2.310 -0.803 1.00 98.00 329 LYS A N 1
ATOM 2607 C CA . LYS A 1 329 ? -11.426 2.980 -0.892 1.00 98.00 329 LYS A CA 1
ATOM 2608 C C . LYS A 1 329 ? -12.390 2.446 0.169 1.00 98.00 329 LYS A C 1
ATOM 2610 O O . LYS A 1 329 ? -12.988 3.239 0.888 1.00 98.00 329 LYS A O 1
ATOM 2615 N N . HIS A 1 330 ? -12.471 1.123 0.315 1.00 98.19 330 HIS A N 1
ATOM 2616 C CA . HIS A 1 330 ? -13.306 0.464 1.324 1.00 98.19 330 HIS A CA 1
ATOM 2617 C C . HIS A 1 330 ? -12.918 0.866 2.756 1.00 98.19 330 HIS A C 1
ATOM 2619 O O . HIS A 1 330 ? -13.774 1.193 3.573 1.00 98.19 330 HIS A O 1
ATOM 2625 N N . LEU A 1 331 ? -11.616 0.937 3.057 1.00 98.31 331 LEU A N 1
ATOM 2626 C CA . LEU A 1 331 ? -11.119 1.427 4.346 1.00 98.31 331 LEU A CA 1
ATOM 2627 C C . LEU A 1 331 ? -11.546 2.879 4.613 1.00 98.31 331 LEU A C 1
ATOM 2629 O O . LEU A 1 331 ? -11.963 3.198 5.727 1.00 98.31 331 LEU A O 1
ATOM 2633 N N . ASN A 1 332 ? -11.469 3.753 3.605 1.00 97.81 332 ASN A N 1
ATOM 2634 C CA . ASN A 1 332 ? -11.915 5.138 3.744 1.00 97.81 332 ASN A CA 1
ATOM 2635 C C . ASN A 1 332 ? -13.420 5.232 4.027 1.00 97.81 332 ASN A C 1
ATOM 2637 O O . ASN A 1 332 ? -13.824 5.972 4.923 1.00 97.81 332 ASN A O 1
ATOM 2641 N N . GLU A 1 333 ? -14.234 4.441 3.325 1.00 96.94 333 GLU A N 1
ATOM 2642 C CA . GLU A 1 333 ? -15.684 4.350 3.544 1.00 96.94 333 GLU A CA 1
ATOM 2643 C C . GLU A 1 333 ? -16.027 3.833 4.953 1.00 96.94 333 GLU A C 1
ATOM 2645 O O . GLU A 1 333 ? -17.028 4.246 5.536 1.00 96.94 333 GLU A O 1
ATOM 2650 N N . ALA A 1 334 ? -15.156 3.015 5.552 1.00 96.31 334 ALA A N 1
ATOM 2651 C CA . ALA A 1 334 ? -15.249 2.576 6.947 1.00 96.31 334 ALA A CA 1
ATOM 2652 C C . ALA A 1 334 ? -14.739 3.615 7.980 1.00 96.31 334 ALA A C 1
ATOM 2654 O O . ALA A 1 334 ? -14.680 3.333 9.185 1.00 96.31 334 ALA A O 1
ATOM 2655 N N . GLY A 1 335 ? -14.358 4.817 7.535 1.00 96.19 335 GLY A N 1
ATOM 2656 C CA . GLY A 1 335 ? -13.869 5.905 8.386 1.00 96.19 335 GLY A CA 1
ATOM 2657 C C . GLY A 1 335 ? -12.390 5.799 8.766 1.00 96.19 335 GLY A C 1
ATOM 2658 O O . GLY A 1 335 ? -11.956 6.442 9.724 1.00 96.19 335 GLY A O 1
ATOM 2659 N N . VAL A 1 336 ? -11.600 4.991 8.052 1.00 98.12 336 VAL A N 1
ATOM 2660 C CA . VAL A 1 336 ? -10.150 4.905 8.261 1.00 98.12 336 VAL A CA 1
ATOM 2661 C C . VAL A 1 336 ? -9.445 5.986 7.431 1.00 98.12 336 VAL A C 1
ATOM 2663 O O . VAL A 1 336 ? -9.632 6.049 6.214 1.00 98.12 336 VAL A O 1
ATOM 2666 N N . PRO A 1 337 ? -8.597 6.834 8.037 1.00 98.25 337 PRO A N 1
ATOM 2667 C CA . PRO A 1 337 ? -7.825 7.815 7.291 1.00 98.25 337 PRO A CA 1
ATOM 2668 C C . PRO A 1 337 ? -6.739 7.135 6.451 1.00 98.25 337 PRO A C 1
ATOM 2670 O O . PRO A 1 337 ? -6.046 6.225 6.916 1.00 98.25 337 PRO A O 1
ATOM 2673 N N . ILE A 1 338 ? -6.569 7.613 5.219 1.00 98.44 338 ILE A N 1
ATOM 2674 C CA . ILE A 1 338 ? -5.672 7.033 4.220 1.00 98.44 338 ILE A CA 1
ATOM 2675 C C . ILE A 1 338 ? -4.528 7.991 3.876 1.00 98.44 338 ILE A C 1
ATOM 2677 O O . ILE A 1 338 ? -4.738 9.166 3.563 1.00 98.44 338 ILE A O 1
ATOM 2681 N N . LEU A 1 339 ? -3.310 7.456 3.877 1.00 98.50 339 LEU A N 1
ATOM 2682 C CA . LEU A 1 339 ? -2.091 8.088 3.389 1.00 98.50 339 LEU A CA 1
ATOM 2683 C C . LEU A 1 339 ? -1.565 7.332 2.160 1.00 98.50 339 LEU A C 1
ATOM 2685 O O . LEU A 1 339 ? -1.113 6.194 2.262 1.00 98.50 339 LEU A O 1
ATOM 2689 N N . ALA A 1 340 ? -1.561 7.976 0.999 1.00 98.31 340 ALA A N 1
ATOM 2690 C CA . ALA A 1 340 ? -0.897 7.443 -0.186 1.00 98.31 340 ALA A CA 1
ATOM 2691 C C . ALA A 1 340 ? 0.562 7.922 -0.239 1.00 98.31 340 ALA A C 1
ATOM 2693 O O . ALA A 1 340 ? 0.835 9.115 -0.087 1.00 98.31 340 ALA A O 1
ATOM 2694 N N . ILE A 1 341 ? 1.506 7.018 -0.498 1.00 98.12 341 ILE A N 1
ATOM 2695 C CA . ILE A 1 341 ? 2.884 7.373 -0.854 1.00 98.12 341 ILE A CA 1
ATOM 2696 C C . ILE A 1 341 ? 3.111 6.956 -2.301 1.00 98.12 341 ILE A C 1
ATOM 2698 O O . ILE A 1 341 ? 3.056 5.773 -2.619 1.00 98.12 341 ILE A O 1
ATOM 2702 N N . GLN A 1 342 ? 3.334 7.930 -3.178 1.00 97.75 342 GLN A N 1
ATOM 2703 C CA . GLN A 1 342 ? 3.259 7.744 -4.629 1.00 97.75 342 GLN A CA 1
ATOM 2704 C C . GLN A 1 342 ? 4.446 8.372 -5.343 1.00 97.75 342 GLN A C 1
ATOM 2706 O O . GLN A 1 342 ? 5.014 9.353 -4.872 1.00 97.75 342 GLN A O 1
ATOM 2711 N N . SER A 1 343 ? 4.817 7.840 -6.503 1.00 97.31 343 SER A N 1
ATOM 2712 C CA . SER A 1 343 ? 5.797 8.492 -7.375 1.00 97.31 343 SER A CA 1
ATOM 2713 C C . SER A 1 343 ? 5.247 9.819 -7.909 1.00 97.31 343 SER A C 1
ATOM 2715 O O . SER A 1 343 ? 4.072 9.925 -8.250 1.00 97.31 343 SER A O 1
ATOM 2717 N N . ASP A 1 344 ? 6.084 10.849 -7.991 1.00 97.31 344 ASP A N 1
ATOM 2718 C CA . ASP A 1 344 ? 5.682 12.194 -8.420 1.00 97.31 344 ASP A CA 1
ATOM 2719 C C . ASP A 1 344 ? 5.180 12.274 -9.869 1.00 97.31 344 ASP A C 1
ATOM 2721 O O . ASP A 1 344 ? 4.368 13.148 -10.169 1.00 97.31 344 ASP A O 1
ATOM 2725 N N . VAL A 1 345 ? 5.549 11.323 -10.733 1.00 96.69 345 VAL A N 1
ATOM 2726 C CA . VAL A 1 345 ? 4.989 11.188 -12.089 1.00 96.69 345 VAL A CA 1
ATOM 2727 C C . VAL A 1 345 ? 3.461 11.045 -12.079 1.00 96.69 345 VAL A C 1
ATOM 2729 O O . VAL A 1 345 ? 2.799 11.544 -12.986 1.00 96.69 345 VAL A O 1
ATOM 2732 N N . VAL A 1 346 ? 2.885 10.469 -11.014 1.00 95.50 346 VAL A N 1
ATOM 2733 C CA . VAL A 1 346 ? 1.429 10.304 -10.848 1.00 95.50 346 VAL A CA 1
ATOM 2734 C C . VAL A 1 346 ? 0.712 11.657 -10.782 1.00 95.50 346 VAL A C 1
ATOM 2736 O O . VAL A 1 346 ? -0.434 11.763 -11.216 1.00 95.50 346 VAL A O 1
ATOM 2739 N N . LYS A 1 347 ? 1.382 12.736 -10.341 1.00 94.81 347 LYS A N 1
ATOM 2740 C CA . LYS A 1 347 ? 0.812 14.095 -10.406 1.00 94.81 347 LYS A CA 1
ATOM 2741 C C . LYS A 1 347 ? 0.438 14.484 -11.833 1.00 94.81 347 LYS A C 1
ATOM 2743 O O . LYS A 1 347 ? -0.616 15.072 -12.053 1.00 94.81 347 LYS A O 1
ATOM 2748 N N . GLY A 1 348 ? 1.288 14.130 -12.798 1.00 93.62 348 GLY A N 1
ATOM 2749 C CA . GLY A 1 348 ? 1.055 14.392 -14.218 1.00 93.62 348 GLY A CA 1
ATOM 2750 C C . GLY A 1 348 ? -0.101 13.581 -14.806 1.00 93.62 348 GLY A C 1
ATOM 2751 O O . GLY A 1 348 ? -0.568 13.898 -15.894 1.00 93.62 348 GLY A O 1
ATOM 2752 N N . TRP A 1 349 ? -0.576 12.555 -14.096 1.00 92.62 349 TRP A N 1
ATOM 2753 C CA . TRP A 1 349 ? -1.668 11.672 -14.517 1.00 92.62 349 TRP A CA 1
ATOM 2754 C C . TRP A 1 349 ? -3.006 12.005 -13.847 1.00 92.62 349 TRP A C 1
ATOM 2756 O O . TRP A 1 349 ? -3.954 11.235 -13.949 1.00 92.62 349 TRP A O 1
ATOM 2766 N N . GLY A 1 350 ? -3.092 13.150 -13.164 1.00 93.44 350 GLY A N 1
ATOM 2767 C CA . GLY A 1 350 ? -4.288 13.577 -12.435 1.00 93.44 350 GLY A CA 1
ATOM 2768 C C . GLY A 1 350 ? -4.196 13.396 -10.919 1.00 93.44 350 GLY A C 1
ATOM 2769 O O . GLY A 1 350 ? -5.114 13.804 -10.212 1.00 93.44 350 GLY A O 1
ATOM 2770 N N . GLY A 1 351 ? -3.081 12.866 -10.406 1.00 94.56 351 GLY A N 1
ATOM 2771 C CA . GLY A 1 351 ? -2.842 12.706 -8.975 1.00 94.56 351 GLY A CA 1
ATOM 2772 C C . GLY A 1 351 ? -3.507 11.465 -8.381 1.00 94.56 351 GLY A C 1
ATOM 2773 O O . GLY A 1 351 ? -3.644 10.440 -9.043 1.00 94.56 351 GLY A O 1
ATOM 2774 N N . VAL A 1 352 ? -3.865 11.548 -7.099 1.00 96.56 352 VAL A N 1
ATOM 2775 C CA . VAL A 1 352 ? -4.496 10.454 -6.344 1.00 96.56 352 VAL A CA 1
ATOM 2776 C C . VAL A 1 352 ? -6.010 10.625 -6.257 1.00 96.56 352 VAL A C 1
ATOM 2778 O O . VAL A 1 352 ? -6.534 11.727 -6.416 1.00 96.56 352 VAL A O 1
ATOM 2781 N N . ASP A 1 353 ? -6.712 9.534 -5.963 1.00 96.56 353 ASP A N 1
ATOM 2782 C CA . ASP A 1 353 ? -8.164 9.536 -5.806 1.00 96.56 353 ASP A CA 1
ATOM 2783 C C . ASP A 1 353 ? -8.655 10.428 -4.656 1.00 96.56 353 ASP A C 1
ATOM 2785 O O . ASP A 1 353 ? -7.993 10.610 -3.633 1.00 96.56 353 ASP A O 1
ATOM 2789 N N . LYS A 1 354 ? -9.887 10.933 -4.786 1.00 95.56 354 LYS A N 1
ATOM 2790 C CA . LYS A 1 354 ? -10.496 11.883 -3.833 1.00 95.56 354 LYS A CA 1
ATOM 2791 C C . LYS A 1 354 ? -10.731 11.317 -2.428 1.00 95.56 354 LYS A C 1
ATOM 2793 O O . LYS A 1 354 ? -10.901 12.090 -1.492 1.00 95.56 354 LYS A O 1
ATOM 2798 N N . TYR A 1 355 ? -10.761 9.992 -2.277 1.00 95.38 355 TYR A N 1
ATOM 2799 C CA . TYR A 1 355 ? -10.904 9.339 -0.970 1.00 95.38 355 TYR A CA 1
ATOM 2800 C C . TYR A 1 355 ? -9.587 9.317 -0.173 1.00 95.38 355 TYR A C 1
ATOM 2802 O O . TYR A 1 355 ? -9.561 8.911 0.986 1.00 95.38 355 TYR A O 1
ATOM 2810 N N . ILE A 1 356 ? -8.472 9.754 -0.766 1.00 97.69 356 ILE A N 1
ATOM 2811 C CA . ILE A 1 356 ? -7.179 9.832 -0.089 1.00 97.69 356 ILE A CA 1
ATOM 2812 C C . ILE A 1 356 ? -7.116 11.095 0.775 1.00 97.69 356 ILE A C 1
ATOM 2814 O O . ILE A 1 356 ? -7.181 12.214 0.266 1.00 97.69 356 ILE A O 1
ATOM 2818 N N . ASN A 1 357 ? -6.932 10.934 2.089 1.00 97.81 357 ASN A N 1
ATOM 2819 C CA . ASN A 1 357 ? -6.842 12.065 3.019 1.00 97.81 357 ASN A CA 1
ATOM 2820 C C . ASN A 1 357 ? -5.495 12.792 2.910 1.00 97.81 357 ASN A C 1
ATOM 2822 O O . ASN A 1 357 ? -5.443 14.022 2.939 1.00 97.81 357 ASN A O 1
ATOM 2826 N N . TYR A 1 358 ? -4.406 12.033 2.773 1.00 98.31 358 TYR A N 1
ATOM 2827 C CA . TYR A 1 358 ? -3.045 12.559 2.706 1.00 98.31 358 TYR A CA 1
ATOM 2828 C C . TYR A 1 358 ? -2.266 11.917 1.565 1.00 98.31 358 TYR A C 1
ATOM 2830 O O . TYR A 1 358 ? -2.347 10.708 1.360 1.00 98.31 358 TYR A O 1
ATOM 2838 N N . VAL A 1 359 ? -1.435 12.693 0.875 1.00 98.25 359 VAL A N 1
ATOM 2839 C CA . VAL A 1 359 ? -0.528 12.154 -0.144 1.00 98.25 359 VAL A CA 1
ATOM 2840 C C . VAL A 1 359 ? 0.889 12.658 0.053 1.00 98.25 359 VAL A C 1
ATOM 2842 O O . VAL A 1 359 ? 1.122 13.850 0.236 1.00 98.25 359 VAL A O 1
ATOM 2845 N N . ARG A 1 360 ? 1.861 11.751 -0.017 1.00 98.06 360 ARG A N 1
ATOM 2846 C CA . ARG A 1 360 ? 3.276 12.085 -0.153 1.00 98.06 360 ARG A CA 1
ATOM 2847 C C . ARG A 1 360 ? 3.759 11.636 -1.523 1.00 98.06 360 ARG A C 1
ATOM 2849 O O . ARG A 1 360 ? 3.933 10.444 -1.755 1.00 98.06 360 ARG A O 1
ATOM 2856 N N . TYR A 1 361 ? 4.051 12.599 -2.389 1.00 98.12 361 TYR A N 1
ATOM 2857 C CA . TYR A 1 361 ? 4.763 12.309 -3.626 1.00 98.12 361 TYR A CA 1
ATOM 2858 C C . TYR A 1 361 ? 6.269 12.210 -3.374 1.00 98.12 361 TYR A C 1
ATOM 2860 O O . TYR A 1 361 ? 6.844 13.033 -2.654 1.00 98.12 361 TYR A O 1
ATOM 2868 N N . VAL A 1 362 ? 6.903 11.197 -3.954 1.00 97.38 362 VAL A N 1
ATOM 2869 C CA . VAL A 1 362 ? 8.342 10.930 -3.860 1.00 97.38 362 VAL A CA 1
ATOM 2870 C C . VAL A 1 362 ? 8.968 10.952 -5.254 1.00 97.38 362 VAL A C 1
ATOM 2872 O O . VAL A 1 362 ? 8.270 10.637 -6.219 1.00 97.38 362 VAL A O 1
ATOM 2875 N N . PRO A 1 363 ? 10.263 11.292 -5.388 1.00 97.38 363 PRO A N 1
ATOM 2876 C CA . PRO A 1 363 ? 10.921 11.300 -6.690 1.00 97.38 363 PRO A CA 1
ATOM 2877 C C . PRO A 1 363 ? 10.761 9.964 -7.421 1.00 97.38 363 PRO A C 1
ATOM 2879 O O . PRO A 1 363 ? 11.058 8.900 -6.864 1.00 97.38 363 PRO A O 1
ATOM 2882 N N . THR A 1 364 ? 10.292 10.012 -8.667 1.00 97.25 364 THR A N 1
ATOM 2883 C CA . THR A 1 364 ? 10.148 8.815 -9.501 1.00 97.25 364 THR A CA 1
ATOM 2884 C C . THR A 1 364 ? 11.510 8.170 -9.728 1.00 97.25 364 THR A C 1
ATOM 2886 O O . THR A 1 364 ? 12.431 8.778 -10.270 1.00 97.25 364 THR A O 1
ATOM 2889 N N . THR A 1 365 ? 11.643 6.910 -9.317 1.00 97.25 365 THR A N 1
ATOM 2890 C CA . THR A 1 365 ? 12.843 6.121 -9.597 1.00 97.25 365 THR A CA 1
ATOM 2891 C C . THR A 1 365 ? 12.682 5.450 -10.954 1.00 97.25 365 THR A C 1
ATOM 2893 O O . THR A 1 365 ? 11.665 4.806 -11.210 1.00 97.25 365 THR A O 1
ATOM 2896 N N . THR A 1 366 ? 13.686 5.580 -11.817 1.00 97.12 366 THR A N 1
ATOM 2897 C CA . THR A 1 366 ? 13.738 4.883 -13.105 1.00 97.12 366 THR A CA 1
ATOM 2898 C C . THR A 1 366 ? 15.020 4.071 -13.207 1.00 97.12 366 THR A C 1
ATOM 2900 O O . THR A 1 366 ? 16.039 4.430 -12.617 1.00 97.12 366 THR A O 1
ATOM 2903 N N . VAL A 1 367 ? 14.964 2.951 -13.923 1.00 96.38 367 VAL A N 1
ATOM 2904 C CA . VAL A 1 367 ? 16.138 2.119 -14.223 1.00 96.38 367 VAL A CA 1
ATOM 2905 C C . VAL A 1 367 ? 16.162 1.780 -15.712 1.00 96.38 367 VAL A C 1
ATOM 2907 O O . VAL A 1 367 ? 15.091 1.768 -16.328 1.00 96.38 367 VAL A O 1
ATOM 2910 N N . PRO A 1 368 ? 17.331 1.479 -16.301 1.00 97.00 368 PRO A N 1
ATOM 2911 C CA . PRO A 1 368 ? 17.400 0.968 -17.665 1.00 97.00 368 PRO A CA 1
ATOM 2912 C C . PRO A 1 368 ? 16.516 -0.271 -17.847 1.00 97.00 368 PRO A C 1
ATOM 2914 O O . PRO A 1 368 ? 16.474 -1.165 -16.995 1.00 97.00 368 PRO A O 1
ATOM 2917 N N . GLU A 1 369 ? 15.776 -0.317 -18.950 1.00 96.06 369 GLU A N 1
ATOM 2918 C CA . GLU A 1 369 ? 15.071 -1.520 -19.374 1.00 96.06 369 GLU A CA 1
ATOM 2919 C C . GLU A 1 369 ? 16.072 -2.443 -20.069 1.00 96.06 369 GLU A C 1
ATOM 2921 O O . GLU A 1 369 ? 16.758 -2.032 -21.006 1.00 96.06 369 GLU A O 1
ATOM 2926 N N . LEU A 1 370 ? 16.179 -3.678 -19.579 1.00 95.56 370 LEU A N 1
ATOM 2927 C CA . LEU A 1 370 ? 17.090 -4.678 -20.124 1.00 95.56 370 LEU A CA 1
ATOM 2928 C C . LEU A 1 370 ? 16.318 -5.643 -21.024 1.00 95.56 370 LEU A C 1
ATOM 2930 O O . LEU A 1 370 ? 15.220 -6.079 -20.669 1.00 95.56 370 LEU A O 1
ATOM 2934 N N . GLY A 1 371 ? 16.899 -5.969 -22.175 1.00 95.25 371 GLY A N 1
ATOM 2935 C CA . GLY A 1 371 ? 16.407 -6.998 -23.081 1.00 95.25 371 GLY A CA 1
ATOM 2936 C C . GLY A 1 371 ? 16.599 -8.404 -22.516 1.00 95.25 371 GLY A C 1
ATOM 2937 O O . GLY A 1 371 ? 17.195 -8.607 -21.457 1.00 95.25 371 GLY A O 1
ATOM 2938 N N . SER A 1 372 ? 16.121 -9.407 -23.254 1.00 95.00 372 SER A N 1
ATOM 2939 C CA . SER A 1 372 ? 16.308 -10.821 -22.898 1.00 95.00 372 SER A CA 1
ATOM 2940 C C . SER A 1 372 ? 17.780 -11.251 -22.864 1.00 95.00 372 SER A C 1
ATOM 2942 O O . SER A 1 372 ? 18.107 -12.249 -22.233 1.00 95.00 372 SER A O 1
ATOM 2944 N N . ASP A 1 373 ? 18.665 -10.509 -23.533 1.00 95.69 373 ASP A N 1
ATOM 2945 C CA . ASP A 1 373 ? 20.119 -10.703 -23.533 1.00 95.69 373 ASP A CA 1
ATOM 2946 C C . ASP A 1 373 ? 20.835 -9.962 -22.386 1.00 95.69 373 ASP A C 1
ATOM 2948 O O . ASP A 1 373 ? 22.063 -9.991 -22.300 1.00 95.69 373 ASP A O 1
ATOM 2952 N N . GLY A 1 374 ? 20.083 -9.282 -21.514 1.00 94.81 374 GLY A N 1
ATOM 2953 C CA . GLY A 1 374 ? 20.612 -8.492 -20.406 1.00 94.81 374 GLY A CA 1
ATOM 2954 C C . GLY A 1 374 ? 21.218 -7.146 -20.811 1.00 94.81 374 GLY A C 1
ATOM 2955 O O . GLY A 1 374 ? 21.739 -6.449 -19.941 1.00 94.81 374 GLY A O 1
ATOM 2956 N N . LYS A 1 375 ? 21.158 -6.752 -22.091 1.00 96.44 375 LYS A N 1
ATOM 2957 C CA . LYS A 1 375 ? 21.647 -5.446 -22.555 1.00 96.44 375 LYS A CA 1
ATOM 2958 C C . LYS A 1 375 ? 20.565 -4.381 -22.458 1.00 96.44 375 LYS A C 1
ATOM 2960 O O . LYS A 1 375 ? 19.374 -4.676 -22.516 1.00 96.44 375 LYS A O 1
ATOM 2965 N N . GLU A 1 376 ? 20.985 -3.130 -22.324 1.00 97.62 376 GLU A N 1
ATOM 2966 C CA . GLU A 1 376 ? 20.077 -1.983 -22.311 1.00 97.62 376 GLU A CA 1
ATOM 2967 C C . GLU A 1 376 ? 19.348 -1.847 -23.652 1.00 97.62 376 GLU A C 1
ATOM 2969 O O . GLU A 1 376 ? 19.956 -1.892 -24.723 1.00 97.62 376 GLU A O 1
ATOM 2974 N N . ILE A 1 377 ? 18.031 -1.664 -23.591 1.00 97.31 377 ILE A N 1
ATOM 2975 C CA . ILE A 1 377 ? 17.206 -1.439 -24.775 1.00 97.31 377 ILE A CA 1
ATOM 2976 C C . ILE A 1 377 ? 17.361 0.020 -25.208 1.00 97.31 377 ILE A C 1
ATOM 2978 O O . ILE A 1 377 ? 17.092 0.936 -24.430 1.00 97.31 377 ILE A O 1
ATOM 2982 N N . LEU A 1 378 ? 17.749 0.241 -26.466 1.00 97.31 378 LEU A N 1
ATOM 2983 C CA . LEU A 1 378 ? 17.805 1.570 -27.074 1.00 97.31 378 LEU A CA 1
ATOM 2984 C C . LEU A 1 378 ? 16.550 1.835 -27.914 1.00 97.31 378 LEU A C 1
ATOM 2986 O O . LEU A 1 378 ? 16.172 1.013 -28.746 1.00 97.31 378 LEU A O 1
ATOM 2990 N N . VAL A 1 379 ? 15.937 3.003 -27.729 1.00 97.25 379 VAL A N 1
ATOM 2991 C CA . VAL A 1 379 ? 14.846 3.531 -28.563 1.00 97.25 379 VAL A CA 1
ATOM 2992 C C . VAL A 1 379 ? 15.268 4.919 -29.034 1.00 97.25 379 VAL A C 1
ATOM 2994 O O . VAL A 1 379 ? 15.623 5.766 -28.215 1.00 97.25 379 VAL A O 1
ATOM 2997 N N . ASP A 1 380 ? 15.314 5.129 -30.351 1.00 96.56 380 ASP A N 1
ATOM 2998 C CA . ASP A 1 380 ? 15.782 6.374 -30.984 1.00 96.56 380 ASP A CA 1
ATOM 2999 C C . ASP A 1 380 ? 17.158 6.848 -30.474 1.00 96.56 380 ASP A C 1
ATOM 3001 O O . ASP A 1 380 ? 17.395 8.030 -30.217 1.00 96.56 380 ASP A O 1
ATOM 3005 N N . GLY A 1 381 ? 18.075 5.895 -30.271 1.00 96.06 381 GLY A N 1
ATOM 3006 C CA . GLY A 1 381 ? 19.433 6.159 -29.785 1.00 96.06 381 GLY A CA 1
ATOM 3007 C C . GLY A 1 381 ? 19.537 6.510 -28.295 1.00 96.06 381 GLY A C 1
ATOM 3008 O O . GLY A 1 381 ? 20.620 6.873 -27.842 1.00 96.06 381 GLY A O 1
ATOM 3009 N N . LYS A 1 382 ? 18.451 6.400 -27.516 1.00 97.00 382 LYS A N 1
ATOM 3010 C CA . LYS A 1 382 ? 18.434 6.642 -26.063 1.00 97.00 382 LYS A CA 1
ATOM 3011 C C . LYS A 1 382 ? 18.099 5.371 -25.291 1.00 97.00 382 LYS A C 1
ATOM 3013 O O . LYS A 1 382 ? 17.292 4.565 -25.745 1.00 97.00 382 LYS A O 1
ATOM 3018 N N . ILE A 1 383 ? 18.685 5.216 -24.102 1.00 97.38 383 ILE A N 1
ATOM 3019 C CA . ILE A 1 383 ? 18.361 4.115 -23.184 1.00 97.38 383 ILE A CA 1
ATOM 3020 C C . ILE A 1 383 ? 16.897 4.242 -22.768 1.00 97.38 383 ILE A C 1
ATOM 3022 O O . ILE A 1 383 ? 16.494 5.239 -22.162 1.00 97.38 383 ILE A O 1
ATOM 3026 N N . LYS A 1 384 ? 16.104 3.222 -23.089 1.00 97.25 384 LYS A N 1
ATOM 3027 C CA . LYS A 1 384 ? 14.735 3.091 -22.607 1.00 97.25 384 LYS A CA 1
ATOM 3028 C C . LYS A 1 384 ? 14.781 2.821 -21.109 1.00 97.25 384 LYS A C 1
ATOM 3030 O O . LYS A 1 384 ? 15.486 1.922 -20.655 1.00 97.25 384 LYS A O 1
ATOM 3035 N N . THR A 1 385 ? 14.029 3.591 -20.334 1.00 97.00 385 THR A N 1
ATOM 3036 C CA . THR A 1 385 ? 13.938 3.412 -18.885 1.00 97.00 385 THR A CA 1
ATOM 3037 C C . THR A 1 385 ? 12.556 2.914 -18.484 1.00 97.00 385 THR A C 1
ATOM 3039 O O . THR A 1 385 ? 11.548 3.230 -19.116 1.00 97.00 385 THR A O 1
ATOM 3042 N N . LYS A 1 386 ? 12.508 2.133 -17.405 1.00 95.62 386 LYS A N 1
ATOM 3043 C CA . LYS A 1 386 ? 11.275 1.698 -16.748 1.00 95.62 386 LYS A CA 1
ATOM 3044 C C . LYS A 1 386 ? 11.135 2.378 -15.391 1.00 95.62 386 LYS A C 1
ATOM 3046 O O . LYS A 1 386 ? 12.121 2.552 -14.673 1.00 95.62 386 LYS A O 1
ATOM 3051 N N . ILE A 1 387 ? 9.905 2.735 -15.033 1.00 96.06 387 ILE A N 1
ATOM 3052 C CA . ILE A 1 387 ? 9.577 3.278 -13.712 1.00 96.06 387 ILE A CA 1
ATOM 3053 C C . ILE A 1 387 ? 9.568 2.143 -12.683 1.00 96.06 387 ILE A C 1
ATOM 3055 O O . ILE A 1 387 ? 9.038 1.060 -12.937 1.00 96.06 387 ILE A O 1
ATOM 3059 N N . ILE A 1 388 ? 10.150 2.406 -11.515 1.00 96.19 388 ILE A N 1
ATOM 3060 C CA . ILE A 1 388 ? 10.094 1.534 -10.345 1.00 96.19 388 ILE A CA 1
ATOM 3061 C C . ILE A 1 388 ? 8.985 2.026 -9.417 1.00 96.19 388 ILE A C 1
ATOM 3063 O O . ILE A 1 388 ? 9.140 3.029 -8.720 1.00 96.19 388 ILE A O 1
ATOM 3067 N N . TRP A 1 389 ? 7.868 1.300 -9.426 1.00 94.94 389 TRP A N 1
ATOM 3068 C CA . TRP A 1 389 ? 6.668 1.607 -8.638 1.00 94.94 389 TRP A CA 1
ATOM 3069 C C . TRP A 1 389 ? 6.793 1.250 -7.152 1.00 94.94 389 TRP A C 1
ATOM 3071 O O . TRP A 1 389 ? 6.046 1.765 -6.327 1.00 94.94 389 TRP A O 1
ATOM 3081 N N . GLY A 1 390 ? 7.748 0.387 -6.812 1.00 96.19 390 GLY A N 1
ATOM 3082 C CA . GLY A 1 390 ? 8.029 -0.089 -5.463 1.00 96.19 390 GLY A CA 1
ATOM 3083 C C . GLY A 1 390 ? 9.078 -1.202 -5.492 1.00 96.19 390 GLY A C 1
ATOM 3084 O O . GLY A 1 390 ? 9.643 -1.495 -6.549 1.00 96.19 390 GLY A O 1
ATOM 3085 N N . GLY A 1 391 ? 9.327 -1.829 -4.348 1.00 96.75 391 GLY A N 1
ATOM 3086 C CA . GLY A 1 391 ? 10.316 -2.889 -4.182 1.00 96.75 391 GLY A CA 1
ATOM 3087 C C . GLY A 1 391 ? 11.754 -2.382 -4.063 1.00 96.75 391 GLY A C 1
ATOM 3088 O O . GLY A 1 391 ? 12.024 -1.297 -3.527 1.00 96.75 391 GLY A O 1
ATOM 3089 N N . PHE A 1 392 ? 12.697 -3.210 -4.518 1.00 97.31 392 PHE A N 1
ATOM 3090 C CA . PHE A 1 392 ? 14.126 -2.999 -4.305 1.00 97.31 392 PHE A CA 1
ATOM 3091 C C . PHE A 1 392 ? 14.905 -2.950 -5.621 1.00 97.31 392 PHE A C 1
ATOM 3093 O O . PHE A 1 392 ? 14.709 -3.745 -6.534 1.00 97.31 392 PHE A O 1
ATOM 3100 N N . VAL A 1 393 ? 15.865 -2.031 -5.696 1.00 96.12 393 VAL A N 1
ATOM 3101 C CA . VAL A 1 393 ? 16.843 -1.934 -6.783 1.00 96.12 393 VAL A CA 1
ATOM 3102 C C . VAL A 1 393 ? 18.225 -2.100 -6.173 1.00 96.12 393 VAL A C 1
ATOM 3104 O O . VAL A 1 393 ? 18.619 -1.333 -5.294 1.00 96.12 393 VAL A O 1
ATOM 3107 N N . ASN A 1 394 ? 18.969 -3.116 -6.618 1.00 94.75 394 ASN A N 1
ATOM 3108 C CA . ASN A 1 394 ? 20.313 -3.423 -6.111 1.00 94.75 394 ASN A CA 1
ATOM 3109 C C . ASN A 1 394 ? 20.355 -3.550 -4.573 1.00 94.75 394 ASN A C 1
ATOM 3111 O O . ASN A 1 394 ? 21.236 -3.004 -3.908 1.00 94.75 394 ASN A O 1
ATOM 3115 N N . GLY A 1 395 ? 19.345 -4.214 -3.998 1.00 94.62 395 GLY A N 1
ATOM 3116 C CA . GLY A 1 395 ? 19.214 -4.423 -2.552 1.00 94.62 395 GLY A CA 1
ATOM 3117 C C . GLY A 1 395 ? 18.779 -3.193 -1.745 1.00 94.62 395 GLY A C 1
ATOM 3118 O O . GLY A 1 395 ? 18.661 -3.285 -0.524 1.00 94.62 395 GLY A O 1
ATOM 3119 N N . LYS A 1 396 ? 18.515 -2.049 -2.389 1.00 96.44 396 LYS A N 1
ATOM 3120 C CA . LYS A 1 396 ? 18.032 -0.824 -1.735 1.00 96.44 396 LYS A CA 1
ATOM 3121 C C . LYS A 1 396 ? 16.569 -0.583 -2.077 1.00 96.44 396 LYS A C 1
ATOM 3123 O O . LYS A 1 396 ? 16.186 -0.713 -3.234 1.00 96.44 396 LYS A O 1
ATOM 3128 N N . ALA A 1 397 ? 15.767 -0.212 -1.082 1.00 96.94 397 ALA A N 1
ATOM 3129 C CA . ALA A 1 397 ? 14.377 0.171 -1.309 1.00 96.94 397 ALA A CA 1
ATOM 3130 C C . ALA A 1 397 ? 14.314 1.357 -2.287 1.00 96.94 397 ALA A C 1
ATOM 3132 O O . ALA A 1 397 ? 15.118 2.287 -2.182 1.00 96.94 397 ALA A O 1
ATOM 3133 N N . ALA A 1 398 ? 13.377 1.316 -3.230 1.00 97.19 398 ALA A N 1
ATOM 3134 C CA . ALA A 1 398 ? 13.247 2.294 -4.306 1.00 97.19 398 ALA A CA 1
ATOM 3135 C C . ALA A 1 398 ? 11.812 2.830 -4.411 1.00 97.19 398 ALA A C 1
ATOM 3137 O O . ALA A 1 398 ? 10.871 2.221 -3.905 1.00 97.19 398 ALA A O 1
ATOM 3138 N N . GLY A 1 399 ? 11.646 3.995 -5.046 1.00 96.44 399 GLY A N 1
ATOM 3139 C CA . GLY A 1 399 ? 10.334 4.627 -5.199 1.00 96.44 399 GLY A CA 1
ATOM 3140 C C . GLY A 1 399 ? 9.609 4.849 -3.856 1.00 96.44 399 GLY A C 1
ATOM 3141 O O . GLY A 1 399 ? 10.249 5.195 -2.855 1.00 96.44 399 GLY A O 1
ATOM 3142 N N . PRO A 1 400 ? 8.279 4.655 -3.804 1.00 97.50 400 PRO A N 1
ATOM 3143 C CA . PRO A 1 400 ? 7.485 4.741 -2.575 1.00 97.50 400 PRO A CA 1
ATOM 3144 C C . PRO A 1 400 ? 7.994 3.877 -1.413 1.00 97.50 400 PRO A C 1
ATOM 3146 O O . PRO A 1 400 ? 7.982 4.323 -0.261 1.00 97.50 400 PRO A O 1
ATOM 3149 N N . THR A 1 401 ? 8.510 2.682 -1.706 1.00 98.19 401 THR A N 1
ATOM 3150 C CA . THR A 1 401 ? 9.009 1.708 -0.723 1.00 98.19 401 THR A CA 1
ATOM 3151 C C . THR A 1 401 ? 10.122 2.272 0.144 1.00 98.19 401 THR A C 1
ATOM 3153 O O . THR A 1 401 ? 10.145 2.046 1.355 1.00 98.19 401 THR A O 1
ATOM 3156 N N . ALA A 1 402 ? 10.999 3.095 -0.440 1.00 97.62 402 ALA A N 1
ATOM 3157 C CA . ALA A 1 402 ? 12.070 3.777 0.286 1.00 97.62 402 ALA A CA 1
ATOM 3158 C C . ALA A 1 402 ? 11.558 4.705 1.401 1.00 97.62 402 ALA A C 1
ATOM 3160 O O . ALA A 1 402 ? 12.308 5.053 2.313 1.00 97.62 402 ALA A O 1
ATOM 3161 N N . THR A 1 403 ? 10.288 5.111 1.335 1.00 97.12 403 THR A N 1
ATOM 3162 C CA . THR A 1 403 ? 9.675 6.015 2.308 1.00 97.12 403 THR A CA 1
ATOM 3163 C C . THR A 1 403 ? 8.925 5.251 3.395 1.00 97.12 403 THR A C 1
ATOM 3165 O O . THR A 1 403 ? 9.274 5.401 4.566 1.00 97.12 403 THR A O 1
ATOM 3168 N N . TYR A 1 404 ? 7.937 4.409 3.056 1.00 97.12 404 TYR A N 1
ATOM 3169 C CA . TYR A 1 404 ? 7.142 3.713 4.086 1.00 97.12 404 TYR A CA 1
ATOM 3170 C C . TYR A 1 404 ? 7.883 2.544 4.762 1.00 97.12 404 TYR A C 1
ATOM 3172 O O . TYR A 1 404 ? 7.557 2.221 5.902 1.00 97.12 404 TYR A O 1
ATOM 3180 N N . LEU A 1 405 ? 8.906 1.951 4.126 1.00 97.38 405 LEU A N 1
ATOM 3181 C CA . LEU A 1 405 ? 9.843 1.002 4.763 1.00 97.38 405 LEU A CA 1
ATOM 3182 C C . LEU A 1 405 ? 11.196 1.647 5.114 1.00 97.38 405 LEU A C 1
ATOM 3184 O O . LEU A 1 405 ? 12.152 0.958 5.483 1.00 97.38 405 LEU A O 1
ATOM 3188 N N . GLY A 1 406 ? 11.292 2.971 4.984 1.00 95.81 406 GLY A N 1
ATOM 3189 C CA . GLY A 1 406 ? 12.483 3.731 5.331 1.00 95.81 406 GLY A CA 1
ATOM 3190 C C . GLY A 1 406 ? 12.652 3.910 6.839 1.00 95.81 406 GLY A C 1
ATOM 3191 O O . GLY A 1 406 ? 11.695 3.844 7.615 1.00 95.81 406 GLY A O 1
ATOM 3192 N N . ALA A 1 407 ? 13.877 4.249 7.247 1.00 93.00 407 ALA A N 1
ATOM 3193 C CA . ALA A 1 407 ? 14.271 4.464 8.643 1.00 93.00 407 ALA A CA 1
ATOM 3194 C C . ALA A 1 407 ? 13.317 5.382 9.429 1.00 93.00 407 ALA A C 1
ATOM 3196 O O . ALA A 1 407 ? 13.060 5.190 10.614 1.00 93.00 407 ALA A O 1
ATOM 3197 N N . GLN A 1 408 ? 12.731 6.372 8.761 1.00 88.62 408 GLN A N 1
ATOM 3198 C CA . GLN A 1 408 ? 11.769 7.281 9.369 1.00 88.62 408 GLN A CA 1
ATOM 3199 C C . GLN A 1 408 ? 10.539 6.569 9.962 1.00 88.62 408 GLN A C 1
ATOM 3201 O O . GLN A 1 408 ? 10.028 7.008 10.997 1.00 88.62 408 GLN A O 1
ATOM 3206 N N . PHE A 1 409 ? 10.066 5.510 9.304 1.00 92.38 409 PHE A N 1
ATOM 3207 C CA . PHE A 1 409 ? 8.903 4.728 9.714 1.00 92.38 409 PHE A CA 1
ATOM 3208 C C . PHE A 1 409 ? 9.302 3.544 10.591 1.00 92.38 409 PHE A C 1
ATOM 3210 O O . PHE A 1 409 ? 8.568 3.221 11.526 1.00 92.38 409 PHE A O 1
ATOM 3217 N N . THR A 1 410 ? 10.462 2.943 10.320 1.00 93.56 410 THR A N 1
ATOM 3218 C CA . THR A 1 410 ? 10.843 1.635 10.867 1.00 93.56 410 THR A CA 1
ATOM 3219 C C . THR A 1 410 ? 11.936 1.683 11.937 1.00 93.56 410 THR A C 1
ATOM 3221 O O . THR A 1 410 ? 12.014 0.777 12.755 1.00 93.56 410 THR A O 1
ATOM 3224 N N . GLU A 1 411 ? 12.791 2.709 11.967 1.00 82.31 411 GLU A N 1
ATOM 3225 C CA . GLU A 1 411 ? 13.990 2.759 12.819 1.00 82.31 411 GLU A CA 1
ATOM 3226 C C . GLU A 1 411 ? 13.851 3.820 13.916 1.00 82.31 411 GLU A C 1
ATOM 3228 O O . GLU A 1 411 ? 14.370 4.929 13.800 1.00 82.31 411 GLU A O 1
ATOM 3233 N N . ARG A 1 412 ? 13.129 3.493 14.997 1.00 73.69 412 ARG A N 1
ATOM 3234 C CA . ARG A 1 412 ? 13.108 4.244 16.271 1.00 73.69 412 ARG A CA 1
ATOM 3235 C C . ARG A 1 412 ? 12.785 3.287 17.419 1.00 73.69 412 ARG A C 1
ATOM 3237 O O . ARG A 1 412 ? 12.160 2.261 17.187 1.00 73.69 412 ARG A O 1
ATOM 3244 N N . ALA A 1 413 ? 13.086 3.680 18.661 1.00 81.81 413 ALA A N 1
ATOM 3245 C CA . ALA A 1 413 ? 12.592 2.981 19.859 1.00 81.81 413 ALA A CA 1
ATOM 3246 C C . ALA A 1 413 ? 11.052 2.847 19.875 1.00 81.81 413 ALA A C 1
ATOM 3248 O O . ALA A 1 413 ? 10.502 1.947 20.496 1.00 81.81 413 ALA A O 1
ATOM 3249 N N . ASN A 1 414 ? 10.361 3.740 19.157 1.00 84.56 414 ASN A N 1
ATOM 3250 C CA . ASN A 1 414 ? 8.930 3.685 18.901 1.00 84.56 414 ASN A CA 1
ATOM 3251 C C . ASN A 1 414 ? 8.676 3.928 17.393 1.00 84.56 414 ASN A C 1
ATOM 3253 O O . ASN A 1 414 ? 8.538 5.093 16.993 1.00 84.56 414 ASN A O 1
ATOM 3257 N N . PRO A 1 415 ? 8.698 2.882 16.539 1.00 93.19 415 PRO A N 1
ATOM 3258 C CA . PRO A 1 415 ? 8.512 3.030 15.093 1.00 93.19 415 PRO A CA 1
ATOM 3259 C C . PRO A 1 415 ? 7.099 3.534 14.776 1.00 93.19 415 PRO A C 1
ATOM 3261 O O . PRO A 1 415 ? 6.157 3.234 15.512 1.00 93.19 415 PRO A O 1
ATOM 3264 N N . LEU A 1 416 ? 6.954 4.320 13.703 1.00 93.94 416 LEU A N 1
ATOM 3265 C CA . LEU A 1 416 ? 5.647 4.827 13.259 1.00 93.94 416 LEU A CA 1
ATOM 3266 C C . LEU A 1 416 ? 4.832 3.713 12.602 1.00 93.94 416 LEU A C 1
ATOM 3268 O O . LEU A 1 416 ? 3.640 3.582 12.876 1.00 93.94 416 LEU A O 1
ATOM 3272 N N . LEU A 1 417 ? 5.494 2.903 11.771 1.00 97.81 417 LEU A N 1
ATOM 3273 C CA . LEU A 1 417 ? 4.903 1.714 11.177 1.00 97.81 417 LEU A CA 1
ATOM 3274 C C . LEU A 1 417 ? 4.794 0.630 12.249 1.00 97.81 417 LEU A C 1
ATOM 3276 O O . LEU A 1 417 ? 5.806 0.172 12.780 1.00 97.81 417 LEU A O 1
ATOM 3280 N N . LYS A 1 418 ? 3.561 0.251 12.584 1.00 97.75 418 LYS A N 1
ATOM 3281 C CA . LYS A 1 418 ? 3.273 -0.750 13.618 1.00 97.75 418 LYS A CA 1
ATOM 3282 C C . LYS A 1 418 ? 3.044 -2.137 13.058 1.00 97.75 418 LYS A C 1
ATOM 3284 O O . LYS A 1 418 ? 3.340 -3.109 13.742 1.00 97.75 418 LYS A O 1
ATOM 3289 N N . GLN A 1 419 ? 2.523 -2.218 11.841 1.00 98.19 419 GLN A N 1
ATOM 3290 C CA . GLN A 1 419 ? 2.109 -3.477 11.248 1.00 98.19 419 GLN A CA 1
ATOM 3291 C C . GLN A 1 419 ? 2.043 -3.367 9.728 1.00 98.19 419 GLN A C 1
ATOM 3293 O O . GLN A 1 419 ? 1.756 -2.298 9.185 1.00 98.19 419 GLN A O 1
ATOM 3298 N N . VAL A 1 420 ? 2.270 -4.492 9.058 1.00 98.56 420 VAL A N 1
ATOM 3299 C CA . VAL A 1 420 ? 1.946 -4.700 7.647 1.00 98.56 420 VAL A CA 1
ATOM 3300 C C . VAL A 1 420 ? 0.731 -5.622 7.557 1.00 98.56 420 VAL A C 1
ATOM 3302 O O . VAL A 1 420 ? 0.717 -6.699 8.154 1.00 98.56 420 VAL A O 1
ATOM 3305 N N . VAL A 1 421 ? -0.283 -5.210 6.806 1.00 98.56 421 VAL A N 1
ATOM 3306 C CA . VAL A 1 421 ? -1.387 -6.065 6.368 1.00 98.56 421 VAL A CA 1
ATOM 3307 C C . VAL A 1 421 ? -1.158 -6.371 4.896 1.00 98.56 421 VAL A C 1
ATOM 3309 O O . VAL A 1 421 ? -1.169 -5.483 4.047 1.00 98.56 421 VAL A O 1
ATOM 3312 N N . LEU A 1 422 ? -0.895 -7.636 4.607 1.00 98.25 422 LEU A N 1
ATOM 3313 C CA . LEU A 1 422 ? -0.585 -8.133 3.279 1.00 98.25 422 LEU A CA 1
ATOM 3314 C C . LEU A 1 422 ? -1.772 -8.941 2.752 1.00 98.25 422 LEU A C 1
ATOM 3316 O O . LEU A 1 422 ? -2.178 -9.906 3.389 1.00 98.25 422 LEU A O 1
ATOM 3320 N N . ILE A 1 423 ? -2.292 -8.578 1.584 1.00 97.94 423 ILE A N 1
ATOM 3321 C CA . ILE A 1 423 ? -3.522 -9.136 1.014 1.00 97.94 423 ILE A CA 1
ATOM 3322 C C . ILE A 1 423 ? -3.205 -9.755 -0.351 1.00 97.94 423 ILE A C 1
ATOM 3324 O O . ILE A 1 423 ? -3.176 -9.066 -1.375 1.00 97.94 423 ILE A O 1
ATOM 3328 N N . GLY A 1 424 ? -2.905 -11.054 -0.373 1.00 96.69 424 GLY A N 1
ATOM 3329 C CA . GLY A 1 424 ? -2.288 -11.690 -1.541 1.00 96.69 424 GLY A CA 1
ATOM 3330 C C . GLY A 1 424 ? -0.930 -11.053 -1.863 1.00 96.69 424 GLY A C 1
ATOM 3331 O O . GLY A 1 424 ? -0.079 -10.928 -0.983 1.00 96.69 424 GLY A O 1
ATOM 3332 N N . GLY A 1 425 ? -0.732 -10.624 -3.111 1.00 94.62 425 GLY A N 1
ATOM 3333 C CA . GLY A 1 425 ? 0.424 -9.831 -3.526 1.00 94.62 425 GLY A CA 1
ATOM 3334 C C . GLY A 1 425 ? 1.238 -10.429 -4.672 1.00 94.62 425 GLY A C 1
ATOM 3335 O O . GLY A 1 425 ? 1.350 -11.645 -4.844 1.00 94.62 425 GLY A O 1
ATOM 3336 N N . GLY A 1 426 ? 1.832 -9.534 -5.460 1.00 94.94 426 GLY A N 1
ATOM 3337 C CA . GLY A 1 426 ? 2.797 -9.878 -6.503 1.00 94.94 426 GLY A CA 1
ATOM 3338 C C . GLY A 1 426 ? 4.254 -9.860 -6.011 1.00 94.94 426 GLY A C 1
ATOM 3339 O O . GLY A 1 426 ? 4.509 -9.665 -4.821 1.00 94.94 426 GLY A O 1
ATOM 3340 N N . PRO A 1 427 ? 5.229 -9.997 -6.928 1.00 94.94 427 PRO A N 1
ATOM 3341 C CA . PRO A 1 427 ? 6.656 -10.025 -6.591 1.00 94.94 427 PRO A CA 1
ATOM 3342 C C . PRO A 1 427 ? 7.160 -8.795 -5.818 1.00 94.94 427 PRO A C 1
ATOM 3344 O O . PRO A 1 427 ? 7.954 -8.940 -4.898 1.00 94.94 427 PRO A O 1
ATOM 3347 N N . ILE A 1 428 ? 6.654 -7.593 -6.123 1.00 96.12 428 ILE A N 1
ATOM 3348 C CA . ILE A 1 428 ? 7.022 -6.369 -5.385 1.00 96.12 428 ILE A CA 1
ATOM 3349 C C . ILE A 1 428 ? 6.591 -6.471 -3.914 1.00 96.12 428 ILE A C 1
ATOM 3351 O O . ILE A 1 428 ? 7.406 -6.273 -3.015 1.00 96.12 428 ILE A O 1
ATOM 3355 N N . ALA A 1 429 ? 5.336 -6.862 -3.669 1.00 97.25 429 ALA A N 1
ATOM 3356 C CA . ALA A 1 429 ? 4.819 -7.048 -2.315 1.00 97.25 429 ALA A CA 1
ATOM 3357 C C . ALA A 1 429 ? 5.593 -8.141 -1.555 1.00 97.25 429 ALA A C 1
ATOM 3359 O O . ALA A 1 429 ? 5.801 -8.012 -0.349 1.00 97.25 429 ALA A O 1
ATOM 3360 N N . LEU A 1 430 ? 6.062 -9.187 -2.253 1.00 97.50 430 LEU A N 1
ATOM 3361 C CA . LEU A 1 430 ? 6.925 -10.223 -1.675 1.00 97.50 430 LEU A CA 1
ATOM 3362 C C . LEU A 1 430 ? 8.245 -9.632 -1.161 1.00 97.50 430 LEU A C 1
ATOM 3364 O O . LEU A 1 430 ? 8.627 -9.887 -0.020 1.00 97.50 430 LEU A O 1
ATOM 3368 N N . GLU A 1 431 ? 8.941 -8.836 -1.973 1.00 97.69 431 GLU A N 1
ATOM 3369 C CA . GLU A 1 431 ? 10.201 -8.207 -1.556 1.00 97.69 431 GLU A CA 1
ATOM 3370 C C . GLU A 1 431 ? 10.000 -7.282 -0.343 1.00 97.69 431 GLU A C 1
ATOM 3372 O O . GLU A 1 431 ? 10.788 -7.286 0.609 1.00 97.69 431 GLU A O 1
ATOM 3377 N N . GLU A 1 432 ? 8.913 -6.512 -0.357 1.00 98.25 432 GLU A N 1
ATOM 3378 C CA . GLU A 1 432 ? 8.546 -5.554 0.687 1.00 98.25 432 GLU A CA 1
ATOM 3379 C C . GLU A 1 432 ? 8.209 -6.235 2.009 1.00 98.25 432 GLU A C 1
ATOM 3381 O O . GLU A 1 432 ? 8.741 -5.848 3.056 1.00 98.25 432 GLU A O 1
ATOM 3386 N N . VAL A 1 433 ? 7.393 -7.291 1.977 1.00 97.94 433 VAL A N 1
ATOM 3387 C CA . VAL A 1 433 ? 7.045 -8.034 3.191 1.00 97.94 433 VAL A CA 1
ATOM 3388 C C . VAL A 1 433 ? 8.243 -8.806 3.739 1.00 97.94 433 VAL A C 1
ATOM 3390 O O . VAL A 1 433 ? 8.437 -8.863 4.953 1.00 97.94 433 VAL A O 1
ATOM 3393 N N . GLN A 1 434 ? 9.108 -9.340 2.872 1.00 97.75 434 GLN A N 1
ATOM 3394 C CA . GLN A 1 434 ? 10.344 -9.994 3.295 1.00 97.75 434 GLN A CA 1
ATOM 3395 C C . GLN A 1 434 ? 11.267 -9.019 4.020 1.00 97.75 434 GLN A C 1
ATOM 3397 O O . GLN A 1 434 ? 11.862 -9.364 5.044 1.00 97.75 434 GLN A O 1
ATOM 3402 N N . TYR A 1 435 ? 11.386 -7.796 3.504 1.00 97.31 435 TYR A N 1
ATOM 3403 C CA . TYR A 1 435 ? 12.130 -6.744 4.177 1.00 97.31 435 TYR A CA 1
ATOM 3404 C C . TYR A 1 435 ? 11.496 -6.375 5.519 1.00 97.31 435 TYR A C 1
ATOM 3406 O O . TYR A 1 435 ? 12.209 -6.322 6.522 1.00 97.31 435 TYR A O 1
ATOM 3414 N N . ALA A 1 436 ? 10.176 -6.175 5.563 1.00 97.25 436 ALA A N 1
ATOM 3415 C CA . ALA A 1 436 ? 9.467 -5.852 6.797 1.00 97.25 436 ALA A CA 1
ATOM 3416 C C . ALA A 1 436 ? 9.657 -6.939 7.871 1.00 97.25 436 ALA A C 1
ATOM 3418 O O . ALA A 1 436 ? 9.975 -6.624 9.019 1.00 97.25 436 ALA A O 1
ATOM 3419 N N . ASN A 1 437 ? 9.584 -8.214 7.476 1.00 97.06 437 ASN A N 1
ATOM 3420 C CA . ASN A 1 437 ? 9.794 -9.358 8.361 1.00 97.06 437 ASN A CA 1
ATOM 3421 C C . ASN A 1 437 ? 11.215 -9.389 8.934 1.00 97.06 437 ASN A C 1
ATOM 3423 O O . ASN A 1 437 ? 11.398 -9.551 10.137 1.00 97.06 437 ASN A O 1
ATOM 3427 N N . ARG A 1 438 ? 12.240 -9.153 8.098 1.00 95.94 438 ARG A N 1
ATOM 3428 C CA . ARG A 1 438 ? 13.641 -9.060 8.557 1.00 95.94 438 ARG A CA 1
ATOM 3429 C C . ARG A 1 438 ? 13.870 -7.920 9.552 1.00 95.94 438 ARG A C 1
ATOM 3431 O O . ARG A 1 438 ? 14.818 -7.975 10.327 1.00 95.94 438 ARG A O 1
ATOM 3438 N N . ARG A 1 439 ? 13.025 -6.886 9.530 1.00 94.56 439 ARG A N 1
ATOM 3439 C CA . ARG A 1 439 ? 13.047 -5.770 10.486 1.00 94.56 439 ARG A CA 1
ATOM 3440 C C . ARG A 1 439 ? 12.197 -6.025 11.735 1.00 94.56 439 ARG A C 1
ATOM 3442 O O . ARG A 1 439 ? 12.105 -5.137 12.576 1.00 94.56 439 ARG A O 1
ATOM 3449 N N . GLY A 1 440 ? 11.584 -7.204 11.861 1.00 95.12 440 GLY A N 1
ATOM 3450 C CA . GLY A 1 440 ? 10.725 -7.556 12.991 1.00 95.12 440 GLY A CA 1
ATOM 3451 C C . GLY A 1 440 ? 9.408 -6.780 13.023 1.00 95.12 440 GLY A C 1
ATOM 3452 O O . GLY A 1 440 ? 8.812 -6.645 14.088 1.00 95.12 440 GLY A O 1
ATOM 3453 N N . ILE A 1 441 ? 8.960 -6.238 11.885 1.00 96.50 441 ILE A N 1
ATOM 3454 C CA . ILE A 1 441 ? 7.664 -5.561 11.805 1.00 96.50 441 ILE A CA 1
ATOM 3455 C C . ILE A 1 441 ? 6.573 -6.641 11.775 1.00 96.50 441 ILE A C 1
ATOM 3457 O O . ILE A 1 441 ? 6.646 -7.530 10.925 1.00 96.50 441 ILE A O 1
ATOM 3461 N N . PRO A 1 442 ? 5.560 -6.579 12.660 1.00 97.19 442 PRO A N 1
ATOM 3462 C CA . PRO A 1 442 ? 4.435 -7.504 12.637 1.00 97.19 442 PRO A CA 1
ATOM 3463 C C . PRO A 1 442 ? 3.745 -7.533 11.273 1.00 97.19 442 PRO A C 1
ATOM 3465 O O . PRO A 1 442 ? 3.454 -6.486 10.693 1.00 97.19 442 PRO A O 1
ATOM 3468 N N . ILE A 1 443 ? 3.455 -8.734 10.779 1.00 98.38 443 ILE A N 1
ATOM 3469 C CA . ILE A 1 443 ? 2.784 -8.952 9.497 1.00 98.38 443 ILE A CA 1
ATOM 3470 C C . ILE A 1 443 ? 1.546 -9.809 9.734 1.00 98.38 443 ILE A C 1
ATOM 3472 O O . ILE A 1 443 ? 1.632 -10.855 10.373 1.00 98.38 443 ILE A O 1
ATOM 3476 N N . THR A 1 444 ? 0.415 -9.381 9.181 1.00 98.19 444 THR A N 1
ATOM 3477 C CA . THR A 1 444 ? -0.775 -10.218 8.996 1.00 98.19 444 THR A CA 1
ATOM 3478 C C . THR A 1 444 ? -0.952 -10.474 7.511 1.00 98.19 444 THR A C 1
ATOM 3480 O O . THR A 1 444 ? -0.975 -9.531 6.723 1.00 98.19 444 THR A O 1
ATOM 3483 N N . TYR A 1 445 ? -1.075 -11.742 7.139 1.00 98.38 445 TYR A N 1
ATOM 3484 C CA . TYR A 1 445 ? -1.348 -12.176 5.782 1.00 98.38 445 TYR A CA 1
ATOM 3485 C C . TYR A 1 445 ? -2.813 -12.587 5.638 1.00 98.38 445 TYR A C 1
ATOM 3487 O O . TYR A 1 445 ? -3.305 -13.432 6.381 1.00 98.38 445 TYR A O 1
ATOM 3495 N N . ILE A 1 446 ? -3.487 -12.002 4.656 1.00 97.88 446 ILE A N 1
ATOM 3496 C CA . ILE A 1 446 ? -4.828 -12.356 4.208 1.00 97.88 446 ILE A CA 1
ATOM 3497 C C . ILE A 1 446 ? -4.673 -12.999 2.832 1.00 97.88 446 ILE A C 1
ATOM 3499 O O . ILE A 1 446 ? -4.234 -12.351 1.876 1.00 97.88 446 ILE A O 1
ATOM 3503 N N . ALA A 1 447 ? -5.007 -14.282 2.727 1.00 97.25 447 ALA A N 1
ATOM 3504 C CA . ALA A 1 447 ? -4.990 -14.968 1.446 1.00 97.25 447 ALA A CA 1
ATOM 3505 C C . ALA A 1 447 ? -6.114 -14.421 0.562 1.00 97.25 447 ALA A C 1
ATOM 3507 O O . ALA A 1 447 ? -7.287 -14.494 0.919 1.00 97.25 447 ALA A O 1
ATOM 3508 N N . ALA A 1 448 ? -5.751 -13.888 -0.602 1.00 97.31 448 ALA A N 1
ATOM 3509 C CA . ALA A 1 448 ? -6.693 -13.314 -1.553 1.00 97.31 448 ALA A CA 1
ATOM 3510 C C . ALA A 1 448 ? -6.459 -13.917 -2.934 1.00 97.31 448 ALA A C 1
ATOM 3512 O O . ALA A 1 448 ? -5.332 -13.912 -3.445 1.00 97.31 448 ALA A O 1
ATOM 3513 N N . VAL A 1 449 ? -7.520 -14.471 -3.521 1.00 96.81 449 VAL A N 1
ATOM 3514 C CA . VAL A 1 449 ? -7.454 -15.118 -4.834 1.00 96.81 449 VAL A CA 1
ATOM 3515 C C . VAL A 1 449 ? -7.033 -14.080 -5.872 1.00 96.81 449 VAL A C 1
ATOM 3517 O O . VAL A 1 449 ? -7.602 -12.991 -5.922 1.00 96.81 449 VAL A O 1
ATOM 3520 N N . THR A 1 450 ? -6.027 -14.399 -6.685 1.00 96.38 450 THR A N 1
ATOM 3521 C CA . THR A 1 450 ? -5.634 -13.558 -7.825 1.00 96.38 450 THR A CA 1
ATOM 3522 C C . THR A 1 450 ? -6.562 -13.807 -9.010 1.00 96.38 450 THR A C 1
ATOM 3524 O O . THR A 1 450 ? -7.045 -14.924 -9.205 1.00 96.38 450 THR A O 1
ATOM 3527 N N . LYS A 1 451 ? -6.781 -12.789 -9.843 1.00 96.19 451 LYS A N 1
ATOM 3528 C CA . LYS A 1 451 ? -7.524 -12.946 -11.101 1.00 96.19 451 LYS A CA 1
ATOM 3529 C C . LYS A 1 451 ? -6.738 -13.743 -12.152 1.00 96.19 451 LYS A C 1
ATOM 3531 O O . LYS A 1 451 ? -7.350 -14.372 -13.008 1.00 96.19 451 LYS A O 1
ATOM 3536 N N . PHE A 1 452 ? -5.405 -13.731 -12.060 1.00 95.31 452 PHE A N 1
ATOM 3537 C CA . PHE A 1 452 ? -4.480 -14.369 -13.010 1.00 95.31 452 PHE A CA 1
ATOM 3538 C C . PHE A 1 452 ? -3.601 -15.427 -12.311 1.00 95.31 452 PHE A C 1
ATOM 3540 O O . PHE A 1 452 ? -2.426 -15.165 -12.013 1.00 95.31 452 PHE A O 1
ATOM 3547 N N . PRO A 1 453 ? -4.162 -16.597 -11.947 1.00 94.38 453 PRO A N 1
ATOM 3548 C CA . PRO A 1 453 ? -3.447 -17.633 -11.196 1.00 94.38 453 PRO A CA 1
ATOM 3549 C C . PRO A 1 453 ? -2.284 -18.265 -11.971 1.00 94.38 453 PRO A C 1
ATOM 3551 O O . PRO A 1 453 ? -1.343 -18.761 -11.358 1.00 94.38 453 PRO A O 1
ATOM 3554 N N . GLU A 1 454 ? -2.306 -18.218 -13.299 1.00 92.19 454 GLU A N 1
ATOM 3555 C CA . GLU A 1 454 ? -1.261 -18.739 -14.181 1.00 92.19 454 GLU A CA 1
ATOM 3556 C C . GLU A 1 454 ? 0.071 -17.983 -14.077 1.00 92.19 454 GLU A C 1
ATOM 3558 O O . GLU A 1 454 ? 1.110 -18.529 -14.439 1.00 92.19 454 GLU A O 1
ATOM 3563 N N . VAL A 1 455 ? 0.060 -16.745 -13.568 1.00 87.00 455 VAL A N 1
ATOM 3564 C CA . VAL A 1 455 ? 1.269 -15.911 -13.473 1.00 87.00 455 VAL A CA 1
ATOM 3565 C C . VAL A 1 455 ? 2.024 -16.155 -12.166 1.00 87.00 455 VAL A C 1
ATOM 3567 O O . VAL A 1 455 ? 3.245 -16.259 -12.178 1.00 87.00 455 VAL A O 1
ATOM 3570 N N . ASN A 1 456 ? 1.314 -16.219 -11.034 1.00 84.31 456 ASN A N 1
ATOM 3571 C CA . ASN A 1 456 ? 1.918 -16.230 -9.692 1.00 84.31 456 ASN A CA 1
ATOM 3572 C C . ASN A 1 456 ? 1.245 -17.221 -8.717 1.00 84.31 456 ASN A C 1
ATOM 3574 O O . ASN A 1 456 ? 1.398 -17.081 -7.506 1.00 84.31 456 ASN A O 1
ATOM 3578 N N . GLY A 1 457 ? 0.461 -18.184 -9.209 1.00 92.81 457 GLY A N 1
ATOM 3579 C CA . GLY A 1 457 ? -0.315 -19.109 -8.377 1.00 92.81 457 GLY A CA 1
ATOM 3580 C C . GLY A 1 457 ? -1.616 -18.504 -7.834 1.00 92.81 457 GLY A C 1
ATOM 3581 O O . GLY A 1 457 ? -1.861 -17.304 -7.946 1.00 92.81 457 GLY A O 1
ATOM 3582 N N . LYS A 1 458 ? -2.468 -19.341 -7.219 1.00 95.69 458 LYS A N 1
ATOM 3583 C CA . LYS A 1 458 ? -3.853 -18.998 -6.815 1.00 95.69 458 LYS A CA 1
ATOM 3584 C C . LYS A 1 458 ? -3.970 -17.759 -5.919 1.00 95.69 458 LYS A C 1
ATOM 3586 O O . LYS A 1 458 ? -4.946 -17.024 -6.040 1.00 95.69 458 LYS A O 1
ATOM 3591 N N . TYR A 1 459 ? -3.004 -17.522 -5.036 1.00 95.56 459 TYR A N 1
ATOM 3592 C CA . TYR A 1 459 ? -3.033 -16.419 -4.067 1.00 95.56 459 TYR A CA 1
ATOM 3593 C C . TYR A 1 459 ? -1.899 -15.396 -4.279 1.00 95.56 459 TYR A C 1
ATOM 3595 O O . TYR A 1 459 ? -1.723 -14.478 -3.475 1.00 95.56 459 TYR A O 1
ATOM 3603 N N . GLY A 1 460 ? -1.155 -15.520 -5.385 1.00 93.06 460 GLY A N 1
ATOM 3604 C CA . GLY A 1 460 ? -0.005 -14.682 -5.713 1.00 93.06 460 GLY A CA 1
ATOM 3605 C C . GLY A 1 460 ? 1.324 -15.168 -5.139 1.00 93.06 460 GLY A C 1
ATOM 3606 O O . GLY A 1 460 ? 1.394 -16.111 -4.354 1.00 93.06 460 GLY A O 1
ATOM 3607 N N . ALA A 1 461 ? 2.391 -14.460 -5.515 1.00 93.62 461 ALA A N 1
ATOM 3608 C CA . ALA A 1 461 ? 3.776 -14.850 -5.251 1.00 93.62 461 ALA A CA 1
ATOM 3609 C C . ALA A 1 461 ? 4.129 -14.860 -3.754 1.00 93.62 461 ALA A C 1
ATOM 3611 O O . ALA A 1 461 ? 5.131 -15.447 -3.352 1.00 93.62 461 ALA A O 1
ATOM 3612 N N . VAL A 1 462 ? 3.329 -14.183 -2.925 1.00 95.81 462 VAL A N 1
ATOM 3613 C CA . VAL A 1 462 ? 3.610 -14.042 -1.494 1.00 95.81 462 VAL A CA 1
ATOM 3614 C C . VAL A 1 462 ? 3.104 -15.211 -0.656 1.00 95.81 462 VAL A C 1
ATOM 3616 O O . VAL A 1 462 ? 3.606 -15.436 0.441 1.00 95.81 462 VAL A O 1
ATOM 3619 N N . ASP A 1 463 ? 2.139 -15.971 -1.164 1.00 95.81 463 ASP A N 1
ATOM 3620 C CA . ASP A 1 463 ? 1.405 -16.974 -0.394 1.00 95.81 463 ASP A CA 1
ATOM 3621 C C . ASP A 1 463 ? 2.307 -18.084 0.165 1.00 95.81 463 ASP A C 1
ATOM 3623 O O . ASP A 1 463 ? 2.354 -18.301 1.376 1.00 95.81 463 ASP A O 1
ATOM 3627 N N . GLU A 1 464 ? 3.109 -18.725 -0.690 1.00 94.88 464 GLU A N 1
ATOM 3628 C CA . GLU A 1 464 ? 4.040 -19.780 -0.266 1.00 94.88 464 GLU A CA 1
ATOM 3629 C C . GLU A 1 464 ? 5.042 -19.277 0.779 1.00 94.88 464 GLU A C 1
ATOM 3631 O O . GLU A 1 464 ? 5.355 -19.964 1.758 1.00 94.88 464 GLU A O 1
ATOM 3636 N N . TRP A 1 465 ? 5.530 -18.047 0.594 1.00 96.69 465 TRP A N 1
ATOM 3637 C CA . TRP A 1 465 ? 6.436 -17.422 1.544 1.00 96.69 465 TRP A CA 1
ATOM 3638 C C . TRP A 1 465 ? 5.738 -17.153 2.881 1.00 96.69 465 TRP A C 1
ATOM 3640 O O . TRP A 1 465 ? 6.308 -17.464 3.929 1.00 96.69 465 TRP A O 1
ATOM 3650 N N . ALA A 1 466 ? 4.515 -16.623 2.863 1.00 96.50 466 ALA A N 1
ATOM 3651 C CA . ALA A 1 466 ? 3.767 -16.269 4.063 1.00 96.50 466 ALA A CA 1
ATOM 3652 C C . ALA A 1 466 ? 3.470 -17.500 4.931 1.00 96.50 466 ALA A C 1
ATOM 3654 O O . ALA A 1 466 ? 3.759 -17.477 6.124 1.00 96.50 466 ALA A O 1
ATOM 3655 N N . ILE A 1 467 ? 2.996 -18.601 4.337 1.00 95.31 467 ILE A N 1
ATOM 3656 C CA . ILE A 1 467 ? 2.720 -19.864 5.051 1.00 95.31 467 ILE A CA 1
ATOM 3657 C C . ILE A 1 467 ? 3.968 -20.391 5.762 1.00 95.31 467 ILE A C 1
ATOM 3659 O O . ILE A 1 467 ? 3.892 -20.908 6.873 1.00 95.31 467 ILE A O 1
ATOM 3663 N N . LYS A 1 468 ? 5.125 -20.291 5.101 1.00 96.25 468 LYS A N 1
ATOM 3664 C CA . LYS A 1 468 ? 6.382 -20.841 5.611 1.00 96.25 468 LYS A CA 1
ATOM 3665 C C . LYS A 1 468 ? 7.019 -19.967 6.692 1.00 96.25 468 LYS A C 1
ATOM 3667 O O . LYS A 1 468 ? 7.720 -20.494 7.551 1.00 96.25 468 LYS A O 1
ATOM 3672 N N . ASN A 1 469 ? 6.850 -18.646 6.612 1.00 96.56 469 ASN A N 1
ATOM 3673 C CA . ASN A 1 469 ? 7.644 -17.696 7.398 1.00 96.56 469 ASN A CA 1
ATOM 3674 C C . ASN A 1 469 ? 6.840 -16.924 8.448 1.00 96.56 469 ASN A C 1
ATOM 3676 O O . ASN A 1 469 ? 7.452 -16.312 9.322 1.00 96.56 469 ASN A O 1
ATOM 3680 N N . LEU A 1 470 ? 5.507 -16.924 8.378 1.00 94.69 470 LEU A N 1
ATOM 3681 C CA . LEU A 1 470 ? 4.661 -16.243 9.354 1.00 94.69 470 LEU A CA 1
ATOM 3682 C C . LEU A 1 470 ? 4.070 -17.241 10.361 1.00 94.69 470 LEU A C 1
ATOM 3684 O O . LEU A 1 470 ? 3.771 -18.379 10.001 1.00 94.69 470 LEU A O 1
ATOM 3688 N N . PRO A 1 471 ? 3.850 -16.827 11.621 1.00 88.94 471 PRO A N 1
ATOM 3689 C CA . PRO A 1 471 ? 3.077 -17.617 12.574 1.00 88.94 471 PRO A CA 1
ATOM 3690 C C . PRO A 1 471 ? 1.681 -17.939 12.027 1.00 88.94 471 PRO A C 1
ATOM 3692 O O . PRO A 1 471 ? 1.043 -17.068 11.441 1.00 88.94 471 PRO A O 1
ATOM 3695 N N . THR A 1 472 ? 1.159 -19.142 12.284 1.00 84.25 472 THR A N 1
ATOM 3696 C CA . THR A 1 472 ? -0.160 -19.581 11.781 1.00 84.25 472 THR A CA 1
ATOM 3697 C C . THR A 1 472 ? -1.293 -18.619 12.146 1.00 84.25 472 THR A C 1
ATOM 3699 O O . THR A 1 472 ? -2.176 -18.374 11.335 1.00 84.25 472 THR A O 1
ATOM 3702 N N . VAL A 1 473 ? -1.241 -18.016 13.339 1.00 78.44 473 VAL A N 1
ATOM 3703 C CA . VAL A 1 473 ? -2.217 -17.010 13.807 1.00 78.44 473 VAL A CA 1
ATOM 3704 C C . VAL A 1 473 ? -2.263 -15.747 12.943 1.00 78.44 473 VAL A C 1
ATOM 3706 O O . VAL A 1 473 ? -3.244 -15.016 12.973 1.00 78.44 473 VAL A O 1
ATOM 3709 N N . ASN A 1 474 ? -1.216 -15.503 12.157 1.00 79.81 474 ASN A N 1
ATOM 3710 C CA . ASN A 1 474 ? -1.104 -14.361 11.263 1.00 79.81 474 ASN A CA 1
ATOM 3711 C C . ASN A 1 474 ? -1.462 -14.713 9.813 1.00 79.81 474 ASN A C 1
ATOM 3713 O O . ASN A 1 474 ? -1.297 -13.858 8.946 1.00 79.81 474 ASN A O 1
ATOM 3717 N N . VAL A 1 475 ? -1.913 -15.942 9.535 1.00 83.31 475 VAL A N 1
ATOM 3718 C CA . VAL A 1 475 ? -2.314 -16.404 8.202 1.00 83.31 475 VAL A CA 1
ATOM 3719 C C . VAL A 1 475 ? -3.827 -16.610 8.181 1.00 83.31 475 VAL A C 1
ATOM 3721 O O . VAL A 1 475 ? -4.348 -17.619 8.650 1.00 83.31 475 VAL A O 1
ATOM 3724 N N . CYS A 1 476 ? -4.541 -15.650 7.602 1.00 82.12 476 CYS A N 1
ATOM 3725 C CA . CYS A 1 476 ? -5.978 -15.725 7.380 1.00 82.12 476 CYS A CA 1
ATOM 3726 C C . CYS A 1 476 ? -6.237 -16.401 6.029 1.00 82.12 476 CYS A C 1
ATOM 3728 O O . CYS A 1 476 ? -6.161 -15.772 4.973 1.00 82.12 476 CYS A O 1
ATOM 3730 N N . ARG A 1 477 ? -6.520 -17.705 6.065 1.00 80.94 477 ARG A N 1
ATOM 3731 C CA . ARG A 1 477 ? -7.059 -18.463 4.932 1.00 80.94 477 ARG A CA 1
ATOM 3732 C C . ARG A 1 477 ? -8.470 -18.888 5.279 1.00 80.94 477 ARG A C 1
ATOM 3734 O O . ARG A 1 477 ? -8.661 -19.644 6.230 1.00 80.94 477 ARG A O 1
ATOM 3741 N N . SER A 1 478 ? -9.447 -18.415 4.518 1.00 66.62 478 SER A N 1
ATOM 3742 C CA . SER A 1 478 ? -10.788 -18.967 4.620 1.00 66.62 478 SER A CA 1
ATOM 3743 C C . SER A 1 478 ? -10.745 -20.409 4.092 1.00 66.62 478 SER A C 1
ATOM 3745 O O . SER A 1 478 ? -10.208 -20.682 3.019 1.00 66.62 478 SER A O 1
ATOM 3747 N N . THR A 1 479 ? -11.210 -21.367 4.893 1.00 48.47 479 THR A N 1
ATOM 3748 C CA . THR A 1 479 ? -11.199 -22.803 4.553 1.00 48.47 479 THR A CA 1
ATOM 3749 C C . THR A 1 479 ? -12.382 -23.206 3.666 1.00 48.47 479 THR A C 1
ATOM 3751 O O . THR A 1 479 ? -12.848 -24.337 3.777 1.00 48.47 479 THR A O 1
ATOM 3754 N N . PHE A 1 480 ? -12.904 -22.286 2.849 1.00 39.19 480 PHE A N 1
ATOM 3755 C CA . PHE A 1 480 ? -14.063 -22.551 1.993 1.00 39.19 480 PHE A CA 1
ATOM 3756 C C . PHE A 1 480 ? -13.715 -23.406 0.776 1.00 39.19 480 PHE A C 1
ATOM 3758 O O . PHE A 1 480 ? -12.692 -23.118 0.105 1.00 39.19 480 PHE A O 1
#

Sequence (480 aa):
MRVLLAIFFVVQSGAASAAVDLSKEGLRVLELLDLQWQRYSDPRYPVLEGYEYKLLFGVLLKVSGSTRGWVEEINRIYSADSGRTVSDRDKRAGRDKINSDLGQALSNKVVLFSEKPMPMTDAELQKYQEAREVFDFAFSINGISKNTVYGNTEIAGVYRKLNLYHLLVEAYMRASYGVFVNPINLFNFYKNLKEQKAMNPNLNLADSKGEFFRSNDALLQTAHEFVEKFGSLMSESYLASHNGLVTSTTTIELSSNRQLSAIARKYKAVVLFLGHGSKSQFGDIASTLEEVDRKVRELNIDYGHGNWLATFGGDSFNPEKPDISHVMKHLNEAGVPILAIQSDVVKGWGGVDKYINYVRYVPTTTVPELGSDGKEILVDGKIKTKIIWGGFVNGKAAGPTATYLGAQFTERANPLLKQVVLIGGGPIALEEVQYANRRGIPITYIAAVTKFPEVNGKYGAVDEWAIKNLPTVNVCRSTF